Protein AF-0000000074317280 (afdb_homodimer)

InterPro domains:
  IPR002641 Patatin-like phospholipase domain [PF01734] (5-204)
  IPR002641 Patatin-like phospholipase domain [PS51635] (5-190)
  IPR016035 Acyl transferase/acyl hydrolase/lysophospholipase [SSF52151] (1-258)
  IPR050301 Neuropathy target esterase [PTHR14226] (3-292)

Foldseek 3Di:
DAEEEWEFDFALLCLLVLLQLVQCVVVVNLDHQEYEAFAVGLVVRLCSLLPNSVLVCCCSFVDALCQQFNPQVQVVVVVVPDQARGERPRVLVSLVVSLDPVSVCSNLVGNYKYWYWKAFPVVRFIETEISDDAQDFPRYHYDYDDDSVSSSLSNSLQNAAGRHHFFGDDPNTGIHHRLLQARRQQRRVVRRPGQEYEYHYSADLDDDDDPDDDDDPVSVVVVVVLVSSNVRHNVSVVSVVVSCVVPVGYYFYQYDPHGLDPPDRVSSHRDNVSSVVSSNSSNVSSVVRVVVVVVVDDDPD/DAEEEWEFDFALLCLLVLLQLVQCVVVVNLDHQEYEYFAVGLVVSLCSQLPNSVLVCCCSQVDALCQQFNPQVQVVVVVVPDQARGERPRVLVSLVVSLDPVSVCSNLVGNYKYWYWKAFPVVRFIETEISDDAQDFPRYHYDYDDDSVSSSLSNSLQNAAGRHGFFGDDPNTGIHHRLLQARRQQRRVVRRPGQEYEYHYSADLDDDDDPDDDDDPVSVVVVVVLVSSNVRHNVSVVSVVVSCVVPVGYYFYQYDPHGLDPPDRVSSHRDNVSSVVSSNSSNVSSVVRVVCVVVVDDDPD

Secondary structure (DSSP, 8-state):
--EEEEE---GGGHHHHHHHHHHHHHTT----SEEEEETHHHHHHHHHHTT-HHHHHHHHHH--HHHHS----HHHHHHHT-S-SS-SHHHHHHHHHHS-HHHHHHHHHSSPEEEEEEEETTT--EEEEESS--PPPTT-EEEE--SHHHHHHHHHHHT--BTTBPPEEETTEEEEEGGGT-SS-HHHHHTT--SEEEEE-SS-SSPPP------SHHHHHHHHHHHHHHHHHHHHHHHHHHHHHHH--EEEEE--SS-S-SS-TTS----HHHHHHHHHHHHHHHHHHHHHHHTT-----/--EEEEE---GGGHHHHHHHHHHHHHTT----SEEEEETHHHHHHHHHHTT-HHHHHHHHHH--HHHHS----HHHHHHHT-S-SS-SHHHHHHHHHHS-HHHHHHHHHSSPEEEEEEEETTT--EEEEESS--PPPTT-EEEE--SHHHHHHHHHHHT--BTTBPPEEETTEEEEEGGGT-SS-HHHHHTT--SEEEEE-SS-SSPPP------SHHHHHHHHHHHHHHHHHHHHHHHHHHHHHHH--EEEEE--SS-S-SS-TTS----HHHHHHHHHHHHHHHHHHHHHHHTT-----

Structure (mmCIF, N/CA/C/O backbone):
data_AF-0000000074317280-model_v1
#
loop_
_entity.id
_entity.type
_entity.pdbx_description
1 polymer 'PNPLA domain-containing protein'
#
loop_
_atom_site.group_PDB
_atom_site.id
_atom_site.type_symbol
_atom_site.label_atom_id
_atom_site.label_alt_id
_atom_site.label_comp_id
_atom_site.label_asym_id
_atom_site.label_entity_id
_atom_site.label_seq_id
_atom_site.pdbx_PDB_ins_code
_atom_site.Cartn_x
_atom_site.Cartn_y
_atom_site.Cartn_z
_atom_site.occupancy
_atom_site.B_iso_or_equiv
_atom_site.auth_seq_id
_atom_site.auth_comp_id
_atom_site.auth_asym_id
_atom_site.auth_atom_id
_atom_site.pdbx_PDB_model_num
ATOM 1 N N . MET A 1 1 ? -20.578 -26.016 -6.465 1 88.94 1 MET A N 1
ATOM 2 C CA . MET A 1 1 ? -19.844 -25.172 -5.523 1 88.94 1 MET A CA 1
ATOM 3 C C . MET A 1 1 ? -18.531 -24.672 -6.133 1 88.94 1 MET A C 1
ATOM 5 O O . MET A 1 1 ? -17.75 -25.469 -6.656 1 88.94 1 MET A O 1
ATOM 9 N N . LYS A 1 2 ? -18.391 -23.344 -6.262 1 97 2 LYS A N 1
ATOM 10 C CA . LYS A 1 2 ? -17.172 -22.734 -6.805 1 97 2 LYS A CA 1
ATOM 11 C C . LYS A 1 2 ? -16.156 -22.453 -5.699 1 97 2 LYS A C 1
ATOM 13 O O . LYS A 1 2 ? -16.453 -21.688 -4.77 1 97 2 LYS A O 1
ATOM 18 N N . ARG A 1 3 ? -14.945 -23.094 -5.824 1 98.25 3 ARG A N 1
ATOM 19 C CA . ARG A 1 3 ? -13.922 -22.969 -4.793 1 98.25 3 ARG A CA 1
ATOM 20 C C . ARG A 1 3 ? -12.695 -22.234 -5.328 1 98.25 3 ARG A C 1
ATOM 22 O O . ARG A 1 3 ? -12.195 -22.547 -6.406 1 98.25 3 ARG A O 1
ATOM 29 N N . ALA A 1 4 ? -12.266 -21.219 -4.559 1 98.75 4 ALA A N 1
ATOM 30 C CA . ALA A 1 4 ? -11.102 -20.438 -4.945 1 98.75 4 ALA A CA 1
ATOM 31 C C . ALA A 1 4 ? -9.938 -20.656 -3.98 1 98.75 4 ALA A C 1
ATOM 33 O O . ALA A 1 4 ? -10.141 -20.75 -2.768 1 98.75 4 ALA A O 1
ATOM 34 N N . LEU A 1 5 ? -8.773 -20.812 -4.562 1 98.88 5 LEU A N 1
ATOM 35 C CA . LEU A 1 5 ? -7.527 -20.797 -3.805 1 98.88 5 LEU A CA 1
ATOM 36 C C . LEU A 1 5 ? -6.762 -19.5 -4.035 1 98.88 5 LEU A C 1
ATOM 38 O O . LEU A 1 5 ? -6.562 -19.078 -5.18 1 98.88 5 LEU A O 1
ATOM 42 N N . ILE A 1 6 ? -6.445 -18.844 -2.934 1 98.94 6 ILE A N 1
ATOM 43 C CA . ILE A 1 6 ? -5.582 -17.672 -2.988 1 98.94 6 ILE A CA 1
ATOM 44 C C . ILE A 1 6 ? -4.223 -18 -2.375 1 98.94 6 ILE A C 1
ATOM 46 O O . ILE A 1 6 ? -4.145 -18.438 -1.226 1 98.94 6 ILE A O 1
ATOM 50 N N . THR A 1 7 ? -3.186 -17.844 -3.148 1 98.75 7 THR A N 1
ATOM 51 C CA . THR A 1 7 ? -1.833 -18.094 -2.66 1 98.75 7 THR A CA 1
ATOM 52 C C . THR A 1 7 ? -1.014 -16.797 -2.678 1 98.75 7 THR A C 1
ATOM 54 O O . THR A 1 7 ? -0.849 -16.188 -3.729 1 98.75 7 THR A O 1
ATOM 57 N N . SER A 1 8 ? -0.467 -16.391 -1.581 1 98.31 8 SER A N 1
ATOM 58 C CA . SER A 1 8 ? 0.161 -15.094 -1.407 1 98.31 8 SER A CA 1
ATOM 59 C C . SER A 1 8 ? 1.611 -15.109 -1.879 1 98.31 8 SER A C 1
ATOM 61 O O . SER A 1 8 ? 2.182 -16.172 -2.113 1 98.31 8 SER A O 1
ATOM 63 N N . GLY A 1 9 ? 2.15 -13.906 -2.035 1 96.38 9 GLY A N 1
ATOM 64 C CA . GLY A 1 9 ? 3.592 -13.758 -2.146 1 96.38 9 GLY A CA 1
ATOM 65 C C . GLY A 1 9 ? 4.324 -14.078 -0.856 1 96.38 9 GLY A C 1
ATOM 66 O O . GLY A 1 9 ? 3.699 -14.289 0.183 1 96.38 9 GLY A O 1
ATOM 67 N N . GLY A 1 10 ? 5.707 -14.211 -1.05 1 92.75 10 GLY A N 1
ATOM 68 C CA . GLY A 1 10 ? 6.453 -14.484 0.166 1 92.75 10 GLY A CA 1
ATOM 69 C C . GLY A 1 10 ? 7.824 -15.078 -0.098 1 92.75 10 GLY A C 1
ATOM 70 O O . GLY A 1 10 ? 8.523 -15.477 0.835 1 92.75 10 GLY A O 1
ATOM 71 N N . GLY A 1 11 ? 8.242 -15.148 -1.302 1 90.25 11 GLY A N 1
ATOM 72 C CA . GLY A 1 11 ? 9.547 -15.695 -1.639 1 90.25 11 GLY A CA 1
ATOM 73 C C . GLY A 1 11 ? 9.727 -17.125 -1.169 1 90.25 11 GLY A C 1
ATOM 74 O O . GLY A 1 11 ? 8.891 -17.984 -1.44 1 90.25 11 GLY A O 1
ATOM 75 N N . ALA A 1 12 ? 10.805 -17.328 -0.465 1 88.88 12 ALA A N 1
ATOM 76 C CA . ALA A 1 12 ? 11.141 -18.672 0.015 1 88.88 12 ALA A CA 1
ATOM 77 C C . ALA A 1 12 ? 10.094 -19.172 1.001 1 88.88 12 ALA A C 1
ATOM 79 O O . ALA A 1 12 ? 9.961 -20.391 1.205 1 88.88 12 ALA A O 1
ATOM 80 N N . LYS A 1 13 ? 9.414 -18.281 1.595 1 93.19 13 LYS A N 1
ATOM 81 C CA . LYS A 1 13 ? 8.391 -18.656 2.568 1 93.19 13 LYS A CA 1
ATOM 82 C C . LYS A 1 13 ? 7.242 -19.391 1.897 1 93.19 13 LYS A C 1
ATOM 84 O O . LYS A 1 13 ? 6.383 -19.969 2.576 1 93.19 13 LYS A O 1
ATOM 89 N N . GLY A 1 14 ? 7.27 -19.438 0.579 1 96.25 14 GLY A N 1
ATOM 90 C CA . GLY A 1 14 ? 6.324 -20.25 -0.166 1 96.25 14 GLY A CA 1
ATOM 91 C C . GLY A 1 14 ? 6.324 -21.703 0.265 1 96.25 14 GLY A C 1
ATOM 92 O O . GLY A 1 14 ? 5.367 -22.438 0.007 1 96.25 14 GLY A O 1
ATOM 93 N N . ALA A 1 15 ? 7.363 -22.094 0.938 1 96.12 15 ALA A N 1
ATOM 94 C CA . ALA A 1 15 ? 7.441 -23.453 1.479 1 96.12 15 ALA A CA 1
ATOM 95 C C . ALA A 1 15 ? 6.281 -23.734 2.432 1 96.12 15 ALA A C 1
ATOM 97 O O . ALA A 1 15 ? 5.762 -24.844 2.482 1 96.12 15 ALA A O 1
ATOM 98 N N . PHE A 1 16 ? 5.887 -22.75 3.17 1 97.31 16 PHE A N 1
ATOM 99 C CA . PHE A 1 16 ? 4.734 -22.875 4.055 1 97.31 16 PHE A CA 1
ATOM 100 C C . PHE A 1 16 ? 3.488 -23.25 3.271 1 97.31 16 PHE A C 1
ATOM 102 O O . PHE A 1 16 ? 2.781 -24.188 3.637 1 97.31 16 PHE A O 1
ATOM 109 N N . THR A 1 17 ? 3.26 -22.562 2.199 1 98.25 17 THR A N 1
ATOM 110 C CA . THR A 1 17 ? 2.117 -22.828 1.331 1 98.25 17 THR A CA 1
ATOM 111 C C . THR A 1 17 ? 2.189 -24.234 0.749 1 98.25 17 THR A C 1
ATOM 113 O O . THR A 1 17 ? 1.177 -24.938 0.678 1 98.25 17 THR A O 1
ATOM 116 N N . VAL A 1 18 ? 3.357 -24.641 0.366 1 98 18 VAL A N 1
ATOM 117 C CA . VAL A 1 18 ? 3.525 -25.984 -0.196 1 98 18 VAL A CA 1
ATOM 118 C C . VAL A 1 18 ? 3.156 -27.031 0.847 1 98 18 VAL A C 1
ATOM 120 O O . VAL A 1 18 ? 2.498 -28.031 0.531 1 98 18 VAL A O 1
ATOM 123 N N . GLY A 1 19 ? 3.582 -26.812 2.059 1 98.12 19 GLY A N 1
ATOM 124 C CA . GLY A 1 19 ? 3.176 -27.703 3.133 1 98.12 19 GLY A CA 1
ATOM 125 C C . GLY A 1 19 ? 1.671 -27.766 3.314 1 98.12 19 GLY A C 1
ATOM 126 O O . GLY A 1 19 ? 1.104 -28.859 3.438 1 98.12 19 GLY A O 1
ATOM 127 N N . ALA A 1 20 ? 1.038 -26.672 3.316 1 98.56 20 ALA A N 1
ATOM 128 C CA . ALA A 1 20 ? -0.414 -26.609 3.463 1 98.56 20 ALA A CA 1
ATOM 129 C C . ALA A 1 20 ? -1.111 -27.328 2.316 1 98.56 20 ALA A C 1
ATOM 131 O O . ALA A 1 20 ? -2.053 -28.094 2.539 1 98.56 20 ALA A O 1
ATOM 132 N N . LEU A 1 21 ? -0.622 -27.141 1.135 1 98.44 21 LEU A N 1
ATOM 133 C CA . LEU A 1 21 ? -1.209 -27.766 -0.046 1 98.44 21 LEU A CA 1
ATOM 134 C C . LEU A 1 21 ? -1.044 -29.281 0.004 1 98.44 21 LEU A C 1
ATOM 136 O O . LEU A 1 21 ? -1.91 -30.031 -0.469 1 98.44 21 LEU A O 1
ATOM 140 N N . SER A 1 22 ? 0.106 -29.688 0.522 1 97.38 22 SER A N 1
ATOM 141 C CA . SER A 1 22 ? 0.311 -31.125 0.66 1 97.38 22 SER A CA 1
ATOM 142 C C . SER A 1 22 ? -0.817 -31.766 1.458 1 97.38 22 SER A C 1
ATOM 144 O O . SER A 1 22 ? -1.394 -32.781 1.03 1 97.38 22 SER A O 1
ATOM 146 N N . TYR A 1 23 ? -1.169 -31.156 2.539 1 97.5 23 TYR A N 1
ATOM 147 C CA . TYR A 1 23 ? -2.273 -31.656 3.35 1 97.5 23 TYR A CA 1
ATOM 148 C C . TYR A 1 23 ? -3.588 -31.578 2.584 1 97.5 23 TYR A C 1
ATOM 150 O O . TYR A 1 23 ? -4.375 -32.531 2.594 1 97.5 23 TYR A O 1
ATOM 158 N N . ILE A 1 24 ? -3.83 -30.516 1.946 1 97.62 24 ILE A N 1
ATOM 159 C CA . ILE A 1 24 ? -5.082 -30.266 1.244 1 97.62 24 ILE A CA 1
ATOM 160 C C . ILE A 1 24 ? -5.285 -31.312 0.158 1 97.62 24 ILE A C 1
ATOM 162 O O . ILE A 1 24 ? -6.367 -31.891 0.044 1 97.62 24 ILE A O 1
ATOM 166 N N . PHE A 1 25 ? -4.27 -31.578 -0.609 1 96.81 25 PHE A N 1
ATOM 167 C CA . PHE A 1 25 ? -4.383 -32.531 -1.701 1 96.81 25 PHE A CA 1
ATOM 168 C C . PHE A 1 25 ? -4.469 -33.969 -1.166 1 96.81 25 PHE A C 1
ATOM 170 O O . PHE A 1 25 ? -5.238 -34.781 -1.676 1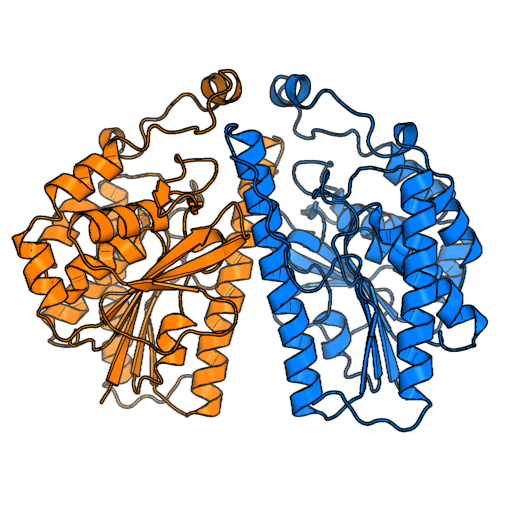 96.81 25 PHE A O 1
ATOM 177 N N . GLU A 1 26 ? -3.734 -34.281 -0.159 1 95.44 26 GLU A N 1
ATOM 178 C CA . GLU A 1 26 ? -3.754 -35.594 0.435 1 95.44 26 GLU A CA 1
ATOM 179 C C . GLU A 1 26 ? -5.129 -35.938 1.01 1 95.44 26 GLU A C 1
ATOM 181 O O . GLU A 1 26 ? -5.508 -37.094 1.093 1 95.44 26 GLU A O 1
ATOM 186 N N . ASN A 1 27 ? -5.863 -34.938 1.374 1 95.56 27 ASN A N 1
ATOM 187 C CA . ASN A 1 27 ? -7.164 -35.156 1.996 1 95.56 27 ASN A CA 1
ATOM 188 C C . ASN A 1 27 ? -8.305 -34.812 1.042 1 95.56 27 ASN A C 1
ATOM 190 O O . ASN A 1 27 ? -9.438 -34.594 1.477 1 95.56 27 ASN A O 1
ATOM 194 N N . ASN A 1 28 ? -8.055 -34.688 -0.233 1 94.31 28 ASN A N 1
ATOM 195 C CA . ASN A 1 28 ? -9.023 -34.5 -1.307 1 94.31 28 ASN A CA 1
ATOM 196 C C . ASN A 1 28 ? -9.82 -33.188 -1.108 1 94.31 28 ASN A C 1
ATOM 198 O O . ASN A 1 28 ? -11.039 -33.188 -1.293 1 94.31 28 ASN A O 1
ATOM 202 N N . LEU A 1 29 ? -9.07 -32.188 -0.669 1 93.31 29 LEU A N 1
ATOM 203 C CA . LEU A 1 29 ? -9.688 -30.875 -0.435 1 93.31 29 LEU A CA 1
ATOM 204 C C . LEU A 1 29 ? -9.25 -29.875 -1.497 1 93.31 29 LEU A C 1
ATOM 206 O O . LEU A 1 29 ? -9.547 -28.688 -1.388 1 93.31 29 LEU A O 1
ATOM 210 N N . GLY A 1 30 ? -8.594 -30.359 -2.512 1 94.81 30 GLY A N 1
ATOM 211 C CA . GLY A 1 30 ? -7.867 -29.453 -3.389 1 94.81 30 GLY A CA 1
ATOM 212 C C . GLY A 1 30 ? -8.516 -29.312 -4.754 1 94.81 30 GLY A C 1
ATOM 213 O O . GLY A 1 30 ? -7.82 -29.188 -5.766 1 94.81 30 GLY A O 1
ATOM 214 N N . ASP A 1 31 ? -9.836 -29.5 -4.887 1 95.94 31 ASP A N 1
ATOM 215 C CA . ASP A 1 31 ? -10.539 -29.234 -6.141 1 95.94 31 ASP A CA 1
ATOM 216 C C . ASP A 1 31 ? -10.883 -27.75 -6.262 1 95.94 31 ASP A C 1
ATOM 218 O O . ASP A 1 31 ? -11.945 -27.312 -5.809 1 95.94 31 ASP A O 1
ATOM 222 N N . PHE A 1 32 ? -10.031 -27.016 -6.914 1 98.25 32 PHE A N 1
ATOM 223 C CA . PHE A 1 32 ? -10.203 -25.578 -7.027 1 98.25 32 PHE A CA 1
ATOM 224 C C . PHE A 1 32 ? -10.695 -25.203 -8.414 1 98.25 32 PHE A C 1
ATOM 226 O O . PHE A 1 32 ? -10.188 -25.688 -9.422 1 98.25 32 PHE A O 1
ATOM 233 N N . ASP A 1 33 ? -11.68 -24.312 -8.5 1 98.5 33 ASP A N 1
ATOM 234 C CA . ASP A 1 33 ? -12.172 -23.766 -9.758 1 98.5 33 ASP A CA 1
ATOM 235 C C . ASP A 1 33 ? -11.312 -22.578 -10.203 1 98.5 33 ASP A C 1
ATOM 237 O O . ASP A 1 33 ? -11.195 -22.312 -11.398 1 98.5 33 ASP A O 1
ATOM 241 N N . ILE A 1 34 ? -10.789 -21.844 -9.227 1 98.56 34 ILE A N 1
ATOM 242 C CA . ILE A 1 34 ? -9.953 -20.672 -9.477 1 98.56 34 ILE A CA 1
ATOM 243 C C . ILE A 1 34 ? -8.758 -20.688 -8.531 1 98.56 34 ILE A C 1
ATOM 245 O O . ILE A 1 34 ? -8.891 -21.016 -7.348 1 98.56 34 ILE A O 1
ATOM 249 N N . ILE A 1 35 ? -7.605 -20.422 -9.062 1 98.88 35 ILE A N 1
ATOM 250 C CA . ILE A 1 35 ? -6.422 -20.203 -8.242 1 98.88 35 ILE A CA 1
ATOM 251 C C . ILE A 1 35 ? -5.805 -18.844 -8.57 1 98.88 35 ILE A C 1
ATOM 253 O O . ILE A 1 35 ? -5.465 -18.578 -9.727 1 98.88 35 ILE A O 1
ATOM 257 N N . SER A 1 36 ? -5.766 -17.953 -7.605 1 98.94 36 SER A N 1
ATOM 258 C CA . SER A 1 36 ? -5.156 -16.625 -7.719 1 98.94 36 SER A CA 1
ATOM 259 C C . SER A 1 36 ? -3.844 -16.562 -6.949 1 98.94 36 SER A C 1
ATOM 261 O O . SER A 1 36 ? -3.809 -16.812 -5.742 1 98.94 36 SER A O 1
ATOM 263 N N . GLY A 1 37 ? -2.746 -16.203 -7.66 1 98.88 37 GLY A N 1
ATOM 264 C CA . GLY A 1 37 ? -1.439 -16.203 -7.023 1 98.88 37 GLY A CA 1
ATOM 265 C C . GLY A 1 37 ? -0.633 -14.953 -7.328 1 98.88 37 GLY A C 1
ATOM 266 O O . GLY A 1 37 ? -0.783 -14.359 -8.398 1 98.88 37 GLY A O 1
ATOM 267 N N . THR A 1 38 ? 0.207 -14.602 -6.434 1 98.56 38 THR A N 1
ATOM 268 C CA . THR A 1 38 ? 1.144 -13.492 -6.59 1 98.56 38 THR A CA 1
ATOM 269 C C . THR A 1 38 ? 2.553 -13.914 -6.18 1 98.56 38 THR A C 1
ATOM 271 O O . THR A 1 38 ? 2.744 -14.516 -5.121 1 98.56 38 THR A O 1
ATOM 274 N N . SER A 1 39 ? 3.6 -13.508 -7.023 1 96.88 39 SER A N 1
ATOM 275 C CA . SER A 1 39 ? 4.992 -13.82 -6.734 1 96.88 39 SER A CA 1
ATOM 276 C C . SER A 1 39 ? 5.188 -15.32 -6.531 1 96.88 39 SER A C 1
ATOM 278 O O . SER A 1 39 ? 4.836 -16.125 -7.402 1 96.88 39 SER A O 1
ATOM 280 N N . THR A 1 40 ? 5.777 -15.758 -5.434 1 96.12 40 THR A N 1
ATOM 281 C CA . THR A 1 40 ? 5.941 -17.188 -5.207 1 96.12 40 THR A CA 1
ATOM 282 C C . THR A 1 40 ? 4.594 -17.906 -5.277 1 96.12 40 THR A C 1
ATOM 284 O O . THR A 1 40 ? 4.523 -19.062 -5.699 1 96.12 40 THR A O 1
ATOM 287 N N . GLY A 1 41 ? 3.547 -17.234 -4.949 1 98.31 41 GLY A N 1
ATOM 288 C CA . GLY A 1 41 ? 2.211 -17.781 -5.066 1 98.31 41 GLY A CA 1
ATOM 289 C C . GLY A 1 41 ? 1.824 -18.109 -6.5 1 98.31 41 GLY A C 1
ATOM 290 O O . GLY A 1 41 ? 1.072 -19.062 -6.746 1 98.31 41 GLY A O 1
ATOM 291 N N . SER A 1 42 ? 2.273 -17.266 -7.422 1 98.56 42 SER A N 1
ATOM 292 C CA . SER A 1 42 ? 2.014 -17.547 -8.836 1 98.56 42 SER A CA 1
ATOM 293 C C . SER A 1 42 ? 2.748 -18.812 -9.289 1 98.56 42 SER A C 1
ATOM 295 O O . SER A 1 42 ? 2.225 -19.578 -10.094 1 98.56 42 SER A O 1
ATOM 297 N N . LEU A 1 43 ? 3.979 -18.984 -8.773 1 97.5 43 LEU A N 1
ATOM 298 C CA . LEU A 1 43 ? 4.742 -20.188 -9.094 1 97.5 43 LEU A CA 1
ATOM 299 C C . LEU A 1 43 ? 4.039 -21.438 -8.57 1 97.5 43 LEU A C 1
ATOM 301 O O . LEU A 1 43 ? 3.947 -22.438 -9.273 1 97.5 43 LEU A O 1
ATOM 305 N N . ILE A 1 44 ? 3.527 -21.344 -7.426 1 98.56 44 ILE A N 1
ATOM 306 C CA . ILE A 1 44 ? 2.85 -22.453 -6.77 1 98.56 44 ILE A CA 1
ATOM 307 C C . ILE A 1 44 ? 1.516 -22.734 -7.465 1 98.56 44 ILE A C 1
ATOM 309 O O . ILE A 1 44 ? 1.135 -23.891 -7.656 1 98.56 44 ILE A O 1
ATOM 313 N N . ALA A 1 45 ? 0.841 -21.703 -7.867 1 98.81 45 ALA A N 1
ATOM 314 C CA . ALA A 1 45 ? -0.494 -21.797 -8.453 1 98.81 45 ALA A CA 1
ATOM 315 C C . ALA A 1 45 ? -0.491 -22.703 -9.68 1 98.81 45 ALA A C 1
ATOM 317 O O . ALA A 1 45 ? -1.408 -23.5 -9.875 1 98.81 45 ALA A O 1
ATOM 318 N N . VAL A 1 46 ? 0.546 -22.578 -10.492 1 98.69 46 VAL A N 1
ATOM 319 C CA . VAL A 1 46 ? 0.621 -23.312 -11.75 1 98.69 46 VAL A CA 1
ATOM 320 C C . VAL A 1 46 ? 0.639 -24.812 -11.469 1 98.69 46 VAL A C 1
ATOM 322 O O . VAL A 1 46 ? -0.122 -25.578 -12.07 1 98.69 46 VAL A O 1
ATOM 325 N N . PHE A 1 47 ? 1.394 -25.234 -10.531 1 98.44 47 PHE A N 1
ATOM 326 C CA . PHE A 1 47 ? 1.511 -26.656 -10.234 1 98.44 47 PHE A CA 1
ATOM 327 C C . PHE A 1 47 ? 0.348 -27.125 -9.367 1 98.44 47 PHE A C 1
ATOM 329 O O . PHE A 1 47 ? -0.075 -28.281 -9.461 1 98.44 47 PHE A O 1
ATOM 336 N N . ALA A 1 48 ? -0.209 -26.234 -8.531 1 98.56 48 ALA A N 1
ATOM 337 C CA . ALA A 1 48 ? -1.403 -26.578 -7.762 1 98.56 48 ALA A CA 1
ATOM 338 C C . ALA A 1 48 ? -2.59 -26.859 -8.68 1 98.56 48 ALA A C 1
ATOM 340 O O . ALA A 1 48 ? -3.414 -27.734 -8.391 1 98.56 48 ALA A O 1
ATOM 341 N N . ALA A 1 49 ? -2.689 -26.156 -9.781 1 98.38 49 ALA A N 1
ATOM 342 C CA . ALA A 1 49 ? -3.803 -26.297 -10.719 1 98.38 49 ALA A CA 1
ATOM 343 C C . ALA A 1 49 ? -3.861 -27.719 -11.289 1 98.38 49 ALA A C 1
ATOM 345 O O . ALA A 1 49 ? -4.934 -28.203 -11.656 1 98.38 49 ALA A O 1
ATOM 346 N N . ILE A 1 50 ? -2.738 -28.344 -11.398 1 97.75 50 ILE A N 1
ATOM 347 C CA . ILE A 1 50 ? -2.703 -29.688 -11.969 1 97.75 50 ILE A CA 1
ATOM 348 C C . ILE A 1 50 ? -2.387 -30.703 -10.867 1 97.75 50 ILE A C 1
ATOM 350 O O . ILE A 1 50 ? -2.021 -31.844 -11.156 1 97.75 50 ILE A O 1
ATOM 354 N N . LYS A 1 51 ? -2.367 -30.234 -9.594 1 97 51 LYS A N 1
ATOM 355 C CA . LYS A 1 51 ? -2.207 -31.047 -8.391 1 97 51 LYS A CA 1
ATOM 356 C C . LYS A 1 51 ? -0.855 -31.766 -8.383 1 97 51 LYS A C 1
ATOM 358 O O . LYS A 1 51 ? -0.756 -32.906 -7.969 1 97 51 LYS A O 1
ATOM 363 N N . ASP A 1 52 ? 0.112 -31.109 -8.938 1 97.19 52 ASP A N 1
ATOM 364 C CA . ASP A 1 52 ? 1.473 -31.641 -8.922 1 97.19 52 ASP A CA 1
ATOM 365 C C . ASP A 1 52 ? 2.223 -31.188 -7.672 1 97.19 52 ASP A C 1
ATOM 367 O O . ASP A 1 52 ? 3.139 -30.375 -7.75 1 97.19 52 ASP A O 1
ATOM 371 N N . ILE A 1 53 ? 1.973 -31.812 -6.574 1 96.75 53 ILE A N 1
ATOM 372 C CA . ILE A 1 53 ? 2.541 -31.453 -5.281 1 96.75 53 ILE A CA 1
ATOM 373 C C . ILE A 1 53 ? 3.998 -31.906 -5.211 1 96.75 53 ILE A C 1
ATOM 375 O O . ILE A 1 53 ? 4.816 -31.281 -4.531 1 96.75 53 ILE A O 1
ATOM 379 N N . GLU A 1 54 ? 4.309 -32.969 -5.887 1 95.69 54 GLU A N 1
ATOM 380 C CA . GLU A 1 54 ? 5.664 -33.5 -5.844 1 95.69 54 GLU A CA 1
ATOM 381 C C . GLU A 1 54 ? 6.668 -32.5 -6.422 1 95.69 54 GLU A C 1
ATOM 383 O O . GLU A 1 54 ? 7.746 -32.281 -5.852 1 95.69 54 GLU A O 1
ATOM 388 N N . THR A 1 55 ? 6.344 -31.922 -7.566 1 95.94 55 THR A N 1
ATOM 389 C CA . THR A 1 55 ? 7.207 -30.891 -8.133 1 95.94 55 THR A CA 1
ATOM 390 C C . THR A 1 55 ? 7.375 -29.734 -7.152 1 95.94 55 THR A C 1
ATOM 392 O O . THR A 1 55 ? 8.484 -29.219 -6.973 1 95.94 55 THR A O 1
ATOM 395 N N . LEU A 1 56 ? 6.312 -29.297 -6.52 1 96.5 56 LEU A N 1
ATOM 396 C CA . LEU A 1 56 ? 6.367 -28.203 -5.555 1 96.5 56 LEU A CA 1
ATOM 397 C C . LEU A 1 56 ? 7.273 -28.562 -4.379 1 96.5 56 LEU A C 1
ATOM 399 O O . LEU A 1 56 ? 8.094 -27.75 -3.959 1 96.5 56 LEU A O 1
ATOM 403 N N . LYS A 1 57 ? 7.086 -29.75 -3.891 1 94.19 57 LYS A N 1
ATOM 404 C CA . LYS A 1 57 ? 7.938 -30.188 -2.785 1 94.19 57 LYS A CA 1
ATOM 405 C C . LYS A 1 57 ? 9.406 -30.172 -3.186 1 94.19 57 LYS A C 1
ATOM 407 O O . LYS A 1 57 ? 10.266 -29.75 -2.41 1 94.19 57 LYS A O 1
ATOM 412 N N . ASP A 1 58 ? 9.688 -30.625 -4.312 1 91.56 58 ASP A N 1
ATOM 413 C CA . ASP A 1 58 ? 11.055 -30.688 -4.812 1 91.56 58 ASP A CA 1
ATOM 414 C C . ASP A 1 58 ? 11.664 -29.297 -4.914 1 91.56 58 ASP A C 1
ATOM 416 O O . ASP A 1 58 ? 12.781 -29.062 -4.445 1 91.56 58 ASP A O 1
ATOM 420 N N . VAL A 1 59 ? 10.969 -28.344 -5.477 1 91.06 59 VAL A N 1
ATOM 421 C CA . VAL A 1 59 ? 11.461 -27 -5.734 1 91.06 59 VAL A CA 1
ATOM 422 C C . VAL A 1 59 ? 11.625 -26.25 -4.418 1 91.06 59 VAL A C 1
ATOM 424 O O . VAL A 1 59 ? 12.578 -25.484 -4.242 1 91.06 59 VAL A O 1
ATOM 427 N N . TYR A 1 60 ? 10.719 -26.422 -3.486 1 91.81 60 TYR A N 1
ATOM 428 C CA . TYR A 1 60 ? 10.75 -25.641 -2.254 1 91.81 60 TYR A CA 1
ATOM 429 C C . TYR A 1 60 ? 11.461 -26.406 -1.142 1 91.81 60 TYR A C 1
ATOM 431 O O . TYR A 1 60 ? 11.352 -26.047 0.032 1 91.81 60 TYR A O 1
ATOM 439 N N . THR A 1 61 ? 12.125 -27.422 -1.344 1 79.31 61 THR A N 1
ATOM 440 C CA . THR A 1 61 ? 12.953 -28.109 -0.362 1 79.31 61 THR A CA 1
ATOM 441 C C . THR A 1 61 ? 14.391 -28.25 -0.87 1 79.31 61 THR A C 1
ATOM 443 O O . THR A 1 61 ? 15.336 -28.234 -0.081 1 79.31 61 THR A O 1
ATOM 446 N N . ASN A 1 62 ? 14.516 -28.5 -2.018 1 70.62 62 ASN A N 1
ATOM 447 C CA . ASN A 1 62 ? 15.836 -28.891 -2.508 1 70.62 62 ASN A CA 1
ATOM 448 C C . ASN A 1 62 ? 16.547 -27.734 -3.199 1 70.62 62 ASN A C 1
ATOM 450 O O . ASN A 1 62 ? 17.688 -27.875 -3.645 1 70.62 62 ASN A O 1
ATOM 454 N N . VAL A 1 63 ? 15.906 -26.562 -3.33 1 60.91 63 VAL A N 1
ATOM 455 C CA . VAL A 1 63 ? 16.578 -25.453 -4.004 1 60.91 63 VAL A CA 1
ATOM 456 C C . VAL A 1 63 ? 17.469 -24.703 -3.006 1 60.91 63 VAL A C 1
ATOM 458 O O . VAL A 1 63 ? 17.031 -24.391 -1.896 1 60.91 63 VAL A O 1
ATOM 461 N N . VAL A 1 64 ? 18.812 -24.828 -3.062 1 52.53 64 VAL A N 1
ATOM 462 C CA . VAL A 1 64 ? 19.766 -24.141 -2.182 1 52.53 64 VAL A CA 1
ATOM 463 C C . VAL A 1 64 ? 20.047 -22.734 -2.723 1 52.53 64 VAL A C 1
ATOM 465 O O . VAL A 1 64 ? 19.875 -22.484 -3.914 1 52.53 64 VAL A O 1
ATOM 468 N N . ASP A 1 65 ? 20.328 -21.688 -1.741 1 53.03 65 ASP A N 1
ATOM 469 C CA . ASP A 1 65 ? 20.625 -20.266 -1.884 1 53.03 65 ASP A CA 1
ATOM 470 C C . ASP A 1 65 ? 21.406 -20 -3.166 1 53.03 65 ASP A C 1
ATOM 472 O O . ASP A 1 65 ? 21.188 -18.984 -3.822 1 53.03 65 ASP A O 1
ATOM 476 N N . ASP A 1 66 ? 22.359 -20.953 -3.488 1 46.25 66 ASP A N 1
ATOM 477 C CA . ASP A 1 66 ? 23.25 -20.609 -4.598 1 46.25 66 ASP A CA 1
ATOM 478 C C . ASP A 1 66 ? 22.469 -20.484 -5.906 1 46.25 66 ASP A C 1
ATOM 480 O O . ASP A 1 66 ? 22.859 -19.75 -6.805 1 46.25 66 ASP A O 1
ATOM 484 N N . ASP A 1 67 ? 21.469 -21.094 -5.922 1 43.59 67 ASP A N 1
ATOM 485 C CA . ASP A 1 67 ? 20.812 -21.234 -7.223 1 43.59 67 ASP A CA 1
ATOM 486 C C . ASP A 1 67 ? 19.875 -20.062 -7.508 1 43.59 67 ASP A C 1
ATOM 488 O O . ASP A 1 67 ? 19.734 -19.641 -8.656 1 43.59 67 ASP A O 1
ATOM 492 N N . ILE A 1 68 ? 19.078 -19.641 -6.59 1 47.75 68 ILE A N 1
ATOM 493 C CA . ILE A 1 68 ? 18.047 -18.672 -6.973 1 47.75 68 ILE A CA 1
ATOM 494 C C . ILE A 1 68 ? 18.609 -17.266 -6.902 1 47.75 68 ILE A C 1
ATOM 496 O O . ILE A 1 68 ? 18.375 -16.453 -7.805 1 47.75 68 ILE A O 1
ATOM 500 N N . ILE A 1 69 ? 19.031 -16.656 -5.75 1 46.81 69 ILE A N 1
ATOM 501 C CA . ILE A 1 69 ? 19.469 -15.266 -5.633 1 46.81 69 ILE A CA 1
ATOM 502 C C . ILE A 1 69 ? 20.969 -15.219 -5.395 1 46.81 69 ILE A C 1
ATOM 504 O O . ILE A 1 69 ? 21.453 -15.523 -4.301 1 46.81 69 ILE A O 1
ATOM 508 N N . ALA A 1 70 ? 21.781 -15.562 -6.348 1 38.47 70 ALA A N 1
ATOM 509 C CA . ALA A 1 70 ? 23.219 -15.367 -6.188 1 38.47 70 ALA A CA 1
ATOM 510 C C . ALA A 1 70 ? 23.516 -14.055 -5.465 1 38.47 70 ALA A C 1
ATOM 512 O O . ALA A 1 70 ? 23 -13 -5.844 1 38.47 70 ALA A O 1
ATOM 513 N N . ARG A 1 71 ? 23.875 -14.148 -4.199 1 42.28 71 ARG A N 1
ATOM 514 C CA . ARG A 1 71 ? 24.344 -13.055 -3.355 1 42.28 71 ARG A CA 1
ATOM 515 C C . ARG A 1 71 ? 25.141 -12.039 -4.172 1 42.28 71 ARG A C 1
ATOM 517 O O . ARG A 1 71 ? 26.328 -12.227 -4.414 1 42.28 71 ARG A O 1
ATOM 524 N N . THR A 1 72 ? 24.625 -11.469 -5.164 1 37.91 72 THR A N 1
ATOM 525 C CA . THR A 1 72 ? 25.469 -10.406 -5.711 1 37.91 72 THR A CA 1
ATOM 526 C C . THR A 1 72 ? 25.703 -9.32 -4.668 1 37.91 72 THR A C 1
ATOM 528 O O . THR A 1 72 ? 24.797 -8.977 -3.898 1 37.91 72 THR A O 1
ATOM 531 N N . ASN A 1 73 ? 26.844 -9.039 -4.297 1 37.5 73 ASN A N 1
ATOM 532 C CA . ASN A 1 73 ? 27.281 -7.922 -3.465 1 37.5 73 ASN A CA 1
ATOM 533 C C . ASN A 1 73 ? 26.438 -6.672 -3.734 1 37.5 73 ASN A C 1
ATOM 535 O O . ASN A 1 73 ? 26.562 -6.059 -4.797 1 37.5 73 ASN A O 1
ATOM 539 N N . LEU A 1 74 ? 25.312 -6.586 -3.164 1 39.41 74 LEU A N 1
ATOM 540 C CA . LEU A 1 74 ? 24.406 -5.445 -3.234 1 39.41 74 LEU A CA 1
ATOM 541 C C . LEU A 1 74 ? 25.172 -4.141 -3.398 1 39.41 74 LEU A C 1
ATOM 543 O O . LEU A 1 74 ? 24.797 -3.279 -4.188 1 39.41 74 LEU A O 1
ATOM 547 N N . VAL A 1 75 ? 26.297 -4.066 -2.611 1 38.78 75 VAL A N 1
ATOM 548 C CA . VAL A 1 75 ? 27.078 -2.838 -2.641 1 38.78 75 VAL A CA 1
ATOM 549 C C . VAL A 1 75 ? 27.688 -2.65 -4.027 1 38.78 75 VAL A C 1
ATOM 551 O O . VAL A 1 75 ? 27.766 -1.528 -4.531 1 38.78 75 VAL A O 1
ATOM 554 N N . ARG A 1 76 ? 28.188 -3.688 -4.438 1 40.19 76 ARG A N 1
ATOM 555 C CA . ARG A 1 76 ? 28.922 -3.543 -5.691 1 40.19 76 ARG A CA 1
ATOM 556 C C . ARG A 1 76 ? 27.969 -3.209 -6.84 1 40.19 76 ARG A C 1
ATOM 558 O O . ARG A 1 76 ? 28.312 -2.432 -7.73 1 40.19 76 ARG A O 1
ATOM 565 N N . GLN A 1 77 ? 26.797 -3.738 -6.773 1 42.25 77 GLN A N 1
ATOM 566 C CA . GLN A 1 77 ? 25.875 -3.537 -7.883 1 42.25 77 GLN A CA 1
ATOM 567 C C . GLN A 1 77 ? 25.234 -2.152 -7.824 1 42.25 77 GLN A C 1
ATOM 569 O O . GLN A 1 77 ? 24.969 -1.539 -8.859 1 42.25 77 GLN A O 1
ATOM 574 N N . LEU A 1 78 ? 24.953 -1.681 -6.684 1 43 78 LEU A N 1
ATOM 575 C CA . LEU A 1 78 ? 24.516 -0.296 -6.582 1 43 78 LEU A CA 1
ATOM 576 C C . LEU A 1 78 ? 25.531 0.65 -7.211 1 43 78 LEU A C 1
ATOM 578 O O . LEU A 1 78 ? 25.156 1.704 -7.738 1 43 78 LEU A O 1
ATOM 582 N N . GLN A 1 79 ? 26.781 0.169 -7.141 1 40 79 GLN A N 1
ATOM 583 C CA . GLN A 1 79 ? 27.859 0.976 -7.691 1 40 79 GLN A CA 1
ATOM 584 C C . GLN A 1 79 ? 27.969 0.797 -9.203 1 40 79 GLN A C 1
ATOM 586 O O . GLN A 1 79 ? 28.516 1.655 -9.898 1 40 79 GLN A O 1
ATOM 591 N N . GLN A 1 80 ? 27.703 -0.413 -9.609 1 44.03 80 GLN A N 1
ATOM 592 C CA . GLN A 1 80 ? 28.094 -0.62 -11.008 1 44.03 80 GLN A CA 1
ATOM 593 C C . GLN A 1 80 ? 26.953 -0.23 -11.945 1 44.03 80 GLN A C 1
ATOM 595 O O . GLN A 1 80 ? 27.062 -0.388 -13.164 1 44.03 80 GLN A O 1
ATOM 600 N N . GLY A 1 81 ? 26.016 0.611 -11.578 1 42.91 81 GLY A N 1
ATOM 601 C CA . GLY A 1 81 ? 25.078 1.18 -12.531 1 42.91 81 GLY A CA 1
ATOM 602 C C . GLY A 1 81 ? 24.141 0.147 -13.133 1 42.91 81 GLY A C 1
ATOM 603 O O . GLY A 1 81 ? 23.672 0.317 -14.258 1 42.91 81 GLY A O 1
ATOM 604 N N . GLU A 1 82 ? 24.266 -1.087 -12.742 1 44.44 82 GLU A N 1
ATOM 605 C CA . GLU A 1 82 ? 23.391 -2.039 -13.406 1 44.44 82 GLU A CA 1
ATOM 606 C C . GLU A 1 82 ? 21.984 -1.998 -12.82 1 44.44 82 GLU A C 1
ATOM 608 O O . GLU A 1 82 ? 21.812 -1.728 -11.625 1 44.44 82 GLU A O 1
ATOM 613 N N . PRO A 1 83 ? 20.922 -1.955 -13.703 1 41.94 83 PRO A N 1
ATOM 614 C CA . PRO A 1 83 ? 19.531 -1.739 -13.32 1 41.94 83 PRO A CA 1
ATOM 615 C C . PRO A 1 83 ? 18.969 -2.867 -12.461 1 41.94 83 PRO A C 1
ATOM 617 O O . PRO A 1 83 ? 17.766 -2.887 -12.156 1 41.94 83 PRO A O 1
ATOM 620 N N . TYR A 1 84 ? 19.641 -3.939 -12.18 1 48.91 84 TYR A N 1
ATOM 621 C CA . TYR A 1 84 ? 19.125 -5.027 -11.359 1 48.91 84 TYR A CA 1
ATOM 622 C C . TYR A 1 84 ? 20.203 -5.586 -10.445 1 48.91 84 TYR A C 1
ATOM 624 O O . TYR A 1 84 ? 21.391 -5.551 -10.773 1 48.91 84 TYR A O 1
ATOM 632 N N . LEU A 1 85 ? 19.781 -5.801 -9.141 1 49.66 85 LEU A N 1
ATOM 633 C CA . LEU A 1 85 ? 20.75 -6.254 -8.141 1 49.66 85 LEU A CA 1
ATOM 634 C C . LEU A 1 85 ? 21.078 -7.727 -8.344 1 49.66 85 LEU A C 1
ATOM 636 O O . LEU A 1 85 ? 22.203 -8.148 -8.07 1 49.66 85 LEU A O 1
ATOM 640 N N . LEU A 1 86 ? 20.062 -8.609 -8.695 1 52.94 86 LEU A N 1
ATOM 641 C CA . LEU A 1 86 ? 20.266 -10.055 -8.75 1 52.94 86 LEU A CA 1
ATOM 642 C C . LEU A 1 86 ? 20 -10.586 -10.156 1 52.94 86 LEU A C 1
ATOM 644 O O . LEU A 1 86 ? 19.141 -10.062 -10.867 1 52.94 86 LEU A O 1
ATOM 648 N N . GLU A 1 87 ? 20.953 -11.242 -10.836 1 48.81 87 GLU A N 1
ATOM 649 C CA . GLU A 1 87 ? 20.688 -11.906 -12.109 1 48.81 87 GLU A CA 1
ATOM 650 C C . GLU A 1 87 ? 19.484 -12.852 -11.984 1 48.81 87 GLU A C 1
ATOM 652 O O . GLU A 1 87 ? 19.359 -13.57 -10.992 1 48.81 87 GLU A O 1
ATOM 657 N N . THR A 1 88 ? 18.25 -12.5 -12.617 1 54.91 88 THR A N 1
ATOM 658 C CA . THR A 1 88 ? 17.047 -13.32 -12.695 1 54.91 88 THR A CA 1
ATOM 659 C C . THR A 1 88 ? 17.375 -14.711 -13.242 1 54.91 88 THR A C 1
ATOM 661 O O . THR A 1 88 ? 16.484 -15.562 -13.336 1 54.91 88 THR A O 1
ATOM 664 N N . TYR A 1 89 ? 18.531 -15.109 -13.344 1 64.44 89 TYR A N 1
ATOM 665 C CA . TYR A 1 89 ? 18.906 -16.266 -14.148 1 64.44 89 TYR A CA 1
ATOM 666 C C . TYR A 1 89 ? 18.547 -17.562 -13.445 1 64.44 89 TYR A C 1
ATOM 668 O O . TYR A 1 89 ? 17.906 -18.438 -14.047 1 64.44 89 TYR A O 1
ATOM 676 N N . PRO A 1 90 ? 18.531 -17.594 -12.211 1 76.62 90 PRO A N 1
ATOM 677 C CA . PRO A 1 90 ? 18.219 -18.891 -11.617 1 76.62 90 PRO A CA 1
ATOM 678 C C . PRO A 1 90 ? 16.719 -19.188 -11.609 1 76.62 90 PRO A C 1
ATOM 680 O O . PRO A 1 90 ? 16.312 -20.328 -11.891 1 76.62 90 PRO A O 1
ATOM 683 N N . LEU A 1 91 ? 15.852 -18.219 -11.375 1 85.38 91 LEU A N 1
ATOM 684 C CA . LEU A 1 91 ? 14.414 -18.438 -11.391 1 85.38 91 LEU A CA 1
ATOM 685 C C . LEU A 1 91 ? 13.922 -18.75 -12.805 1 85.38 91 LEU A C 1
ATOM 687 O O . LEU A 1 91 ? 13.094 -19.641 -12.992 1 85.38 91 LEU A O 1
ATOM 691 N N . LYS A 1 92 ? 14.438 -18.031 -13.781 1 87.88 92 LYS A N 1
ATOM 692 C CA . LYS A 1 92 ? 14.062 -18.281 -15.172 1 87.88 92 LYS A CA 1
ATOM 693 C C . LYS A 1 92 ? 14.406 -19.719 -15.586 1 87.88 92 LYS A C 1
ATOM 695 O O . LYS A 1 92 ? 13.617 -20.375 -16.25 1 87.88 92 LYS A O 1
ATOM 700 N N . GLN A 1 93 ? 15.531 -20.156 -15.234 1 86 93 GLN A N 1
ATOM 701 C CA . GLN A 1 93 ? 15.969 -21.516 -15.555 1 86 93 GLN A CA 1
ATOM 702 C C . GLN A 1 93 ? 15.078 -22.562 -14.883 1 86 93 GLN A C 1
ATOM 704 O O . GLN A 1 93 ? 14.711 -23.562 -15.5 1 86 93 GLN A O 1
ATOM 709 N N . LEU A 1 94 ? 14.773 -22.312 -13.656 1 88.75 94 LEU A N 1
ATOM 710 C CA . LEU A 1 94 ? 13.922 -23.25 -12.922 1 88.75 94 LEU A CA 1
ATOM 711 C C . LEU A 1 94 ? 12.539 -23.328 -13.562 1 88.75 94 LEU A C 1
ATOM 713 O O . LEU A 1 94 ? 11.984 -24.422 -13.711 1 88.75 94 LEU A O 1
ATOM 717 N N . ILE A 1 95 ? 11.984 -22.188 -13.922 1 93.88 95 ILE A N 1
ATOM 718 C CA . ILE A 1 95 ? 10.688 -22.156 -14.586 1 93.88 95 ILE A CA 1
ATOM 719 C C . ILE A 1 95 ? 10.758 -22.922 -15.906 1 93.88 95 ILE A C 1
ATOM 721 O O . ILE A 1 95 ? 9.883 -23.734 -16.203 1 93.88 95 ILE A O 1
ATOM 725 N N . ASN A 1 96 ? 11.805 -22.688 -16.656 1 93.06 96 ASN A N 1
ATOM 726 C CA . ASN A 1 96 ? 11.984 -23.375 -17.938 1 93.06 96 ASN A CA 1
ATOM 727 C C . ASN A 1 96 ? 12.086 -24.891 -17.75 1 93.06 96 ASN A C 1
ATOM 729 O O . ASN A 1 96 ? 11.57 -25.656 -18.562 1 93.06 96 ASN A O 1
ATOM 733 N N . GLU A 1 97 ? 12.734 -25.281 -16.734 1 92.62 97 GLU A N 1
ATOM 734 C CA . GLU A 1 97 ? 12.961 -26.688 -16.453 1 92.62 97 GLU A CA 1
ATOM 735 C C . GLU A 1 97 ? 11.68 -27.375 -15.992 1 92.62 97 GLU A C 1
ATOM 737 O O . GLU A 1 97 ? 11.375 -28.5 -16.406 1 92.62 97 GLU A O 1
ATOM 742 N N . LYS A 1 98 ? 10.898 -26.734 -15.156 1 95.38 98 LYS A N 1
ATOM 743 C CA . LYS A 1 98 ? 9.789 -27.406 -14.477 1 95.38 98 LYS A CA 1
ATOM 744 C C . LYS A 1 98 ? 8.484 -27.203 -15.234 1 95.38 98 LYS A C 1
ATOM 746 O O . LYS A 1 98 ? 7.582 -28.047 -15.164 1 95.38 98 LYS A O 1
ATOM 751 N N . VAL A 1 99 ? 8.375 -26.078 -15.906 1 97.88 99 VAL A N 1
ATOM 752 C CA . VAL A 1 99 ? 7.156 -25.812 -16.672 1 97.88 99 VAL A CA 1
ATOM 753 C C . VAL A 1 99 ? 7.344 -26.281 -18.109 1 97.88 99 VAL A C 1
ATOM 755 O O . VAL A 1 99 ? 7.688 -25.5 -18.984 1 97.88 99 VAL A O 1
ATOM 758 N N . THR A 1 100 ? 7 -27.547 -18.328 1 97.81 100 THR A N 1
ATOM 759 C CA . THR A 1 100 ? 7.16 -28.203 -19.625 1 97.81 100 THR A CA 1
ATOM 760 C C . THR A 1 100 ? 5.891 -28.047 -20.453 1 97.81 100 THR A C 1
ATOM 762 O O . THR A 1 100 ? 4.875 -27.547 -19.969 1 97.81 100 THR A O 1
ATOM 765 N N . GLU A 1 101 ? 5.953 -28.469 -21.719 1 98.12 101 GLU A N 1
ATOM 766 C CA . GLU A 1 101 ? 4.785 -28.5 -22.594 1 98.12 101 GLU A CA 1
ATOM 767 C C . GLU A 1 101 ? 3.66 -29.344 -21.969 1 98.12 101 GLU A C 1
ATOM 769 O O . GLU A 1 101 ? 2.484 -28.984 -22.094 1 98.12 101 GLU A O 1
ATOM 774 N N . ASN A 1 102 ? 4.004 -30.406 -21.359 1 98.12 102 ASN A N 1
ATOM 775 C CA . ASN A 1 102 ? 3.012 -31.266 -20.719 1 98.12 102 ASN A CA 1
ATOM 776 C C . ASN A 1 102 ? 2.293 -30.516 -19.594 1 98.12 102 ASN A C 1
ATOM 778 O O . ASN A 1 102 ? 1.067 -30.594 -19.484 1 98.12 102 ASN A O 1
ATOM 782 N N . VAL A 1 103 ? 3.078 -29.828 -18.75 1 98.12 103 VAL A N 1
ATOM 783 C CA . VAL A 1 103 ? 2.496 -29.031 -17.672 1 98.12 103 VAL A CA 1
ATOM 784 C C . VAL A 1 103 ? 1.547 -27.984 -18.25 1 98.12 103 VAL A C 1
ATOM 786 O O . VAL A 1 103 ? 0.418 -27.844 -17.766 1 98.12 103 VAL A O 1
ATOM 789 N N . PHE A 1 104 ? 2.006 -27.359 -19.328 1 98.56 104 PHE A N 1
ATOM 790 C CA . PHE A 1 104 ? 1.207 -26.328 -19.984 1 98.56 104 PHE A CA 1
ATOM 791 C C . PHE A 1 104 ? -0.107 -26.906 -20.5 1 98.56 104 PHE A C 1
ATOM 793 O O . PHE A 1 104 ? -1.173 -26.328 -20.281 1 98.56 104 PHE A O 1
ATOM 800 N N . GLN A 1 105 ? -0.087 -28 -21.125 1 98.44 105 GLN A N 1
ATOM 801 C CA . GLN A 1 105 ? -1.28 -28.625 -21.688 1 98.44 105 GLN A CA 1
ATOM 802 C C . GLN A 1 105 ? -2.254 -29.031 -20.578 1 98.44 105 GLN A C 1
ATOM 804 O O . GLN A 1 105 ? -3.467 -28.875 -20.719 1 98.44 105 GLN A O 1
ATOM 809 N N . GLN A 1 106 ? -1.724 -29.562 -19.531 1 98.44 106 GLN A N 1
ATOM 810 C CA . GLN A 1 106 ? -2.572 -29.953 -18.406 1 98.44 106 GLN A CA 1
ATOM 811 C C . GLN A 1 106 ? -3.273 -28.734 -17.812 1 98.44 106 GLN A C 1
ATOM 813 O O . GLN A 1 106 ? -4.457 -28.797 -17.484 1 98.44 106 GLN A O 1
ATOM 818 N N . VAL A 1 107 ? -2.518 -27.641 -17.672 1 98.5 107 VAL A N 1
ATOM 819 C CA . VAL A 1 107 ? -3.072 -26.406 -17.125 1 98.5 107 VAL A CA 1
ATOM 820 C C . VAL A 1 107 ? -4.184 -25.891 -18.031 1 98.5 107 VAL A C 1
ATOM 822 O O . VAL A 1 107 ? -5.277 -25.578 -17.562 1 98.5 107 VAL A O 1
ATOM 825 N N . MET A 1 108 ? -3.893 -25.844 -19.328 1 98.19 108 MET A N 1
ATOM 826 C CA . MET A 1 108 ? -4.824 -25.25 -20.281 1 98.19 108 MET A CA 1
ATOM 827 C C . MET A 1 108 ? -6.055 -26.141 -20.469 1 98.19 108 MET A C 1
ATOM 829 O O . MET A 1 108 ? -7.156 -25.641 -20.688 1 98.19 108 MET A O 1
ATOM 833 N N . SER A 1 109 ? -5.918 -27.438 -20.344 1 97.56 109 SER A N 1
ATOM 834 C CA . SER A 1 109 ? -7.027 -28.359 -20.562 1 97.56 109 SER A CA 1
ATOM 835 C C . SER A 1 109 ? -7.836 -28.578 -19.297 1 97.56 109 SER A C 1
ATOM 837 O O . SER A 1 109 ? -8.945 -29.109 -19.344 1 97.56 109 SER A O 1
ATOM 839 N N . GLY A 1 110 ? -7.227 -28.25 -18.172 1 96.62 110 GLY A N 1
ATOM 840 C CA . GLY A 1 110 ? -7.91 -28.438 -16.906 1 96.62 110 GLY A CA 1
ATOM 841 C C . GLY A 1 110 ? -9.055 -27.469 -16.688 1 96.62 110 GLY A C 1
ATOM 842 O O . GLY A 1 110 ? -9.203 -26.5 -17.438 1 96.62 110 GLY A O 1
ATOM 843 N N . ASN A 1 111 ? -9.805 -27.688 -15.609 1 95.69 111 ASN A N 1
ATOM 844 C CA . ASN A 1 111 ? -10.969 -26.859 -15.32 1 95.69 111 ASN A CA 1
ATOM 845 C C . ASN A 1 111 ? -10.602 -25.641 -14.461 1 95.69 111 ASN A C 1
ATOM 847 O O . ASN A 1 111 ? -11.375 -24.688 -14.367 1 95.69 111 ASN A O 1
ATOM 851 N N . THR A 1 112 ? -9.461 -25.703 -13.906 1 98.31 112 THR A N 1
ATOM 852 C CA . THR A 1 112 ? -9.055 -24.641 -12.992 1 98.31 112 THR A CA 1
ATOM 853 C C . THR A 1 112 ? -8.625 -23.391 -13.758 1 98.31 112 THR A C 1
ATOM 855 O O . THR A 1 112 ? -7.84 -23.484 -14.703 1 98.31 112 THR A O 1
ATOM 858 N N . THR A 1 113 ? -9.164 -22.219 -13.445 1 98.62 113 THR A N 1
ATOM 859 C CA . THR A 1 113 ? -8.734 -20.922 -13.977 1 98.62 113 THR A CA 1
ATOM 860 C C . THR A 1 113 ? -7.574 -20.359 -13.156 1 98.62 113 THR A C 1
ATOM 862 O O . THR A 1 113 ? -7.684 -20.219 -11.93 1 98.62 113 THR A O 1
ATOM 865 N N . LEU A 1 114 ? -6.508 -20.062 -13.828 1 98.69 114 LEU A N 1
ATOM 866 C CA . LEU A 1 114 ? -5.363 -19.438 -13.164 1 98.69 114 LEU A CA 1
ATOM 867 C C . LEU A 1 114 ? -5.391 -17.922 -13.32 1 98.69 114 LEU A C 1
ATOM 869 O O . LEU A 1 114 ? -5.707 -17.406 -14.391 1 98.69 114 LEU A O 1
ATOM 873 N N . CYS A 1 115 ? -5.156 -17.219 -12.234 1 98.88 115 CYS A N 1
ATOM 874 C CA . CYS A 1 115 ? -4.961 -15.781 -12.203 1 98.88 115 CYS A CA 1
ATOM 875 C C . CYS A 1 115 ? -3.621 -15.422 -11.57 1 98.88 115 CYS A C 1
ATOM 877 O O . CYS A 1 115 ? -3.459 -15.531 -10.352 1 98.88 115 CYS A O 1
ATOM 879 N N . LEU A 1 116 ? -2.641 -15.016 -12.359 1 98.94 116 LEU A N 1
ATOM 880 C CA . LEU A 1 116 ? -1.316 -14.617 -11.898 1 98.94 116 LEU A CA 1
ATOM 881 C C . LEU A 1 116 ? -1.131 -13.109 -12.016 1 98.94 116 LEU A C 1
ATOM 883 O O . LEU A 1 116 ? -1.283 -12.547 -13.109 1 98.94 116 LEU A O 1
ATOM 887 N N . THR A 1 117 ? -0.771 -12.438 -10.945 1 98.88 117 THR A N 1
ATOM 888 C CA . THR A 1 117 ? -0.792 -10.977 -10.969 1 98.88 117 THR A CA 1
ATOM 889 C C . THR A 1 117 ? 0.626 -10.422 -11.031 1 98.88 117 THR A C 1
ATOM 891 O O . THR A 1 117 ? 1.523 -10.898 -10.336 1 98.88 117 THR A O 1
ATOM 894 N N . ALA A 1 118 ? 0.874 -9.5 -11.883 1 98.69 118 ALA A N 1
ATOM 895 C CA . ALA A 1 118 ? 2.066 -8.664 -12 1 98.69 118 ALA A CA 1
ATOM 896 C C . ALA A 1 118 ? 1.694 -7.191 -12.094 1 98.69 118 ALA A C 1
ATOM 898 O O . ALA A 1 118 ? 0.514 -6.836 -12.055 1 98.69 118 ALA A O 1
ATOM 899 N N . VAL A 1 119 ? 2.695 -6.348 -12.102 1 97.5 119 VAL A N 1
ATOM 900 C CA . VAL A 1 119 ? 2.428 -4.914 -12.188 1 97.5 119 VAL A CA 1
ATOM 901 C C . VAL A 1 119 ? 3.266 -4.297 -13.305 1 97.5 119 VAL A C 1
ATOM 903 O O . VAL A 1 119 ? 4.453 -4.605 -13.438 1 97.5 119 VAL A O 1
ATOM 906 N N . SER A 1 120 ? 2.666 -3.426 -14.078 1 95.81 120 SER A N 1
ATOM 907 C CA . SER A 1 120 ? 3.385 -2.686 -15.109 1 95.81 120 SER A CA 1
ATOM 908 C C . SER A 1 120 ? 4.098 -1.471 -14.523 1 95.81 120 SER A C 1
ATOM 910 O O . SER A 1 120 ? 3.477 -0.642 -13.859 1 95.81 120 SER A O 1
ATOM 912 N N . LEU A 1 121 ? 5.387 -1.351 -14.805 1 92.44 121 LEU A N 1
ATOM 913 C CA . LEU A 1 121 ? 6.125 -0.182 -14.336 1 92.44 121 LEU A CA 1
ATOM 914 C C . LEU A 1 121 ? 5.648 1.081 -15.047 1 92.44 121 LEU A C 1
ATOM 916 O O . LEU A 1 121 ? 5.602 2.156 -14.445 1 92.44 121 LEU A O 1
ATOM 920 N N . GLN A 1 122 ? 5.273 0.956 -16.281 1 90.88 122 GLN A N 1
ATOM 921 C CA . GLN A 1 122 ? 4.902 2.119 -17.078 1 90.88 122 GLN A CA 1
ATOM 922 C C . GLN A 1 122 ? 3.547 2.672 -16.641 1 90.88 122 GLN A C 1
ATOM 924 O O . GLN A 1 122 ? 3.404 3.873 -16.422 1 90.88 122 GLN A O 1
ATOM 929 N N . THR A 1 123 ? 2.592 1.79 -16.422 1 90.44 123 THR A N 1
ATOM 930 C CA . THR A 1 123 ? 1.242 2.26 -16.141 1 90.44 123 THR A CA 1
ATOM 931 C C . THR A 1 123 ? 0.989 2.271 -14.633 1 90.44 123 THR A C 1
ATOM 933 O O . THR A 1 123 ? 0.08 2.953 -14.156 1 90.44 123 THR A O 1
ATOM 936 N N . GLY A 1 124 ? 1.73 1.448 -13.945 1 91.44 124 GLY A N 1
ATOM 937 C CA . GLY A 1 124 ? 1.504 1.301 -12.516 1 91.44 124 GLY A CA 1
ATOM 938 C C . GLY A 1 124 ? 0.297 0.441 -12.188 1 91.44 124 GLY A C 1
ATOM 939 O O . GLY A 1 124 ? -0.088 0.321 -11.023 1 91.44 124 GLY A O 1
ATOM 940 N N . LYS A 1 125 ? -0.262 -0.169 -13.203 1 94.12 125 LYS A N 1
ATOM 941 C CA . LYS A 1 125 ? -1.48 -0.952 -13.023 1 94.12 125 LYS A CA 1
ATOM 942 C C . LYS A 1 125 ? -1.16 -2.434 -12.852 1 94.12 125 LYS A C 1
ATOM 944 O O . LYS A 1 125 ? -0.201 -2.939 -13.438 1 94.12 125 LYS A O 1
ATOM 949 N N . PRO A 1 126 ? -1.962 -3.109 -12.031 1 97.25 126 PRO A N 1
ATOM 950 C CA . PRO A 1 126 ? -1.847 -4.566 -11.938 1 97.25 126 PRO A CA 1
ATOM 951 C C . PRO A 1 126 ? -2.434 -5.285 -13.156 1 97.25 126 PRO A C 1
ATOM 953 O O . PRO A 1 126 ? -3.475 -4.871 -13.672 1 97.25 126 PRO A O 1
ATOM 956 N N . TYR A 1 127 ? -1.73 -6.32 -13.594 1 98 127 TYR A N 1
ATOM 957 C CA . TYR A 1 127 ? -2.15 -7.203 -14.672 1 98 127 TYR A CA 1
ATOM 958 C C . TYR A 1 127 ? -2.414 -8.609 -14.156 1 98 127 TYR A C 1
ATOM 960 O O . TYR A 1 127 ? -1.569 -9.195 -13.477 1 98 127 TYR A O 1
ATOM 968 N N . ILE A 1 128 ? -3.592 -9.055 -14.5 1 98.81 128 ILE A N 1
ATOM 969 C CA . ILE A 1 128 ? -3.91 -10.453 -14.211 1 98.81 128 ILE A CA 1
ATOM 970 C C . ILE A 1 128 ? -3.695 -11.297 -15.469 1 98.81 128 ILE A C 1
ATOM 972 O O . ILE A 1 128 ? -4.434 -11.172 -16.438 1 98.81 128 ILE A O 1
ATOM 976 N N . PHE A 1 129 ? -2.65 -12.125 -15.438 1 98.88 129 PHE A N 1
ATOM 977 C CA . PHE A 1 129 ? -2.484 -13.148 -16.469 1 98.88 129 PHE A CA 1
ATOM 978 C C . PHE A 1 129 ? -3.373 -14.352 -16.172 1 98.88 129 PHE A C 1
ATOM 980 O O . PHE A 1 129 ? -3.277 -14.961 -15.102 1 98.88 129 PHE A O 1
ATOM 987 N N . THR A 1 130 ? -4.23 -14.68 -17.109 1 98.81 130 THR A N 1
ATOM 988 C CA . THR A 1 130 ? -5.223 -15.695 -16.797 1 98.81 130 THR A CA 1
ATOM 989 C C . THR A 1 130 ? -5.312 -16.734 -17.922 1 98.81 130 THR A C 1
ATOM 991 O O . THR A 1 130 ? -5 -16.422 -19.062 1 98.81 130 THR A O 1
ATOM 994 N N . THR A 1 131 ? -5.719 -17.953 -17.578 1 98.69 131 THR A N 1
ATOM 995 C CA . THR A 1 131 ? -5.824 -19.031 -18.547 1 98.69 131 THR A CA 1
ATOM 996 C C . THR A 1 131 ? -7.223 -19.078 -19.156 1 98.69 131 THR A C 1
ATOM 998 O O . THR A 1 131 ? -7.438 -19.734 -20.172 1 98.69 131 THR A O 1
ATOM 1001 N N . LYS A 1 132 ? -8.211 -18.484 -18.531 1 98.06 132 LYS A N 1
ATOM 10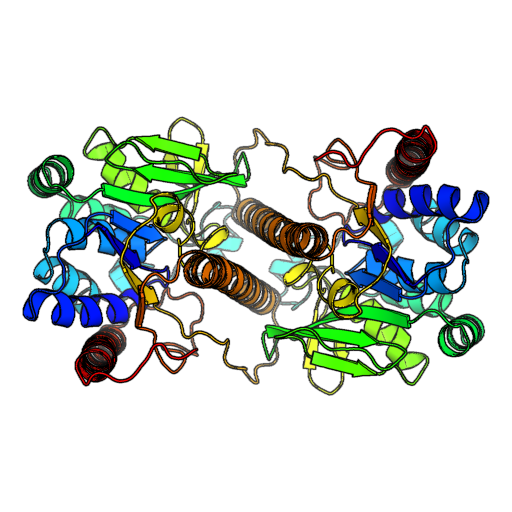02 C CA . LYS A 1 132 ? -9.586 -18.391 -19 1 98.06 132 LYS A CA 1
ATOM 1003 C C . LYS A 1 132 ? -10.148 -16.984 -18.781 1 98.06 132 LYS A C 1
ATOM 1005 O O . LYS A 1 132 ? -9.555 -16.172 -18.047 1 98.06 132 LYS A O 1
ATOM 1010 N N . ASP A 1 133 ? -11.242 -16.719 -19.422 1 96.62 133 ASP A N 1
ATOM 1011 C CA . ASP A 1 133 ? -11.883 -15.422 -19.234 1 96.62 133 ASP A CA 1
ATOM 1012 C C . ASP A 1 133 ? -12.383 -15.266 -17.797 1 96.62 133 ASP A C 1
ATOM 1014 O O . ASP A 1 133 ? -12.906 -16.219 -17.203 1 96.62 133 ASP A O 1
ATOM 1018 N N . ILE A 1 134 ? -12.203 -14.133 -17.266 1 97.69 134 ILE A N 1
ATOM 1019 C CA . ILE A 1 134 ? -12.609 -13.859 -15.883 1 97.69 134 ILE A CA 1
ATOM 1020 C C . ILE A 1 134 ? -13.305 -12.5 -15.812 1 97.69 134 ILE A C 1
ATOM 1022 O O . ILE A 1 134 ? -13.195 -11.688 -16.734 1 97.69 134 ILE A O 1
ATOM 1026 N N . THR A 1 135 ? -14.086 -12.297 -14.758 1 98.25 135 THR A N 1
ATOM 1027 C CA . THR A 1 135 ? -14.477 -10.938 -14.391 1 98.25 135 THR A CA 1
ATOM 1028 C C . THR A 1 135 ? -13.273 -10.156 -13.875 1 98.25 135 THR A C 1
ATOM 1030 O O . THR A 1 135 ? -12.641 -10.547 -12.891 1 98.25 135 THR A O 1
ATOM 1033 N N . VAL A 1 136 ? -12.969 -9.094 -14.523 1 98.06 136 VAL A N 1
ATOM 1034 C CA . VAL A 1 136 ? -11.797 -8.297 -14.172 1 98.06 136 VAL A CA 1
ATOM 1035 C C . VAL A 1 136 ? -12.148 -7.316 -13.062 1 98.06 136 VAL A C 1
ATOM 1037 O O . VAL A 1 136 ? -13.094 -6.527 -13.195 1 98.06 136 VAL A O 1
ATOM 1040 N N . PRO A 1 137 ? -11.438 -7.441 -11.977 1 97.44 137 PRO A N 1
ATOM 1041 C CA . PRO A 1 137 ? -11.719 -6.465 -10.922 1 97.44 137 PRO A CA 1
ATOM 1042 C C . PRO A 1 137 ? -11.398 -5.031 -11.344 1 97.44 137 PRO A C 1
ATOM 1044 O O . PRO A 1 137 ? -10.539 -4.816 -12.211 1 97.44 137 PRO A O 1
ATOM 1047 N N . ASP A 1 138 ? -12.039 -4.035 -10.68 1 93.19 138 ASP A N 1
ATOM 1048 C CA . ASP A 1 138 ? -11.812 -2.623 -10.977 1 93.19 138 ASP A CA 1
ATOM 1049 C C . ASP A 1 138 ? -10.336 -2.258 -10.805 1 93.19 138 ASP A C 1
ATOM 1051 O O . ASP A 1 138 ? -9.695 -2.666 -9.828 1 93.19 138 ASP A O 1
ATOM 1055 N N . GLY A 1 139 ? -9.859 -1.581 -11.805 1 93.69 139 GLY A N 1
ATOM 1056 C CA . GLY A 1 139 ? -8.5 -1.069 -11.719 1 93.69 139 GLY A CA 1
ATOM 1057 C C . GLY A 1 139 ? -7.461 -2.037 -12.258 1 93.69 139 GLY A C 1
ATOM 1058 O O . GLY A 1 139 ? -6.281 -1.698 -12.359 1 93.69 139 GLY A O 1
ATOM 1059 N N . TYR A 1 140 ? -7.836 -3.275 -12.555 1 96.94 140 TYR A N 1
ATOM 1060 C CA . TYR A 1 140 ? -6.918 -4.281 -13.078 1 96.94 140 TYR A CA 1
ATOM 1061 C C . TYR A 1 140 ? -7.031 -4.387 -14.594 1 96.94 140 TYR A C 1
ATOM 1063 O O . TYR A 1 140 ? -8.055 -4.02 -15.172 1 96.94 140 TYR A O 1
ATOM 1071 N N . GLU A 1 141 ? -5.957 -4.812 -15.125 1 97 141 GLU A N 1
ATOM 1072 C CA . GLU A 1 141 ? -5.949 -5.25 -16.516 1 97 141 GLU A CA 1
ATOM 1073 C C . GLU A 1 141 ? -5.816 -6.766 -16.625 1 97 141 GLU A C 1
ATOM 1075 O O . GLU A 1 141 ? -5.352 -7.418 -15.688 1 97 141 GLU A O 1
ATOM 1080 N N . MET A 1 142 ? -6.301 -7.293 -17.688 1 97.88 142 MET A N 1
ATOM 1081 C CA . MET A 1 142 ? -6.223 -8.734 -17.875 1 97.88 142 MET A CA 1
ATOM 1082 C C . MET A 1 142 ? -5.488 -9.078 -19.156 1 97.88 142 MET A C 1
ATOM 1084 O O . MET A 1 142 ? -5.645 -8.391 -20.172 1 97.88 142 MET A O 1
ATOM 1088 N N . LYS A 1 143 ? -4.707 -10.094 -19.125 1 98 143 LYS A N 1
ATOM 1089 C CA . LYS A 1 143 ? -4.066 -10.68 -20.297 1 98 143 LYS A CA 1
ATOM 1090 C C . LYS A 1 143 ? -4.242 -12.203 -20.312 1 98 143 LYS A C 1
ATOM 1092 O O . LYS A 1 143 ? -3.902 -12.883 -19.344 1 98 143 LYS A O 1
ATOM 1097 N N . MET A 1 144 ? -4.648 -12.695 -21.422 1 98.44 144 MET A N 1
ATOM 1098 C CA . MET A 1 144 ? -4.832 -14.141 -21.578 1 98.44 144 MET A CA 1
ATOM 1099 C C . MET A 1 144 ? -3.498 -14.828 -21.844 1 98.44 144 MET A C 1
ATOM 1101 O O . MET A 1 144 ? -2.672 -14.32 -22.609 1 98.44 144 MET A O 1
ATOM 1105 N N . ILE A 1 145 ? -3.34 -15.938 -21.188 1 98.56 145 ILE A N 1
ATOM 1106 C CA . ILE A 1 145 ? -2.213 -16.812 -21.484 1 98.56 145 ILE A CA 1
ATOM 1107 C C . ILE A 1 145 ? -2.576 -17.75 -22.641 1 98.56 145 ILE A C 1
ATOM 1109 O O . ILE A 1 145 ? -3.502 -18.562 -22.516 1 98.56 145 ILE A O 1
ATOM 1113 N N . GLU A 1 146 ? -1.782 -17.672 -23.656 1 97.5 146 GLU A N 1
ATOM 1114 C CA . GLU A 1 146 ? -2.182 -18.422 -24.844 1 97.5 146 GLU A CA 1
ATOM 1115 C C . GLU A 1 146 ? -1.074 -19.375 -25.297 1 97.5 146 GLU A C 1
ATOM 1117 O O . GLU A 1 146 ? -1.263 -20.156 -26.234 1 97.5 146 GLU A O 1
ATOM 1122 N N . SER A 1 147 ? 0.05 -19.281 -24.734 1 98.31 147 SER A N 1
ATOM 1123 C CA . SER A 1 147 ? 1.171 -20.141 -25.109 1 98.31 147 SER A CA 1
ATOM 1124 C C . SER A 1 147 ? 2.029 -20.484 -23.891 1 98.31 147 SER A C 1
ATOM 1126 O O . SER A 1 147 ? 1.918 -19.844 -22.844 1 98.31 147 SER A O 1
ATOM 1128 N N . LEU A 1 148 ? 2.824 -21.531 -24.062 1 98.44 148 LEU A N 1
ATOM 1129 C CA . LEU A 1 148 ? 3.768 -21.938 -23.031 1 98.44 148 LEU A CA 1
ATOM 1130 C C . LEU A 1 148 ? 4.691 -20.781 -22.641 1 98.44 148 LEU A C 1
ATOM 1132 O O . LEU A 1 148 ? 4.934 -20.531 -21.469 1 98.44 148 LEU A O 1
ATOM 1136 N N . SER A 1 149 ? 5.168 -20.047 -23.641 1 97.56 149 SER A N 1
ATOM 1137 C CA . SER A 1 149 ? 6.059 -18.906 -23.391 1 97.56 149 SER A CA 1
ATOM 1138 C C . SER A 1 149 ? 5.363 -17.828 -22.578 1 97.56 149 SER A C 1
ATOM 1140 O O . SER A 1 149 ? 5.969 -17.219 -21.688 1 97.56 149 SER A O 1
ATOM 1142 N N . GLU A 1 150 ? 4.113 -17.625 -22.828 1 98.19 150 GLU A N 1
ATOM 1143 C CA . GLU A 1 150 ? 3.365 -16.609 -22.109 1 98.19 150 GLU A CA 1
ATOM 1144 C C . GLU A 1 150 ? 3.121 -17.031 -20.656 1 98.19 150 GLU A C 1
ATOM 1146 O O . GLU A 1 150 ? 3.113 -16.188 -19.75 1 98.19 150 GLU A O 1
ATOM 1151 N N . LEU A 1 151 ? 2.854 -18.328 -20.484 1 98.62 151 LEU A N 1
ATOM 1152 C CA . LEU A 1 151 ? 2.715 -18.812 -19.125 1 98.62 151 LEU A CA 1
ATOM 1153 C C . LEU A 1 151 ? 4 -18.594 -18.328 1 98.62 151 LEU A C 1
ATOM 1155 O O . LEU A 1 151 ? 3.965 -18.078 -17.219 1 98.62 151 LEU A O 1
ATOM 1159 N N . LYS A 1 152 ? 5.117 -18.938 -18.953 1 97.75 152 LYS A N 1
ATOM 1160 C CA . LYS A 1 152 ? 6.418 -18.75 -18.312 1 97.75 152 LYS A CA 1
ATOM 1161 C C . LYS A 1 152 ? 6.691 -17.281 -18.031 1 97.75 152 LYS A C 1
ATOM 1163 O O . LYS A 1 152 ? 7.176 -16.938 -16.953 1 97.75 152 LYS A O 1
ATOM 1168 N N . ASP A 1 153 ? 6.379 -16.406 -18.953 1 97.12 153 ASP A N 1
ATOM 1169 C CA . ASP A 1 153 ? 6.559 -14.977 -18.781 1 97.12 153 ASP A CA 1
ATOM 1170 C C . ASP A 1 153 ? 5.691 -14.453 -17.641 1 97.12 153 ASP A C 1
ATOM 1172 O O . ASP A 1 153 ? 6.129 -13.602 -16.859 1 97.12 153 ASP A O 1
ATOM 1176 N N . ALA A 1 154 ? 4.484 -14.953 -17.594 1 98.44 154 ALA A N 1
ATOM 1177 C CA . ALA A 1 154 ? 3.57 -14.531 -16.531 1 98.44 154 ALA A CA 1
ATOM 1178 C C . ALA A 1 154 ? 4.113 -14.914 -15.156 1 98.44 154 ALA A C 1
ATOM 1180 O O . ALA A 1 154 ? 4.09 -14.102 -14.227 1 98.44 154 ALA A O 1
ATOM 1181 N N . MET A 1 155 ? 4.574 -16.141 -15.047 1 97.94 155 MET A N 1
ATOM 1182 C CA . MET A 1 155 ? 5.164 -16.625 -13.805 1 97.94 155 MET A CA 1
ATOM 1183 C C . MET A 1 155 ? 6.371 -15.773 -13.414 1 97.94 155 MET A C 1
ATOM 1185 O O . MET A 1 155 ? 6.488 -15.344 -12.266 1 97.94 155 MET A O 1
ATOM 1189 N N . LEU A 1 156 ? 7.195 -15.508 -14.375 1 95.75 156 LEU A N 1
ATOM 1190 C CA . LEU A 1 156 ? 8.414 -14.742 -14.125 1 95.75 156 LEU A CA 1
ATOM 1191 C C . LEU A 1 156 ? 8.078 -13.305 -13.766 1 95.75 156 LEU A C 1
ATOM 1193 O O . LEU A 1 156 ? 8.641 -12.75 -12.812 1 95.75 156 LEU A O 1
ATOM 1197 N N . ALA A 1 157 ? 7.195 -12.703 -14.492 1 97 157 ALA A N 1
ATOM 1198 C CA . ALA A 1 157 ? 6.797 -11.32 -14.242 1 97 157 ALA A CA 1
ATOM 1199 C C . ALA A 1 157 ? 6.227 -11.156 -12.836 1 97 157 ALA A C 1
ATOM 1201 O O . ALA A 1 157 ? 6.617 -10.25 -12.102 1 97 157 ALA A O 1
ATOM 1202 N N . SER A 1 158 ? 5.379 -12.07 -12.461 1 98 158 SER A N 1
ATOM 1203 C CA . SER A 1 158 ? 4.711 -12.008 -11.164 1 98 158 SER A CA 1
ATOM 1204 C C . SER A 1 158 ? 5.707 -12.148 -10.023 1 98 158 SER A C 1
ATOM 1206 O O . SER A 1 158 ? 5.43 -11.75 -8.891 1 98 158 SER A O 1
ATOM 1208 N N . SER A 1 159 ? 6.867 -12.648 -10.352 1 94.75 159 SER A N 1
ATOM 1209 C CA . SER A 1 159 ? 7.828 -12.969 -9.297 1 94.75 159 SER A CA 1
ATOM 1210 C C . SER A 1 159 ? 9.078 -12.094 -9.406 1 94.75 159 SER A C 1
ATOM 1212 O O . SER A 1 159 ? 10.07 -12.336 -8.719 1 94.75 159 SER A O 1
ATOM 1214 N N . SER A 1 160 ? 9.047 -11.172 -10.297 1 92.69 160 SER A N 1
ATOM 1215 C CA . SER A 1 160 ? 10.195 -10.289 -10.492 1 92.69 160 SER A CA 1
ATOM 1216 C C . SER A 1 160 ? 10.102 -9.055 -9.594 1 92.69 160 SER A C 1
ATOM 1218 O O . SER A 1 160 ? 9.641 -8 -10.031 1 92.69 160 SER A O 1
ATOM 1220 N N . GLN A 1 161 ? 10.617 -9.195 -8.406 1 89.25 161 GLN A N 1
ATOM 1221 C CA . GLN A 1 161 ? 10.562 -8.086 -7.457 1 89.25 161 GLN A CA 1
ATOM 1222 C C . GLN A 1 161 ? 11.297 -6.863 -7.992 1 89.25 161 GLN A C 1
ATOM 1224 O O . GLN A 1 161 ? 12.492 -6.93 -8.281 1 89.25 161 GLN A O 1
ATOM 1229 N N . GLY A 1 162 ? 10.586 -5.832 -8.156 1 86.62 162 GLY A N 1
ATOM 1230 C CA . GLY A 1 162 ? 11.156 -4.613 -8.695 1 86.62 162 GLY A CA 1
ATOM 1231 C C . GLY A 1 162 ? 12.359 -4.117 -7.918 1 86.62 162 GLY A C 1
ATOM 1232 O O . GLY A 1 162 ? 12.32 -4.039 -6.688 1 86.62 162 GLY A O 1
ATOM 1233 N N . GLY A 1 163 ? 13.453 -3.76 -8.641 1 78.94 163 GLY A N 1
ATOM 1234 C CA . GLY A 1 163 ? 14.688 -3.32 -8.023 1 78.94 163 GLY A CA 1
ATOM 1235 C C . GLY A 1 163 ? 15.609 -4.469 -7.645 1 78.94 163 GLY A C 1
ATOM 1236 O O . GLY A 1 163 ? 16.828 -4.293 -7.57 1 78.94 163 GLY A O 1
ATOM 1237 N N . PHE A 1 164 ? 15.039 -5.605 -7.457 1 79.06 164 PHE A N 1
ATOM 1238 C CA . PHE A 1 164 ? 15.828 -6.754 -7.043 1 79.06 164 PHE A CA 1
ATOM 1239 C C . PHE A 1 164 ? 16.078 -7.699 -8.211 1 79.06 164 PHE A C 1
ATOM 1241 O O . PHE A 1 164 ? 17.172 -8.242 -8.359 1 79.06 164 PHE A O 1
ATOM 1248 N N . LEU A 1 165 ? 15.062 -7.836 -8.977 1 82.31 165 LEU A N 1
ATOM 1249 C CA . LEU A 1 165 ? 15.141 -8.664 -10.172 1 82.31 165 LEU A CA 1
ATOM 1250 C C . LEU A 1 165 ? 14.781 -7.848 -11.414 1 82.31 165 LEU A C 1
ATOM 1252 O O . LEU A 1 165 ? 14.062 -6.852 -11.32 1 82.31 165 LEU A O 1
ATOM 1256 N N . PRO A 1 166 ? 15.305 -8.258 -12.555 1 84.5 166 PRO A N 1
ATOM 1257 C CA . PRO A 1 166 ? 14.961 -7.512 -13.773 1 84.5 166 PRO A CA 1
ATOM 1258 C C . PRO A 1 166 ? 13.484 -7.605 -14.125 1 84.5 166 PRO A C 1
ATOM 1260 O O . PRO A 1 166 ? 12.875 -8.672 -13.992 1 84.5 166 PRO A O 1
ATOM 1263 N N . PRO A 1 167 ? 12.984 -6.449 -14.562 1 92.06 167 PRO A N 1
ATOM 1264 C CA . PRO A 1 167 ? 11.609 -6.508 -15.07 1 92.06 167 PRO A CA 1
ATOM 1265 C C . PRO A 1 167 ? 11.469 -7.414 -16.297 1 92.06 167 PRO A C 1
ATOM 1267 O O . PRO A 1 167 ? 12.445 -7.621 -17.031 1 92.06 167 PRO A O 1
ATOM 1270 N N . VAL A 1 168 ? 10.32 -7.957 -16.469 1 93.75 168 VAL A N 1
ATOM 1271 C CA . VAL A 1 168 ? 10.031 -8.836 -17.594 1 93.75 168 VAL A CA 1
ATOM 1272 C C . VAL A 1 168 ? 9.234 -8.07 -18.656 1 93.75 168 VAL A C 1
ATOM 1274 O O . VAL A 1 168 ? 8.234 -7.418 -18.328 1 93.75 168 VAL A O 1
ATOM 1277 N N . ASN A 1 169 ? 9.727 -8.164 -19.859 1 93.5 169 ASN A N 1
ATOM 1278 C CA . ASN A 1 169 ? 9.016 -7.488 -20.938 1 93.5 169 ASN A CA 1
ATOM 1279 C C . ASN A 1 169 ? 7.832 -8.32 -21.422 1 93.5 169 ASN A C 1
ATOM 1281 O O . ASN A 1 169 ? 8.008 -9.445 -21.891 1 93.5 169 ASN A O 1
ATOM 1285 N N . VAL A 1 170 ? 6.668 -7.809 -21.281 1 94.88 170 VAL A N 1
ATOM 1286 C CA . VAL A 1 170 ? 5.445 -8.406 -21.797 1 94.88 170 VAL A CA 1
ATOM 1287 C C . VAL A 1 170 ? 4.688 -7.383 -22.641 1 94.88 170 VAL A C 1
ATOM 1289 O O . VAL A 1 170 ? 4.164 -6.402 -22.109 1 94.88 170 VAL A O 1
ATOM 1292 N N . ASP A 1 171 ? 4.617 -7.602 -23.953 1 92.81 171 ASP A N 1
ATOM 1293 C CA . ASP A 1 171 ? 3.91 -6.727 -24.875 1 92.81 171 ASP A CA 1
ATOM 1294 C C . ASP A 1 171 ? 4.41 -5.289 -24.766 1 92.81 171 ASP A C 1
ATOM 1296 O O . ASP A 1 171 ? 3.611 -4.355 -24.688 1 92.81 171 ASP A O 1
ATOM 1300 N N . GLY A 1 172 ? 5.676 -5.102 -24.578 1 90.81 172 GLY A N 1
ATOM 1301 C CA . GLY A 1 172 ? 6.289 -3.783 -24.578 1 90.81 172 GLY A CA 1
ATOM 1302 C C . GLY A 1 172 ? 6.258 -3.105 -23.219 1 90.81 172 GLY A C 1
ATOM 1303 O O . GLY A 1 172 ? 6.715 -1.969 -23.078 1 90.81 172 GLY A O 1
ATOM 1304 N N . LYS A 1 173 ? 5.758 -3.754 -22.25 1 93.19 173 LYS A N 1
ATOM 1305 C CA . LYS A 1 173 ? 5.699 -3.195 -20.906 1 93.19 173 LYS A CA 1
ATOM 1306 C C . LYS A 1 173 ? 6.633 -3.945 -19.969 1 93.19 173 LYS A C 1
ATOM 1308 O O . LYS A 1 173 ? 6.738 -5.172 -20.031 1 93.19 173 LYS A O 1
ATOM 1313 N N . GLN A 1 174 ? 7.301 -3.193 -19.141 1 94.88 174 GLN A N 1
ATOM 1314 C CA . GLN A 1 174 ? 8.109 -3.801 -18.094 1 94.88 174 GLN A CA 1
ATOM 1315 C C . GLN A 1 174 ? 7.25 -4.238 -16.906 1 94.88 174 GLN A C 1
ATOM 1317 O O . GLN A 1 174 ? 6.652 -3.404 -16.234 1 94.88 174 GLN A O 1
ATOM 1322 N N . MET A 1 175 ? 7.227 -5.547 -16.719 1 96.31 175 MET A N 1
ATOM 1323 C CA . MET A 1 175 ? 6.414 -6.117 -15.648 1 96.31 175 MET A CA 1
ATOM 1324 C C . MET A 1 175 ? 7.281 -6.496 -14.453 1 96.31 175 MET A C 1
ATOM 1326 O O . MET A 1 175 ? 8.391 -7.004 -14.617 1 96.31 175 MET A O 1
ATOM 1330 N N . VAL A 1 176 ? 6.715 -6.188 -13.266 1 95.81 176 VAL A N 1
ATOM 1331 C CA . VAL A 1 176 ? 7.387 -6.559 -12.023 1 95.81 176 VAL A CA 1
ATOM 1332 C C . VAL A 1 176 ? 6.418 -7.309 -11.117 1 95.81 176 VAL A C 1
ATOM 1334 O O . VAL A 1 176 ? 5.258 -7.527 -11.477 1 95.81 176 VAL A O 1
ATOM 1337 N N . ASP A 1 177 ? 6.918 -7.742 -10.039 1 96.69 177 ASP A N 1
ATOM 1338 C CA . ASP A 1 177 ? 6.207 -8.586 -9.078 1 96.69 177 ASP A CA 1
ATOM 1339 C C . ASP A 1 177 ? 4.852 -7.984 -8.719 1 96.69 177 ASP A C 1
ATOM 1341 O O . ASP A 1 177 ? 4.75 -6.785 -8.445 1 96.69 177 ASP A O 1
ATOM 1345 N N . GLY A 1 178 ? 3.826 -8.859 -8.641 1 98.19 178 GLY A N 1
ATOM 1346 C CA . GLY A 1 178 ? 2.48 -8.43 -8.297 1 98.19 178 GLY A CA 1
ATOM 1347 C C . GLY A 1 178 ? 2.361 -7.926 -6.875 1 98.19 178 GLY A C 1
ATOM 1348 O O . GLY A 1 178 ? 1.417 -7.207 -6.543 1 98.19 178 GLY A O 1
ATOM 1349 N N . GLY A 1 179 ? 3.266 -8.328 -6.043 1 97.06 179 GLY A N 1
ATOM 1350 C CA . GLY A 1 179 ? 3.238 -7.957 -4.637 1 97.06 179 GLY A CA 1
ATOM 1351 C C . GLY A 1 179 ? 3.293 -6.457 -4.414 1 97.06 179 GLY A C 1
ATOM 1352 O O . GLY A 1 179 ? 2.938 -5.973 -3.336 1 97.06 179 GLY A O 1
ATOM 1353 N N . HIS A 1 180 ? 3.721 -5.723 -5.43 1 96.25 180 HIS A N 1
ATOM 1354 C CA . HIS A 1 180 ? 3.771 -4.27 -5.32 1 96.25 180 HIS A CA 1
ATOM 1355 C C . HIS A 1 180 ? 2.371 -3.662 -5.363 1 96.25 180 HIS A C 1
ATOM 1357 O O . HIS A 1 180 ? 2.193 -2.48 -5.059 1 96.25 180 HIS A O 1
ATOM 1363 N N . TRP A 1 181 ? 1.418 -4.496 -5.668 1 97.62 181 TRP A N 1
ATOM 1364 C CA . TRP A 1 181 ? 0.03 -4.047 -5.711 1 97.62 181 TRP A CA 1
ATOM 1365 C C . TRP A 1 181 ? -0.859 -4.945 -4.855 1 97.62 181 TRP A C 1
ATOM 1367 O O . TRP A 1 181 ? -1.8 -4.469 -4.215 1 97.62 181 TRP A O 1
ATOM 1377 N N . THR A 1 182 ? -0.611 -6.184 -4.871 1 98.44 182 THR A N 1
ATOM 1378 C CA . THR A 1 182 ? -1.386 -7.156 -4.105 1 98.44 182 THR A CA 1
ATOM 1379 C C . THR A 1 182 ? -0.502 -8.312 -3.643 1 98.44 182 THR A C 1
ATOM 1381 O O . THR A 1 182 ? 0.177 -8.945 -4.453 1 98.44 182 THR A O 1
ATOM 1384 N N . VAL A 1 183 ? -0.511 -8.531 -2.354 1 97.62 183 VAL A N 1
ATOM 1385 C CA . VAL A 1 183 ? 0.293 -9.602 -1.771 1 97.62 183 VAL A CA 1
ATOM 1386 C C . VAL A 1 183 ? -0.545 -10.875 -1.653 1 97.62 183 VAL A C 1
ATOM 1388 O O . VAL A 1 183 ? -0.077 -11.969 -1.982 1 97.62 183 VAL A O 1
ATOM 1391 N N . VAL A 1 184 ? -1.691 -10.719 -1.128 1 98.5 184 VAL A N 1
ATOM 1392 C CA . VAL A 1 184 ? -2.748 -11.727 -1.141 1 98.5 184 VAL A CA 1
ATOM 1393 C C . VAL A 1 184 ? -3.771 -11.383 -2.223 1 98.5 184 VAL A C 1
ATOM 1395 O O . VAL A 1 184 ? -4.707 -10.617 -1.984 1 98.5 184 VAL A O 1
ATOM 1398 N N . PRO A 1 185 ? -3.605 -11.969 -3.385 1 98.69 185 PRO A N 1
ATOM 1399 C CA . PRO A 1 185 ? -4.363 -11.5 -4.547 1 98.69 185 PRO A CA 1
ATOM 1400 C C . PRO A 1 185 ? -5.848 -11.859 -4.465 1 98.69 185 PRO A C 1
ATOM 1402 O O . PRO A 1 185 ? -6.348 -12.617 -5.297 1 98.69 185 PRO A O 1
ATOM 1405 N N . SER A 1 186 ? -6.57 -11.195 -3.633 1 98.69 186 SER A N 1
ATOM 1406 C CA . SER A 1 186 ? -7.953 -11.492 -3.279 1 98.69 186 SER A CA 1
ATOM 1407 C C . SER A 1 186 ? -8.922 -10.914 -4.305 1 98.69 186 SER A C 1
ATOM 1409 O O . SER A 1 186 ? -9.977 -11.492 -4.574 1 98.69 186 SER A O 1
ATOM 1411 N N . ALA A 1 187 ? -8.586 -9.812 -4.945 1 98.25 187 ALA A N 1
ATOM 1412 C CA . ALA A 1 187 ? -9.508 -9.133 -5.852 1 98.25 187 ALA A CA 1
ATOM 1413 C C . ALA A 1 187 ? -9.883 -10.023 -7.031 1 98.25 187 ALA A C 1
ATOM 1415 O O . ALA A 1 187 ? -11.062 -10.133 -7.387 1 98.25 187 ALA A O 1
ATOM 1416 N N . ALA A 1 188 ? -8.859 -10.648 -7.578 1 98 188 ALA A N 1
ATOM 1417 C CA . ALA A 1 188 ? -9.102 -11.516 -8.734 1 98 188 ALA A CA 1
ATOM 1418 C C . ALA A 1 188 ? -10.008 -12.68 -8.359 1 98 188 ALA A C 1
ATOM 1420 O O . ALA A 1 188 ? -10.891 -13.055 -9.133 1 98 188 ALA A O 1
ATOM 1421 N N . ALA A 1 189 ? -9.797 -13.25 -7.211 1 98.38 189 ALA A N 1
ATOM 1422 C CA . ALA A 1 189 ? -10.594 -14.391 -6.758 1 98.38 189 ALA A CA 1
ATOM 1423 C C . ALA A 1 189 ? -12.023 -13.961 -6.43 1 98.38 189 ALA A C 1
ATOM 1425 O O . ALA A 1 189 ? -12.984 -14.562 -6.914 1 98.38 189 ALA A O 1
ATOM 1426 N N . VAL A 1 190 ? -12.18 -12.906 -5.691 1 98.31 190 VAL A N 1
ATOM 1427 C CA . VAL A 1 190 ? -13.469 -12.445 -5.195 1 98.31 190 VAL A CA 1
ATOM 1428 C C . VAL A 1 190 ? -14.344 -11.992 -6.363 1 98.31 190 VAL A C 1
ATOM 1430 O O . VAL A 1 190 ? -15.562 -12.188 -6.352 1 98.31 190 VAL A O 1
ATOM 1433 N N . ALA A 1 191 ? -13.742 -11.43 -7.352 1 98.19 191 ALA A N 1
ATOM 1434 C CA . ALA A 1 191 ? -14.484 -10.938 -8.516 1 98.19 191 ALA A CA 1
ATOM 1435 C C . ALA A 1 191 ? -15.219 -12.078 -9.219 1 98.19 191 ALA A C 1
ATOM 1437 O O . ALA A 1 191 ? -16.156 -11.844 -9.984 1 98.19 191 ALA A O 1
ATOM 1438 N N . GLN A 1 192 ? -14.758 -13.328 -8.945 1 98.25 192 GLN A N 1
ATOM 1439 C CA . GLN A 1 192 ? -15.391 -14.477 -9.594 1 98.25 192 GLN A CA 1
ATOM 1440 C C . GLN A 1 192 ? -16.516 -15.039 -8.734 1 98.25 192 GLN A C 1
ATOM 1442 O O . GLN A 1 192 ? -17.141 -16.047 -9.102 1 98.25 192 GLN A O 1
ATOM 1447 N N . ASN A 1 193 ? -16.766 -14.523 -7.621 1 98 193 ASN A N 1
ATOM 1448 C CA . ASN A 1 193 ? -17.875 -14.852 -6.73 1 98 193 ASN A CA 1
ATOM 1449 C C . ASN A 1 193 ? -17.812 -16.312 -6.277 1 98 193 ASN A C 1
ATOM 1451 O O . ASN A 1 193 ? -18.797 -17.047 -6.43 1 98 193 ASN A O 1
ATOM 1455 N N . PRO A 1 194 ? -16.75 -16.766 -5.73 1 98.44 194 PRO A N 1
ATOM 1456 C CA . PRO A 1 194 ? -16.641 -18.141 -5.266 1 98.44 194 PRO A CA 1
ATOM 1457 C C . PRO A 1 194 ? -17.516 -18.422 -4.051 1 98.44 194 PRO A C 1
ATOM 1459 O O . PRO A 1 194 ? -17.828 -17.516 -3.279 1 98.44 194 PRO A O 1
ATOM 1462 N N . ASP A 1 195 ? -17.875 -19.719 -3.885 1 98.12 195 ASP A N 1
ATOM 1463 C CA . ASP A 1 195 ? -18.656 -20.156 -2.74 1 98.12 195 ASP A CA 1
ATOM 1464 C C . ASP A 1 195 ? -17.781 -20.391 -1.518 1 98.12 195 ASP A C 1
ATOM 1466 O O . ASP A 1 195 ? -18.234 -20.281 -0.38 1 98.12 195 ASP A O 1
ATOM 1470 N N . GLU A 1 196 ? -16.594 -20.75 -1.781 1 97.94 196 GLU A N 1
ATOM 1471 C CA . GLU A 1 196 ? -15.609 -21.016 -0.741 1 97.94 196 GLU A CA 1
ATOM 1472 C C . GLU A 1 196 ? -14.227 -20.531 -1.148 1 97.94 196 GLU A C 1
ATOM 1474 O O . GLU A 1 196 ? -13.828 -20.672 -2.305 1 97.94 196 GLU A O 1
ATOM 1479 N N . ILE A 1 197 ? -13.578 -19.922 -0.149 1 98.5 197 ILE A N 1
ATOM 1480 C CA . ILE A 1 197 ? -12.234 -19.422 -0.401 1 98.5 197 ILE A CA 1
ATOM 1481 C C . ILE A 1 197 ? -11.25 -20.062 0.581 1 98.5 197 ILE A C 1
ATOM 1483 O O . ILE A 1 197 ? -11.523 -20.125 1.783 1 98.5 197 ILE A O 1
ATOM 1487 N N . ILE A 1 198 ? -10.172 -20.594 0.092 1 98.62 198 ILE A N 1
ATOM 1488 C CA . ILE A 1 198 ? -9.023 -20.984 0.902 1 98.62 198 ILE A CA 1
ATOM 1489 C C . ILE A 1 198 ? -7.871 -20.016 0.659 1 98.62 198 ILE A C 1
ATOM 1491 O O . ILE A 1 198 ? -7.414 -19.859 -0.475 1 98.62 198 ILE A O 1
ATOM 1495 N N . VAL A 1 199 ? -7.449 -19.344 1.736 1 98.75 199 VAL A N 1
ATOM 1496 C CA . VAL A 1 199 ? -6.348 -18.391 1.653 1 98.75 199 VAL A CA 1
ATOM 1497 C C . VAL A 1 199 ? -5.082 -19.016 2.246 1 98.75 199 VAL A C 1
ATOM 1499 O O . VAL A 1 199 ? -5.051 -19.359 3.43 1 98.75 199 VAL A O 1
ATOM 1502 N N . LEU A 1 200 ? -4.117 -19.188 1.403 1 98.75 200 LEU A N 1
ATOM 1503 C CA . LEU A 1 200 ? -2.793 -19.578 1.867 1 98.75 200 LEU A CA 1
ATOM 1504 C C . LEU A 1 200 ? -1.843 -18.391 1.884 1 98.75 200 LEU A C 1
ATOM 1506 O O . LEU A 1 200 ? -1.421 -17.906 0.828 1 98.75 200 LEU A O 1
ATOM 1510 N N . SER A 1 201 ? -1.518 -17.906 3.074 1 97.75 201 SER A N 1
ATOM 1511 C CA . SER A 1 201 ? -0.608 -16.781 3.234 1 97.75 201 SER A CA 1
ATOM 1512 C C . SER A 1 201 ? 0.751 -17.234 3.758 1 97.75 201 SER A C 1
ATOM 1514 O O . SER A 1 201 ? 0.826 -18.078 4.656 1 97.75 201 SER A O 1
ATOM 1516 N N . ASN A 1 202 ? 1.791 -16.641 3.148 1 95.75 202 ASN A N 1
ATOM 1517 C CA . ASN A 1 202 ? 3.141 -17 3.568 1 95.75 202 ASN A CA 1
ATOM 1518 C C . ASN A 1 202 ? 3.664 -16.047 4.645 1 95.75 202 ASN A C 1
ATOM 1520 O O . ASN A 1 202 ? 4.824 -16.141 5.047 1 95.75 202 ASN A O 1
ATOM 1524 N N . ASN A 1 203 ? 2.924 -15.133 5.043 1 92.5 203 ASN A N 1
ATOM 1525 C CA . ASN A 1 203 ? 3.211 -14.203 6.133 1 92.5 203 ASN A CA 1
ATOM 1526 C C . ASN A 1 203 ? 2.064 -14.141 7.137 1 92.5 203 ASN A C 1
ATOM 1528 O O . ASN A 1 203 ? 0.907 -14.367 6.777 1 92.5 203 ASN A O 1
ATOM 1532 N N . PRO A 1 204 ? 2.434 -13.906 8.367 1 91.38 204 PRO A N 1
ATOM 1533 C CA . PRO A 1 204 ? 1.346 -13.734 9.328 1 91.38 204 PRO A CA 1
ATOM 1534 C C . PRO A 1 204 ? 0.507 -12.484 9.062 1 91.38 204 PRO A C 1
ATOM 1536 O O . PRO A 1 204 ? 0.903 -11.633 8.266 1 91.38 204 PRO A O 1
ATOM 1539 N N . ARG A 1 205 ? -0.579 -12.438 9.75 1 87.94 205 ARG A N 1
ATOM 1540 C CA . ARG A 1 205 ? -1.512 -11.328 9.578 1 87.94 205 ARG A CA 1
ATOM 1541 C C . ARG A 1 205 ? -0.889 -10.016 10.023 1 87.94 205 ARG A C 1
ATOM 1543 O O . ARG A 1 205 ? -0.986 -9 9.32 1 87.94 205 ARG A O 1
ATOM 1550 N N . ASP A 1 206 ? -0.253 -10.031 11.125 1 80.69 206 ASP A N 1
ATOM 1551 C CA . ASP A 1 206 ? 0.318 -8.82 11.695 1 80.69 206 ASP A CA 1
ATOM 1552 C C . ASP A 1 206 ? 1.836 -8.789 11.531 1 80.69 206 ASP A C 1
ATOM 1554 O O . ASP A 1 206 ? 2.467 -9.844 11.375 1 80.69 206 ASP A O 1
ATOM 1558 N N . LEU A 1 207 ? 2.299 -7.543 11.367 1 74.94 207 LEU A N 1
ATOM 1559 C CA . LEU A 1 207 ? 3.748 -7.371 11.352 1 74.94 207 LEU A CA 1
ATOM 1560 C C . LEU A 1 207 ? 4.312 -7.457 12.766 1 74.94 207 LEU A C 1
ATOM 1562 O O . LEU A 1 207 ? 3.74 -6.902 13.711 1 74.94 207 LEU A O 1
ATOM 1566 N N . PHE A 1 208 ? 5.27 -8.258 12.906 1 63.78 208 PHE A N 1
ATOM 1567 C CA . PHE A 1 208 ? 5.859 -8.352 14.234 1 63.78 208 PHE A CA 1
ATOM 1568 C C . PHE A 1 208 ? 6.992 -7.34 14.391 1 63.78 208 PHE A C 1
ATOM 1570 O O . PHE A 1 208 ? 7.805 -7.164 13.484 1 63.78 208 PHE A O 1
ATOM 1577 N N . PRO A 1 209 ? 6.82 -6.621 15.523 1 64.44 209 PRO A N 1
ATOM 1578 C CA . PRO A 1 209 ? 7.762 -5.527 15.781 1 64.44 209 PRO A CA 1
ATOM 1579 C C . PRO A 1 209 ? 9.211 -6 15.867 1 64.44 209 PRO A C 1
ATOM 1581 O O . PRO A 1 209 ? 9.469 -7.145 16.266 1 64.44 209 PRO A O 1
ATOM 1584 N N . GLY A 1 210 ? 10.07 -5.301 15.164 1 62.84 210 GLY A N 1
ATOM 1585 C CA . GLY A 1 210 ? 11.477 -5.516 15.453 1 62.84 210 GLY A CA 1
ATOM 1586 C C . GLY A 1 210 ? 12.102 -4.375 16.234 1 62.84 210 GLY A C 1
ATOM 1587 O O . GLY A 1 210 ? 11.5 -3.307 16.375 1 62.84 210 GLY A O 1
ATOM 1588 N N . GLU A 1 211 ? 13.062 -4.664 17.125 1 63.56 211 GLU A N 1
ATOM 1589 C CA . GLU A 1 211 ? 13.734 -3.678 17.953 1 63.56 211 GLU A CA 1
ATOM 1590 C C . GLU A 1 211 ? 14.906 -3.035 17.219 1 63.56 211 GLU A C 1
ATOM 1592 O O . GLU A 1 211 ? 15.57 -2.146 17.75 1 63.56 211 GLU A O 1
ATOM 1597 N N . SER A 1 212 ? 14.898 -3.195 16.016 1 70.5 212 SER A N 1
ATOM 1598 C CA . SER A 1 212 ? 16.141 -2.791 15.359 1 70.5 212 SER A CA 1
ATOM 1599 C C . SER A 1 212 ? 16.141 -1.302 15.031 1 70.5 212 SER A C 1
ATOM 1601 O O . SER A 1 212 ? 15.078 -0.725 14.766 1 70.5 212 SER A O 1
ATOM 1603 N N . GLN A 1 213 ? 17.234 -0.683 15.414 1 81.75 213 GLN A N 1
ATOM 1604 C CA . GLN A 1 213 ? 17.484 0.674 14.938 1 81.75 213 GLN A CA 1
ATOM 1605 C C . GLN A 1 213 ? 17.938 0.669 13.484 1 81.75 213 GLN A C 1
ATOM 1607 O O . GLN A 1 213 ? 18.844 -0.073 13.117 1 81.75 213 GLN A O 1
ATOM 1612 N N . TYR A 1 214 ? 17.156 1.421 12.758 1 82.38 214 TYR A N 1
ATOM 1613 C CA . TYR A 1 214 ? 17.516 1.537 11.352 1 82.38 214 TYR A CA 1
ATOM 1614 C C . TYR A 1 214 ? 18.5 2.684 11.133 1 82.38 214 TYR A C 1
ATOM 1616 O O . TYR A 1 214 ? 18.156 3.852 11.32 1 82.38 214 TYR A O 1
ATOM 1624 N N . THR A 1 215 ? 19.75 2.289 10.734 1 77.88 215 THR A N 1
ATOM 1625 C CA . THR A 1 215 ? 20.828 3.268 10.711 1 77.88 215 THR A CA 1
ATOM 1626 C C . THR A 1 215 ? 21.375 3.439 9.297 1 77.88 215 THR A C 1
ATOM 1628 O O . THR A 1 215 ? 22.203 4.309 9.047 1 77.88 215 THR A O 1
ATOM 1631 N N . SER A 1 216 ? 21.016 2.648 8.359 1 76.44 216 SER A N 1
ATOM 1632 C CA . SER A 1 216 ? 21.453 2.744 6.973 1 76.44 216 SER A CA 1
ATOM 1633 C C . SER A 1 216 ? 20.281 3.086 6.051 1 76.44 216 SER A C 1
ATOM 1635 O O . SER A 1 216 ? 19.156 2.635 6.277 1 76.44 216 SER A O 1
ATOM 1637 N N . VAL A 1 217 ? 20.625 3.855 5.031 1 78.06 217 VAL A N 1
ATOM 1638 C CA . VAL A 1 217 ? 19.625 4.262 4.055 1 78.06 217 VAL A CA 1
ATOM 1639 C C . VAL A 1 217 ? 19 3.025 3.406 1 78.06 217 VAL A C 1
ATOM 1641 O O . VAL A 1 217 ? 17.781 2.945 3.256 1 78.06 217 VAL A O 1
ATOM 1644 N N . ILE A 1 218 ? 19.859 2.092 3.158 1 76.88 218 ILE A N 1
ATOM 1645 C CA . ILE A 1 218 ? 19.375 0.892 2.475 1 76.88 218 ILE A CA 1
ATOM 1646 C C . ILE A 1 218 ? 18.453 0.103 3.398 1 76.88 218 ILE A C 1
ATOM 1648 O O . ILE A 1 218 ? 17.375 -0.34 2.98 1 76.88 218 ILE A O 1
ATOM 1652 N N . ASN A 1 219 ? 18.812 -0 4.68 1 79.31 219 ASN A N 1
ATOM 1653 C CA . ASN A 1 219 ? 17.984 -0.72 5.641 1 79.31 219 ASN A CA 1
ATOM 1654 C C . ASN A 1 219 ? 16.656 -0.009 5.871 1 79.31 219 ASN A C 1
ATOM 1656 O O . ASN A 1 219 ? 15.625 -0.658 6.055 1 79.31 219 ASN A O 1
ATOM 1660 N N . THR A 1 220 ? 16.734 1.271 5.809 1 84.62 220 THR A N 1
ATOM 1661 C CA . THR A 1 220 ? 15.508 2.043 5.992 1 84.62 220 THR A CA 1
ATOM 1662 C C . THR A 1 220 ? 14.578 1.869 4.793 1 84.62 220 THR A C 1
ATOM 1664 O O . THR A 1 220 ? 13.375 1.661 4.961 1 84.62 220 THR A O 1
ATOM 1667 N N . ILE A 1 221 ? 15.094 1.875 3.627 1 84.06 221 ILE A N 1
ATOM 1668 C CA . ILE A 1 221 ? 14.297 1.72 2.416 1 84.06 221 ILE A CA 1
ATOM 1669 C C . ILE A 1 221 ? 13.68 0.324 2.381 1 84.06 221 ILE A C 1
ATOM 1671 O O . ILE A 1 221 ? 12.492 0.171 2.064 1 84.06 221 ILE A O 1
ATOM 1675 N N . LEU A 1 222 ? 14.469 -0.641 2.727 1 81.25 222 LEU A N 1
ATOM 1676 C CA . LEU A 1 222 ? 13.961 -2.01 2.75 1 81.25 222 LEU A CA 1
ATOM 1677 C C . LEU A 1 222 ? 12.844 -2.16 3.779 1 81.25 222 LEU A C 1
ATOM 1679 O O . LEU A 1 222 ? 11.867 -2.867 3.541 1 81.25 222 LEU A O 1
ATOM 1683 N N . ARG A 1 223 ? 13.008 -1.504 4.902 1 86.25 223 ARG A N 1
ATOM 1684 C CA . ARG A 1 223 ? 11.969 -1.542 5.922 1 86.25 223 ARG A CA 1
ATOM 1685 C C . ARG A 1 223 ? 10.695 -0.844 5.441 1 86.25 223 ARG A C 1
ATOM 1687 O O . ARG A 1 223 ? 9.586 -1.318 5.691 1 86.25 223 ARG A O 1
ATOM 1694 N N . VAL A 1 224 ? 10.844 0.237 4.77 1 89.88 224 VAL A N 1
ATOM 1695 C CA . VAL A 1 224 ? 9.703 0.96 4.215 1 89.88 224 VAL A CA 1
ATOM 1696 C C . VAL A 1 224 ? 8.977 0.076 3.207 1 89.88 224 VAL A C 1
ATOM 1698 O O . VAL A 1 224 ? 7.742 0.029 3.193 1 89.88 224 VAL A O 1
ATOM 1701 N N . ILE A 1 225 ? 9.68 -0.632 2.428 1 88.19 225 ILE A N 1
ATOM 1702 C CA . ILE A 1 225 ? 9.07 -1.55 1.471 1 88.19 225 ILE A CA 1
ATOM 1703 C C . ILE A 1 225 ? 8.289 -2.629 2.215 1 88.19 225 ILE A C 1
ATOM 1705 O O . ILE A 1 225 ? 7.164 -2.961 1.833 1 88.19 225 ILE A O 1
ATOM 1709 N N . THR A 1 226 ? 8.883 -3.111 3.289 1 87.44 226 THR A N 1
ATOM 1710 C CA . THR A 1 226 ? 8.195 -4.102 4.109 1 87.44 226 THR A CA 1
ATOM 1711 C C . THR A 1 226 ? 6.887 -3.535 4.66 1 87.44 226 THR A C 1
ATOM 1713 O O . THR A 1 226 ? 5.871 -4.234 4.703 1 87.44 226 THR A O 1
ATOM 1716 N N . ILE A 1 227 ? 6.922 -2.361 5.031 1 92.25 227 ILE A N 1
ATOM 1717 C CA . ILE A 1 227 ? 5.738 -1.698 5.57 1 92.25 227 ILE A CA 1
ATOM 1718 C C . ILE A 1 227 ? 4.688 -1.551 4.473 1 92.25 227 ILE A C 1
ATOM 1720 O O . ILE A 1 227 ? 3.506 -1.819 4.695 1 92.25 227 ILE A O 1
ATOM 1724 N N . PHE A 1 228 ? 5.098 -1.152 3.287 1 94 228 PHE A N 1
ATOM 1725 C CA . PHE A 1 228 ? 4.176 -1.055 2.158 1 94 228 PHE A CA 1
ATOM 1726 C C . PHE A 1 228 ? 3.521 -2.4 1.876 1 94 228 PHE A C 1
ATOM 1728 O O . PHE A 1 228 ? 2.309 -2.475 1.671 1 94 228 PHE A O 1
ATOM 1735 N N . LEU A 1 229 ? 4.324 -3.434 1.856 1 93.19 229 LEU A N 1
ATOM 1736 C CA . LEU A 1 229 ? 3.801 -4.77 1.586 1 93.19 229 LEU A CA 1
ATOM 1737 C C . LEU A 1 229 ? 2.777 -5.176 2.641 1 93.19 229 LEU A C 1
ATOM 1739 O O . LEU A 1 229 ? 1.747 -5.77 2.314 1 93.19 229 LEU A O 1
ATOM 1743 N N . HIS A 1 230 ? 3.09 -4.84 3.84 1 93.38 230 HIS A N 1
ATOM 1744 C CA . HIS A 1 230 ? 2.148 -5.137 4.914 1 93.38 230 HIS A CA 1
ATOM 1745 C C . HIS A 1 230 ? 0.851 -4.355 4.738 1 93.38 230 HIS A C 1
ATOM 1747 O O . HIS A 1 230 ? -0.238 -4.895 4.949 1 93.38 230 HIS A O 1
ATOM 1753 N N . ARG A 1 231 ? 1.008 -3.119 4.414 1 95.88 231 ARG A N 1
ATOM 1754 C CA . ARG A 1 231 ? -0.169 -2.285 4.191 1 95.88 231 ARG A CA 1
ATOM 1755 C C . ARG A 1 231 ? -1.019 -2.828 3.049 1 95.88 231 ARG A C 1
ATOM 1757 O O . ARG A 1 231 ? -2.246 -2.879 3.148 1 95.88 231 ARG A O 1
ATOM 1764 N N . VAL A 1 232 ? -0.424 -3.252 1.973 1 96.31 232 VAL A N 1
ATOM 1765 C CA . VAL A 1 232 ? -1.113 -3.842 0.831 1 96.31 232 VAL A CA 1
ATOM 1766 C C . VAL A 1 232 ? -1.837 -5.113 1.264 1 96.31 232 VAL A C 1
ATOM 1768 O O . VAL A 1 232 ? -3.012 -5.309 0.942 1 96.31 232 VAL A O 1
ATOM 1771 N N . LYS A 1 233 ? -1.118 -5.879 2.029 1 96.06 233 LYS A N 1
ATOM 1772 C CA . LYS A 1 233 ? -1.705 -7.121 2.518 1 96.06 233 LYS A CA 1
ATOM 1773 C C . LYS A 1 233 ? -2.957 -6.852 3.348 1 96.06 233 LYS A C 1
ATOM 1775 O O . LYS A 1 233 ? -3.965 -7.547 3.203 1 96.06 233 LYS A O 1
ATOM 1780 N N . THR A 1 234 ? -2.891 -5.855 4.188 1 95.44 234 THR A N 1
ATOM 1781 C CA . THR A 1 234 ? -4.047 -5.492 4.996 1 95.44 234 THR A CA 1
ATOM 1782 C C . THR A 1 234 ? -5.242 -5.152 4.113 1 95.44 234 THR A C 1
ATOM 1784 O O . THR A 1 234 ? -6.371 -5.551 4.402 1 95.44 234 THR A O 1
ATOM 1787 N N . SER A 1 235 ? -4.984 -4.469 3.072 1 96.19 235 SER A N 1
ATOM 1788 C CA . SER A 1 235 ? -6.051 -4.109 2.145 1 96.19 235 SER A CA 1
ATOM 1789 C C . SER A 1 235 ? -6.586 -5.336 1.415 1 96.19 235 SER A C 1
ATOM 1791 O O . SER A 1 235 ? -7.785 -5.426 1.135 1 96.19 235 SER A O 1
ATOM 1793 N N . ASP A 1 236 ? -5.691 -6.254 1.074 1 97.75 236 ASP A N 1
ATOM 1794 C CA . ASP A 1 236 ? -6.109 -7.492 0.42 1 97.75 236 ASP A CA 1
ATOM 1795 C C . ASP A 1 236 ? -7.059 -8.289 1.311 1 97.75 236 ASP A C 1
ATOM 1797 O O . ASP A 1 236 ? -8.055 -8.836 0.832 1 97.75 236 ASP A O 1
ATOM 1801 N N . TYR A 1 237 ? -6.746 -8.352 2.58 1 97.12 237 TYR A N 1
ATOM 1802 C CA . TYR A 1 237 ? -7.602 -9.062 3.525 1 97.12 237 TYR A CA 1
ATOM 1803 C C . TYR A 1 237 ? -8.953 -8.367 3.654 1 97.12 237 TYR A C 1
ATOM 1805 O O . TYR A 1 237 ? -9.984 -9.031 3.787 1 97.12 237 TYR A O 1
ATOM 1813 N N . LYS A 1 238 ? -8.945 -7.059 3.639 1 95.88 238 LYS A N 1
ATOM 1814 C CA . LYS A 1 238 ? -10.203 -6.324 3.738 1 95.88 238 LYS A CA 1
ATOM 1815 C C . LYS A 1 238 ? -11.141 -6.676 2.586 1 95.88 238 LYS A C 1
ATOM 1817 O O . LYS A 1 238 ? -12.352 -6.75 2.766 1 95.88 238 LYS A O 1
ATOM 1822 N N . VAL A 1 239 ? -10.594 -6.934 1.405 1 97.06 239 VAL A N 1
ATOM 1823 C CA . VAL A 1 239 ? -11.391 -7.336 0.249 1 97.06 239 VAL A CA 1
ATOM 1824 C C . VAL A 1 239 ? -12.117 -8.648 0.552 1 97.06 239 VAL A C 1
ATOM 1826 O O . VAL A 1 239 ? -13.305 -8.789 0.26 1 97.06 239 VAL A O 1
ATOM 1829 N N . ILE A 1 240 ? -11.398 -9.555 1.174 1 98 240 ILE A N 1
ATOM 1830 C CA . ILE A 1 240 ? -11.977 -10.852 1.518 1 98 240 ILE A CA 1
ATOM 1831 C C . ILE A 1 240 ? -13.031 -10.672 2.607 1 98 240 ILE A C 1
ATOM 1833 O O . ILE A 1 240 ? -14.133 -11.211 2.51 1 98 240 ILE A O 1
ATOM 1837 N N . GLU A 1 241 ? -12.711 -9.875 3.572 1 96.19 241 GLU A N 1
ATOM 1838 C CA . GLU A 1 241 ? -13.617 -9.656 4.699 1 96.19 241 GLU A CA 1
ATOM 1839 C C . GLU A 1 241 ? -14.906 -8.977 4.254 1 96.19 241 GLU A C 1
ATOM 1841 O O . GLU A 1 241 ? -15.992 -9.352 4.684 1 96.19 241 GLU A O 1
ATOM 1846 N N . ASP A 1 242 ? -14.781 -7.992 3.396 1 94.81 242 ASP A N 1
ATOM 1847 C CA . ASP A 1 242 ? -15.969 -7.336 2.854 1 94.81 242 ASP A CA 1
ATOM 1848 C C . ASP A 1 242 ? -16.828 -8.32 2.074 1 94.81 242 ASP A C 1
ATOM 1850 O O . ASP A 1 242 ? -18.062 -8.305 2.195 1 94.81 242 ASP A O 1
ATOM 1854 N N . TYR A 1 243 ? -16.188 -9.148 1.317 1 97.31 243 TYR A N 1
ATOM 1855 C CA . TYR A 1 243 ? -16.891 -10.133 0.505 1 97.31 243 TYR A CA 1
ATOM 1856 C C . TYR A 1 243 ? -17.672 -11.102 1.382 1 97.31 243 TYR A C 1
ATOM 1858 O O . TYR A 1 243 ? -18.859 -11.367 1.127 1 97.31 243 TYR A O 1
ATOM 1866 N N . ILE A 1 244 ? -17.047 -11.57 2.42 1 96.75 244 ILE A N 1
ATOM 1867 C CA . ILE A 1 244 ? -17.672 -12.547 3.303 1 96.75 244 ILE A CA 1
ATOM 1868 C C . ILE A 1 244 ? -18.812 -11.883 4.082 1 96.75 244 ILE A C 1
ATOM 1870 O O . ILE A 1 244 ? -19.844 -12.5 4.328 1 96.75 244 ILE A O 1
ATOM 1874 N N . GLU A 1 245 ? -18.578 -10.68 4.469 1 94.62 245 GLU A N 1
ATOM 1875 C CA . GLU A 1 245 ? -19.625 -9.945 5.184 1 94.62 245 GLU A CA 1
ATOM 1876 C C . GLU A 1 245 ? -20.844 -9.719 4.301 1 94.62 245 GLU A C 1
ATOM 1878 O O . GLU A 1 245 ? -21.984 -9.82 4.77 1 94.62 245 GLU A O 1
ATOM 1883 N N . GLU A 1 246 ? -20.625 -9.516 3.084 1 95.19 246 GLU A N 1
ATOM 1884 C CA . GLU A 1 246 ? -21.703 -9.203 2.146 1 95.19 246 GLU A CA 1
ATOM 1885 C C . GLU A 1 246 ? -22.422 -10.477 1.702 1 95.19 246 GLU A C 1
ATOM 1887 O O . GLU A 1 246 ? -23.641 -10.461 1.506 1 95.19 246 GLU A O 1
ATOM 1892 N N . THR A 1 247 ? -21.734 -11.594 1.562 1 96.88 247 THR A N 1
ATOM 1893 C CA . THR A 1 247 ? -22.297 -12.734 0.861 1 96.88 247 THR A CA 1
ATOM 1894 C C . THR A 1 247 ? -22.594 -13.875 1.834 1 96.88 247 THR A C 1
ATOM 1896 O O . THR A 1 247 ? -23.359 -14.781 1.523 1 96.88 247 THR A O 1
ATOM 1899 N N . GLY A 1 248 ? -21.891 -13.859 2.936 1 96.31 248 GLY A N 1
ATOM 1900 C CA . GLY A 1 248 ? -22.016 -14.938 3.902 1 96.31 248 GLY A CA 1
ATOM 1901 C C . GLY A 1 248 ? -21.266 -16.188 3.492 1 96.31 248 GLY A C 1
ATOM 1902 O O . GLY A 1 248 ? -21.453 -17.25 4.09 1 96.31 248 GLY A O 1
ATOM 1903 N N . LYS A 1 249 ? -20.438 -16.094 2.492 1 96.62 249 LYS A N 1
ATOM 1904 C CA . LYS A 1 249 ? -19.703 -17.25 1.978 1 96.62 249 LYS A CA 1
ATOM 1905 C C . LYS A 1 249 ? -18.578 -17.656 2.928 1 96.62 249 LYS A C 1
ATOM 1907 O O . LYS A 1 249 ? -18.25 -16.922 3.867 1 96.62 249 LYS A O 1
ATOM 1912 N N . LYS A 1 250 ? -18.016 -18.844 2.686 1 95.88 250 LYS A N 1
ATOM 1913 C CA . LYS A 1 250 ? -17.047 -19.422 3.607 1 95.88 250 LYS A CA 1
ATOM 1914 C C . LYS A 1 250 ? -15.617 -19.078 3.203 1 95.88 250 LYS A C 1
ATOM 1916 O O . LYS A 1 250 ? -15.289 -19.062 2.014 1 95.88 250 LYS A O 1
ATOM 1921 N N . VAL A 1 251 ? -14.812 -18.891 4.234 1 97.81 251 VAL A N 1
ATOM 1922 C CA . VAL A 1 251 ? -13.398 -18.656 3.992 1 97.81 251 VAL A CA 1
ATOM 1923 C C . VAL A 1 251 ? -12.562 -19.406 5.031 1 97.81 251 VAL A C 1
ATOM 1925 O O . VAL A 1 251 ? -12.953 -19.5 6.195 1 97.81 251 VAL A O 1
ATOM 1928 N N . HIS A 1 252 ? -11.469 -20.016 4.582 1 97.75 252 HIS A N 1
ATOM 1929 C CA . HIS A 1 252 ? -10.445 -20.609 5.441 1 97.75 252 HIS A CA 1
ATOM 1930 C C . HIS A 1 252 ? -9.109 -19.875 5.281 1 97.75 252 HIS A C 1
ATOM 1932 O O . HIS A 1 252 ? -8.578 -19.797 4.176 1 97.75 252 HIS A O 1
ATOM 1938 N N . TYR A 1 253 ? -8.625 -19.391 6.402 1 97.75 253 TYR A N 1
ATOM 1939 C CA . TYR A 1 253 ? -7.316 -18.766 6.395 1 97.75 253 TYR A CA 1
ATOM 1940 C C . TYR A 1 253 ? -6.25 -19.703 6.934 1 97.75 253 TYR A C 1
ATOM 1942 O O . TYR A 1 253 ? -6.336 -20.172 8.07 1 97.75 253 TYR A O 1
ATOM 1950 N N . ILE A 1 254 ? -5.336 -20.047 6.137 1 98.25 254 ILE A N 1
ATOM 1951 C CA . ILE A 1 254 ? -4.16 -20.812 6.555 1 98.25 254 ILE A CA 1
ATOM 1952 C C . ILE A 1 254 ? -2.918 -19.922 6.461 1 98.25 254 ILE A C 1
ATOM 1954 O O . ILE A 1 254 ? -2.432 -19.641 5.363 1 98.25 254 ILE A O 1
ATOM 1958 N N . GLU A 1 255 ? -2.43 -19.469 7.578 1 97.25 255 GLU A N 1
ATOM 1959 C CA . GLU A 1 255 ? -1.348 -18.484 7.695 1 97.25 255 GLU A CA 1
ATOM 1960 C C . GLU A 1 255 ? -0.472 -18.781 8.914 1 97.25 255 GLU A C 1
ATOM 1962 O O . GLU A 1 255 ? -0.933 -19.375 9.883 1 97.25 255 GLU A O 1
ATOM 1967 N N . PRO A 1 256 ? 0.801 -18.406 8.789 1 95.56 256 PRO A N 1
ATOM 1968 C CA . PRO A 1 256 ? 1.627 -18.625 9.984 1 95.56 256 PRO A CA 1
ATOM 1969 C C . PRO A 1 256 ? 1.188 -17.766 11.164 1 95.56 256 PRO A C 1
ATOM 1971 O O . PRO A 1 256 ? 0.693 -16.641 10.977 1 95.56 256 PRO A O 1
ATOM 1974 N N . ASP A 1 257 ? 1.456 -18.219 12.305 1 89.12 257 ASP A N 1
ATOM 1975 C CA . ASP A 1 257 ? 1.103 -17.484 13.516 1 89.12 257 ASP A CA 1
ATOM 1976 C C . ASP A 1 257 ? 2.143 -16.422 13.828 1 89.12 257 ASP A C 1
ATOM 1978 O O . ASP A 1 257 ? 1.84 -15.43 14.5 1 89.12 257 ASP A O 1
ATOM 1982 N N . THR A 1 258 ? 3.373 -16.75 13.383 1 86.25 258 THR A N 1
ATOM 1983 C CA . THR A 1 258 ? 4.477 -15.82 13.602 1 86.25 258 THR A CA 1
ATOM 1984 C C . THR A 1 258 ? 5.285 -15.633 12.32 1 86.25 258 THR A C 1
ATOM 1986 O O . THR A 1 258 ? 5.07 -16.344 11.336 1 86.25 258 THR A O 1
ATOM 1989 N N . ASN A 1 259 ? 6.117 -14.633 12.398 1 85.56 259 ASN A N 1
ATOM 1990 C CA . ASN A 1 259 ? 6.988 -14.43 11.242 1 85.56 259 ASN A CA 1
ATOM 1991 C C . ASN A 1 259 ? 7.848 -15.664 10.969 1 85.56 259 ASN A C 1
ATOM 1993 O O . ASN A 1 259 ? 8.438 -16.234 11.891 1 85.56 259 ASN A O 1
ATOM 1997 N N . LEU A 1 260 ? 7.863 -16.078 9.758 1 86.25 260 LEU A N 1
ATOM 1998 C CA . LEU A 1 260 ? 8.641 -17.25 9.375 1 86.25 260 LEU A CA 1
ATOM 1999 C C . LEU A 1 260 ? 10.125 -16.938 9.328 1 86.25 260 LEU A C 1
ATOM 2001 O O . LEU A 1 260 ? 10.961 -17.797 9.633 1 86.25 260 LEU A O 1
ATOM 2005 N N . ASP A 1 261 ? 10.43 -15.734 8.859 1 79.06 261 ASP A N 1
ATOM 2006 C CA . ASP A 1 261 ? 11.82 -15.281 8.828 1 79.06 261 ASP A CA 1
ATOM 2007 C C . ASP A 1 261 ? 11.938 -13.852 9.344 1 79.06 261 ASP A C 1
ATOM 2009 O O . ASP A 1 261 ? 11.656 -12.898 8.609 1 79.06 261 ASP A O 1
ATOM 2013 N N . GLU A 1 262 ? 12.406 -13.68 10.484 1 67.31 262 GLU A N 1
ATOM 2014 C CA . GLU A 1 262 ? 12.516 -12.359 11.102 1 67.31 262 GLU A CA 1
ATOM 2015 C C . GLU A 1 262 ? 13.773 -11.633 10.633 1 67.31 262 GLU A C 1
ATOM 2017 O O . GLU A 1 262 ? 13.828 -10.406 10.641 1 67.31 262 GLU A O 1
ATOM 2022 N N . GLU A 1 263 ? 14.664 -12.406 10.242 1 65.81 263 GLU A N 1
ATOM 2023 C CA . GLU A 1 263 ? 15.969 -11.844 9.914 1 65.81 263 GLU A CA 1
ATOM 2024 C C . GLU A 1 263 ? 16 -11.32 8.477 1 65.81 263 GLU A C 1
ATOM 2026 O O . GLU A 1 263 ? 16.797 -10.43 8.156 1 65.81 263 GLU A O 1
ATOM 2031 N N . ASN A 1 264 ? 15.227 -11.953 7.68 1 65 264 ASN A N 1
ATOM 2032 C CA . ASN A 1 264 ? 15.203 -11.562 6.277 1 65 264 ASN A CA 1
ATOM 2033 C C . ASN A 1 264 ? 13.781 -11.305 5.789 1 65 264 ASN A C 1
ATOM 2035 O O . ASN A 1 264 ? 13.156 -12.18 5.188 1 65 264 ASN A O 1
ATOM 2039 N N . PRO A 1 265 ? 13.367 -10.086 5.887 1 61.5 265 PRO A N 1
ATOM 2040 C CA . PRO A 1 265 ? 11.969 -9.805 5.559 1 61.5 265 PRO A CA 1
ATOM 2041 C C . PRO A 1 265 ? 11.703 -9.812 4.055 1 61.5 265 PRO A C 1
ATOM 2043 O O . PRO A 1 265 ? 10.547 -9.898 3.631 1 61.5 265 PRO A O 1
ATOM 2046 N N . THR A 1 266 ? 12.789 -9.828 3.229 1 63.03 266 THR A N 1
ATOM 2047 C CA . THR A 1 266 ? 12.609 -9.766 1.782 1 63.03 266 THR A CA 1
ATOM 2048 C C . THR A 1 266 ? 12.078 -11.094 1.247 1 63.03 266 THR A C 1
ATOM 2050 O O . THR A 1 266 ? 11.555 -11.156 0.13 1 63.03 266 THR A O 1
ATOM 2053 N N . GLY A 1 267 ? 12.242 -12.172 2.016 1 69.94 267 GLY A N 1
ATOM 2054 C CA . GLY A 1 267 ? 11.805 -13.484 1.585 1 69.94 267 GLY A CA 1
ATOM 2055 C C . GLY A 1 267 ? 12.742 -14.133 0.584 1 69.94 267 GLY A C 1
ATOM 2056 O O . GLY A 1 267 ? 12.398 -15.141 -0.033 1 69.94 267 GLY A O 1
ATOM 2057 N N . LEU A 1 268 ? 13.945 -13.578 0.412 1 69.56 268 LEU A N 1
ATOM 2058 C CA . LEU A 1 268 ? 14.836 -14.07 -0.635 1 69.56 268 LEU A CA 1
ATOM 2059 C C . LEU A 1 268 ? 15.938 -14.93 -0.046 1 69.56 268 LEU A C 1
ATOM 2061 O O . LEU A 1 268 ? 17.016 -15.055 -0.635 1 69.56 268 LEU A O 1
ATOM 2065 N N . ARG A 1 269 ? 15.758 -15.477 1.13 1 75.31 269 ARG A N 1
ATOM 2066 C CA . ARG A 1 269 ? 16.672 -16.453 1.737 1 75.31 269 ARG A CA 1
ATOM 2067 C C . ARG A 1 269 ? 16.156 -17.875 1.542 1 75.31 269 ARG A C 1
ATOM 2069 O O . ARG A 1 269 ? 15.25 -18.312 2.258 1 75.31 269 ARG A O 1
ATOM 2076 N N . PHE A 1 270 ? 16.812 -18.484 0.626 1 80.88 270 PHE A N 1
ATOM 2077 C CA . PHE A 1 270 ? 16.422 -19.859 0.3 1 80.88 270 PHE A CA 1
ATOM 2078 C C . PHE A 1 270 ? 17.297 -20.859 1.027 1 80.88 270 PHE A C 1
ATOM 2080 O O . PHE A 1 270 ? 18.344 -21.281 0.507 1 80.88 270 PHE A O 1
ATOM 2087 N N . ASP A 1 271 ? 16.875 -21.203 2.232 1 83.5 271 ASP A N 1
ATOM 2088 C CA . ASP A 1 271 ? 17.578 -22.141 3.098 1 83.5 271 ASP A CA 1
ATOM 2089 C C . ASP A 1 271 ? 16.797 -23.438 3.248 1 83.5 271 ASP A C 1
ATOM 2091 O O . ASP A 1 271 ? 15.648 -23.438 3.691 1 83.5 271 ASP A O 1
ATOM 2095 N N . ARG A 1 272 ? 17.5 -24.484 2.904 1 86.31 272 ARG A N 1
ATOM 2096 C CA . ARG A 1 272 ? 16.844 -25.781 2.867 1 86.31 272 ARG A CA 1
ATOM 2097 C C . ARG A 1 272 ? 16.234 -26.141 4.223 1 86.31 272 ARG A C 1
ATOM 2099 O O . ARG A 1 272 ? 15.117 -26.641 4.297 1 86.31 272 ARG A O 1
ATOM 2106 N N . PHE A 1 273 ? 16.953 -25.953 5.246 1 87.56 273 PHE A N 1
ATOM 2107 C CA . PHE A 1 273 ? 16.469 -26.297 6.578 1 87.56 273 PHE A CA 1
ATOM 2108 C C . PHE A 1 273 ? 15.242 -25.453 6.941 1 87.56 273 PHE A C 1
ATOM 2110 O O . PHE A 1 273 ? 14.234 -26 7.398 1 87.56 273 PHE A O 1
ATOM 2117 N N . LEU A 1 274 ? 15.305 -24.203 6.723 1 88.94 274 LEU A N 1
ATOM 2118 C CA . LEU A 1 274 ? 14.195 -23.312 7.031 1 88.94 274 LEU A CA 1
ATOM 2119 C C . LEU A 1 274 ? 12.969 -23.656 6.191 1 88.94 274 LEU A C 1
ATOM 2121 O O . LEU A 1 274 ? 11.852 -23.703 6.707 1 88.94 274 LEU A O 1
ATOM 2125 N N . MET A 1 275 ? 13.203 -23.875 4.945 1 92.56 275 MET A N 1
ATOM 2126 C CA . MET A 1 275 ? 12.086 -24.156 4.047 1 92.56 275 MET A CA 1
ATOM 2127 C C . MET A 1 275 ? 11.414 -25.469 4.422 1 92.56 275 MET A C 1
ATOM 2129 O O . MET A 1 275 ? 10.188 -25.609 4.312 1 92.56 275 MET A O 1
ATOM 2133 N N . THR A 1 276 ? 12.195 -26.438 4.879 1 92.94 276 THR A N 1
ATOM 2134 C CA . THR A 1 276 ? 11.625 -27.688 5.363 1 92.94 276 THR A CA 1
ATOM 2135 C C . THR A 1 276 ? 10.766 -27.438 6.602 1 92.94 276 THR A C 1
ATOM 2137 O O . THR A 1 276 ? 9.664 -27.984 6.719 1 92.94 276 THR A O 1
ATOM 2140 N N . LEU A 1 277 ? 11.297 -26.656 7.449 1 93.81 277 LEU A N 1
ATOM 2141 C CA . LEU A 1 277 ? 10.547 -26.297 8.648 1 93.81 277 LEU A CA 1
ATOM 2142 C C . LEU A 1 277 ? 9.242 -25.594 8.281 1 93.81 277 LEU A C 1
ATOM 2144 O O . LEU A 1 277 ? 8.188 -25.906 8.828 1 93.81 277 LEU A O 1
ATOM 2148 N N . TRP A 1 278 ? 9.297 -24.656 7.391 1 95.5 278 TRP A N 1
ATOM 2149 C CA . TRP A 1 278 ? 8.117 -23.906 6.973 1 95.5 278 TRP A CA 1
ATOM 2150 C C . TRP A 1 278 ? 7.094 -24.812 6.309 1 95.5 278 TRP A C 1
ATOM 2152 O O . TRP A 1 278 ? 5.887 -24.641 6.504 1 95.5 278 TRP A O 1
ATOM 2162 N N . ARG A 1 279 ? 7.574 -25.766 5.523 1 96.12 279 ARG A N 1
ATOM 2163 C CA . ARG A 1 279 ? 6.668 -26.734 4.91 1 96.12 279 ARG A CA 1
ATOM 2164 C C . ARG A 1 279 ? 5.91 -27.516 5.973 1 96.12 279 ARG A C 1
ATOM 2166 O O . ARG A 1 279 ? 4.695 -27.703 5.863 1 96.12 279 ARG A O 1
ATOM 2173 N N . SER A 1 280 ? 6.633 -27.938 6.988 1 96.56 280 SER A N 1
ATOM 2174 C CA . SER A 1 280 ? 6.008 -28.688 8.078 1 96.56 280 SER A CA 1
ATOM 2175 C C . SER A 1 280 ? 4.984 -27.828 8.82 1 96.56 280 SER A C 1
ATOM 2177 O O . SER A 1 280 ? 3.904 -28.297 9.164 1 96.56 280 SER A O 1
ATOM 2179 N N . GLN A 1 281 ? 5.289 -26.625 9.023 1 97 281 GLN A N 1
ATOM 2180 C CA . GLN A 1 281 ? 4.383 -25.703 9.695 1 97 281 GLN A CA 1
ATOM 2181 C C . GLN A 1 281 ? 3.115 -25.484 8.875 1 97 2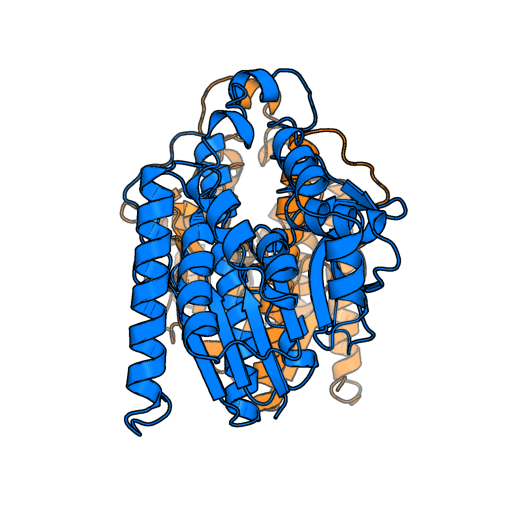81 GLN A C 1
ATOM 2183 O O . GLN A 1 281 ? 2.014 -25.406 9.422 1 97 281 GLN A O 1
ATOM 2188 N N . GLY A 1 282 ? 3.324 -25.375 7.559 1 98 282 GLY A N 1
ATOM 2189 C CA . GLY A 1 282 ? 2.172 -25.219 6.684 1 98 282 GLY A CA 1
ATOM 2190 C C . GLY A 1 282 ? 1.231 -26.406 6.727 1 98 282 GLY A C 1
ATOM 2191 O O . GLY A 1 282 ? 0.011 -26.25 6.77 1 98 282 GLY A O 1
ATOM 2192 N N . GLU A 1 283 ? 1.837 -27.578 6.727 1 97.69 283 GLU A N 1
ATOM 2193 C CA . GLU A 1 283 ? 1.039 -28.797 6.801 1 97.69 283 GLU A CA 1
ATOM 2194 C C . GLU A 1 283 ? 0.244 -28.859 8.102 1 97.69 283 GLU A C 1
ATOM 2196 O O . GLU A 1 283 ? -0.951 -29.172 8.094 1 97.69 283 GLU A O 1
ATOM 2201 N N . GLN A 1 284 ? 0.89 -28.562 9.148 1 97.62 284 GLN A N 1
ATOM 2202 C CA . GLN A 1 284 ? 0.253 -28.594 10.461 1 97.62 284 GLN A CA 1
ATOM 2203 C C . GLN A 1 284 ? -0.866 -27.562 10.562 1 97.62 284 GLN A C 1
ATOM 2205 O O . GLN A 1 284 ? -1.934 -27.844 11.109 1 97.62 284 GLN A O 1
ATOM 2210 N N . LYS A 1 285 ? -0.609 -26.391 10.086 1 97.75 285 LYS A N 1
ATOM 2211 C CA . LYS A 1 285 ? -1.617 -25.344 10.156 1 97.75 285 LYS A CA 1
ATOM 2212 C C . LYS A 1 285 ? -2.857 -25.719 9.352 1 97.75 285 LYS A C 1
ATOM 2214 O O . LYS A 1 285 ? -3.984 -25.469 9.781 1 97.75 285 LYS A O 1
ATOM 2219 N N . ALA A 1 286 ? -2.623 -26.281 8.156 1 98 286 ALA A N 1
ATOM 2220 C CA . ALA A 1 286 ? -3.756 -26.734 7.352 1 98 286 ALA A CA 1
ATOM 2221 C C . ALA A 1 286 ? -4.59 -27.766 8.102 1 98 286 ALA A C 1
ATOM 2223 O O . ALA A 1 286 ? -5.82 -27.703 8.102 1 98 286 ALA A O 1
ATOM 2224 N N . LYS A 1 287 ? -3.936 -28.688 8.727 1 97.06 287 LYS A N 1
ATOM 2225 C CA . LYS A 1 287 ? -4.621 -29.703 9.516 1 97.06 287 LYS A CA 1
ATOM 2226 C C . LYS A 1 287 ? -5.469 -29.078 10.609 1 97.06 287 LYS A C 1
ATOM 2228 O O . LYS A 1 287 ? -6.625 -29.453 10.812 1 97.06 287 LYS A O 1
ATOM 2233 N N . GLU A 1 288 ? -4.922 -28.125 11.289 1 96.75 288 GLU A N 1
ATOM 2234 C CA . GLU A 1 288 ? -5.625 -27.438 12.367 1 96.75 288 GLU A CA 1
ATOM 2235 C C . GLU A 1 288 ? -6.875 -26.734 11.852 1 96.75 288 GLU A C 1
ATOM 2237 O O . GLU A 1 288 ? -7.945 -26.828 12.453 1 96.75 288 GLU A O 1
ATOM 2242 N N . VAL A 1 289 ? -6.746 -26.031 10.766 1 96.19 289 VAL A N 1
ATOM 2243 C CA . VAL A 1 289 ? -7.816 -25.188 10.234 1 96.19 289 VAL A CA 1
ATOM 2244 C C . VAL A 1 289 ? -8.961 -26.078 9.727 1 96.19 289 VAL A C 1
ATOM 2246 O O . VAL A 1 289 ? -10.133 -25.781 9.969 1 96.19 289 VAL A O 1
ATOM 2249 N N . PHE A 1 290 ? -8.68 -27.219 9.078 1 94.44 290 PHE A N 1
ATOM 2250 C CA . PHE A 1 290 ? -9.727 -28.047 8.484 1 94.44 290 PHE A CA 1
ATOM 2251 C C . PHE A 1 290 ? -10.289 -29.031 9.508 1 94.44 290 PHE A C 1
ATOM 2253 O O . PHE A 1 290 ? -11.398 -29.547 9.336 1 94.44 290 PHE A O 1
ATOM 2260 N N . SER A 1 291 ? -9.578 -29.344 10.539 1 89.06 291 SER A N 1
ATOM 2261 C CA . SER A 1 291 ? -10.133 -30.141 11.625 1 89.06 291 SER A CA 1
ATOM 2262 C C . SER A 1 291 ? -11.141 -29.344 12.445 1 89.06 291 SER A C 1
ATOM 2264 O O . SER A 1 291 ? -12.133 -29.906 12.922 1 89.06 291 SER A O 1
ATOM 2266 N N . GLU A 1 292 ? -10.828 -28.109 12.734 1 76.88 292 GLU A N 1
ATOM 2267 C CA . GLU A 1 292 ? -11.742 -27.234 13.469 1 76.88 292 GLU A CA 1
ATOM 2268 C C . GLU A 1 292 ? -13.023 -26.984 12.688 1 76.88 292 GLU A C 1
ATOM 2270 O O . GLU A 1 292 ? -14.094 -26.828 13.266 1 76.88 292 GLU A O 1
ATOM 2275 N N . SER A 1 293 ? -12.891 -26.859 11.453 1 67.62 293 SER A N 1
ATOM 2276 C CA . SER A 1 293 ? -14.055 -26.625 10.602 1 67.62 293 SER A CA 1
ATOM 2277 C C . SER A 1 293 ? -14.977 -27.828 10.57 1 67.62 293 SER A C 1
ATOM 2279 O O . SER A 1 293 ? -16.188 -27.688 10.398 1 67.62 293 SER A O 1
ATOM 2281 N N . SER A 1 294 ? -14.453 -29.078 10.578 1 57.31 294 SER A N 1
ATOM 2282 C CA . SER A 1 294 ? -15.281 -30.281 10.57 1 57.31 294 SER A CA 1
ATOM 2283 C C . SER A 1 294 ? -16.062 -30.406 11.875 1 57.31 294 SER A C 1
ATOM 2285 O O . SER A 1 294 ? -17.141 -31 11.898 1 57.31 294 SER A O 1
ATOM 2287 N N . ASP A 1 295 ? -15.344 -30.094 12.961 1 50.47 295 ASP A N 1
ATOM 2288 C CA . ASP A 1 295 ? -16.047 -30.25 14.227 1 50.47 295 ASP A CA 1
ATOM 2289 C C . ASP A 1 295 ? -17.125 -29.172 14.398 1 50.47 295 ASP A C 1
ATOM 2291 O O . ASP A 1 295 ? -17.797 -29.125 15.43 1 50.47 295 ASP A O 1
ATOM 2295 N N . GLY A 1 296 ? -18.062 -28.797 13.492 1 44.12 296 GLY A N 1
ATOM 2296 C CA . GLY A 1 296 ? -19.234 -27.969 13.578 1 44.12 296 GLY A CA 1
ATOM 2297 C C . GLY A 1 296 ? -18.953 -26.578 14.133 1 44.12 296 GLY A C 1
ATOM 2298 O O . GLY A 1 296 ? -19.859 -25.891 14.609 1 44.12 296 GLY A O 1
ATOM 2299 N N . GLY A 1 297 ? -17.875 -26.234 14.734 1 37.41 297 GLY A N 1
ATOM 2300 C CA . GLY A 1 297 ? -17.75 -24.953 15.414 1 37.41 297 GLY A CA 1
ATOM 2301 C C . GLY A 1 297 ? -17.719 -23.781 14.453 1 37.41 297 GLY A C 1
ATOM 2302 O O . GLY A 1 297 ? -17.234 -23.891 13.328 1 37.41 297 GLY A O 1
ATOM 2303 N N . GLY A 1 298 ? -18.766 -22.859 14.484 1 33.38 298 GLY A N 1
ATOM 2304 C CA . GLY A 1 298 ? -19.141 -21.656 13.758 1 33.38 298 GLY A CA 1
ATOM 2305 C C . GLY A 1 298 ? -17.953 -20.812 13.32 1 33.38 298 GLY A C 1
ATOM 2306 O O . GLY A 1 298 ? -16.844 -21.016 13.828 1 33.38 298 GLY A O 1
ATOM 2307 N N . LEU A 1 299 ? -18.125 -19.984 12.195 1 31.16 299 LEU A N 1
ATOM 2308 C CA . LEU A 1 299 ? -17.438 -18.844 11.594 1 31.16 299 LEU A CA 1
ATOM 2309 C C . LEU A 1 299 ? -16.781 -17.984 12.664 1 31.16 299 LEU A C 1
ATOM 2311 O O . LEU A 1 299 ? -17.406 -17.656 13.672 1 31.16 299 LEU A O 1
ATOM 2315 N N . VAL A 1 300 ? -15.641 -18.203 13.086 1 28.64 300 VAL A N 1
ATOM 2316 C CA . VAL A 1 300 ? -15.133 -17.078 13.852 1 28.64 300 VAL A CA 1
ATOM 2317 C C . VAL A 1 300 ? -15.742 -15.781 13.336 1 28.64 300 VAL A C 1
ATOM 2319 O O . VAL A 1 300 ? -15.578 -15.43 12.172 1 28.64 300 VAL A O 1
ATOM 2322 N N . THR A 1 301 ? -17.062 -15.305 13.836 1 24.55 301 THR A N 1
ATOM 2323 C CA . THR A 1 301 ? -17.406 -13.883 13.758 1 24.55 301 THR A CA 1
ATOM 2324 C C . THR A 1 301 ? -16.234 -13.023 14.242 1 24.55 301 THR A C 1
ATOM 2326 O O . THR A 1 301 ? -15.578 -13.367 15.227 1 24.55 301 THR A O 1
ATOM 2329 N N . MET B 1 1 ? -23.297 20.234 12.953 1 89.06 1 MET B N 1
ATOM 2330 C CA . MET B 1 1 ? -22.703 19.578 11.797 1 89.06 1 MET B CA 1
ATOM 2331 C C . MET B 1 1 ? -21.188 19.422 11.969 1 89.06 1 MET B C 1
ATOM 2333 O O . MET B 1 1 ? -20.5 20.391 12.289 1 89.06 1 MET B O 1
ATOM 2337 N N . LYS B 1 2 ? -20.688 18.188 11.984 1 97.06 2 LYS B N 1
ATOM 2338 C CA . LYS B 1 2 ? -19.266 17.906 12.117 1 97.06 2 LYS B CA 1
ATOM 2339 C C . LYS B 1 2 ? -18.578 17.828 10.75 1 97.06 2 LYS B C 1
ATOM 2341 O O . LYS B 1 2 ? -18.953 17 9.922 1 97.06 2 LYS B O 1
ATOM 2346 N N . ARG B 1 3 ? -17.578 18.75 10.531 1 98.25 3 ARG B N 1
ATOM 2347 C CA . ARG B 1 3 ? -16.906 18.844 9.242 1 98.25 3 ARG B CA 1
ATOM 2348 C C . ARG B 1 3 ? -15.445 18.422 9.359 1 98.25 3 ARG B C 1
ATOM 2350 O O . ARG B 1 3 ? -14.734 18.906 10.25 1 98.25 3 ARG B O 1
ATOM 2357 N N . ALA B 1 4 ? -15.031 17.516 8.453 1 98.75 4 ALA B N 1
ATOM 2358 C CA . ALA B 1 4 ? -13.648 17.047 8.453 1 98.75 4 ALA B CA 1
ATOM 2359 C C . ALA B 1 4 ? -12.922 17.5 7.191 1 98.75 4 ALA B C 1
ATOM 2361 O O . ALA B 1 4 ? -13.492 17.5 6.102 1 98.75 4 ALA B O 1
ATOM 2362 N N . LEU B 1 5 ? -11.703 17.953 7.41 1 98.88 5 LEU B N 1
ATOM 2363 C CA . LEU B 1 5 ? -10.773 18.203 6.316 1 98.88 5 LEU B CA 1
ATOM 2364 C C . LEU B 1 5 ? -9.688 17.125 6.262 1 98.88 5 LEU B C 1
ATOM 2366 O O . LEU B 1 5 ? -9.07 16.812 7.277 1 98.88 5 LEU B O 1
ATOM 2370 N N . ILE B 1 6 ? -9.562 16.531 5.094 1 98.94 6 ILE B N 1
ATOM 2371 C CA . ILE B 1 6 ? -8.469 15.594 4.848 1 98.94 6 ILE B CA 1
ATOM 2372 C C . ILE B 1 6 ? -7.469 16.203 3.869 1 98.94 6 ILE B C 1
ATOM 2374 O O . ILE B 1 6 ? -7.844 16.609 2.764 1 98.94 6 ILE B O 1
ATOM 2378 N N . THR B 1 7 ? -6.242 16.344 4.297 1 98.75 7 THR B N 1
ATOM 2379 C CA . THR B 1 7 ? -5.191 16.891 3.438 1 98.75 7 THR B CA 1
ATOM 2380 C C . THR B 1 7 ? -4.125 15.836 3.164 1 98.75 7 THR B C 1
ATOM 2382 O O . THR B 1 7 ? -3.514 15.305 4.094 1 98.75 7 THR B O 1
ATOM 2385 N N . SER B 1 8 ? -3.844 15.531 1.939 1 98.31 8 SER B N 1
ATOM 2386 C CA . SER B 1 8 ? -3.008 14.398 1.538 1 98.31 8 SER B CA 1
ATOM 2387 C C . SER B 1 8 ? -1.53 14.781 1.555 1 98.31 8 SER B C 1
ATOM 2389 O O . SER B 1 8 ? -1.186 15.961 1.645 1 98.31 8 SER B O 1
ATOM 2391 N N . GLY B 1 9 ? -0.703 13.734 1.496 1 96.38 9 GLY B N 1
ATOM 2392 C CA . GLY B 1 9 ? 0.699 13.938 1.169 1 96.38 9 GLY B CA 1
ATOM 2393 C C . GLY B 1 9 ? 0.92 14.375 -0.268 1 96.38 9 GLY B C 1
ATOM 2394 O O . GLY B 1 9 ? -0.02 14.406 -1.064 1 96.38 9 GLY B O 1
ATOM 2395 N N . GLY B 1 10 ? 2.223 14.836 -0.486 1 92.81 10 GLY B N 1
ATOM 2396 C CA . GLY B 1 10 ? 2.492 15.234 -1.858 1 92.81 10 GLY B CA 1
ATOM 2397 C C . GLY B 1 10 ? 3.695 16.141 -1.989 1 92.81 10 GLY B C 1
ATOM 2398 O O . GLY B 1 10 ? 3.971 16.672 -3.072 1 92.81 10 GLY B O 1
ATOM 2399 N N . GLY B 1 11 ? 4.426 16.344 -0.961 1 90.31 11 GLY B N 1
ATOM 2400 C CA . GLY B 1 11 ? 5.602 17.203 -1.009 1 90.31 11 GLY B CA 1
ATOM 2401 C C . GLY B 1 11 ? 5.293 18.625 -1.454 1 90.31 11 GLY B C 1
ATOM 2402 O O . GLY B 1 11 ? 4.395 19.266 -0.91 1 90.31 11 GLY B O 1
ATOM 2403 N N . ALA B 1 12 ? 6.031 19.047 -2.434 1 89.12 12 ALA B N 1
ATOM 2404 C CA . ALA B 1 12 ? 5.883 20.422 -2.938 1 89.12 12 ALA B CA 1
ATOM 2405 C C . ALA B 1 12 ? 4.504 20.625 -3.553 1 89.12 12 ALA B C 1
ATOM 2407 O O . ALA B 1 12 ? 4.031 21.766 -3.664 1 89.12 12 ALA B O 1
ATOM 2408 N N . LYS B 1 13 ? 3.916 19.578 -3.957 1 93.31 13 LYS B N 1
ATOM 2409 C CA . LYS B 1 13 ? 2.594 19.656 -4.574 1 93.31 13 LYS B CA 1
ATOM 2410 C C . LYS B 1 13 ? 1.549 20.125 -3.568 1 93.31 13 LYS B C 1
ATOM 2412 O O . LYS B 1 13 ? 0.421 20.453 -3.943 1 93.31 13 LYS B O 1
ATOM 2417 N N . GLY B 1 14 ? 1.949 20.219 -2.314 1 96.25 14 GLY B N 1
ATOM 2418 C CA . GLY B 1 14 ? 1.101 20.812 -1.296 1 96.25 14 GLY B CA 1
ATOM 2419 C C . GLY B 1 14 ? 0.631 22.219 -1.655 1 96.25 14 GLY B C 1
ATOM 2420 O O . GLY B 1 14 ? -0.353 22.703 -1.099 1 96.25 14 GLY B O 1
ATOM 2421 N N . ALA B 1 15 ? 1.293 22.812 -2.592 1 96.12 15 ALA B N 1
ATOM 2422 C CA . ALA B 1 15 ? 0.884 24.125 -3.082 1 96.12 15 ALA B CA 1
ATOM 2423 C C . ALA B 1 15 ? -0.537 24.094 -3.635 1 96.12 15 ALA B C 1
ATOM 2425 O O . ALA B 1 15 ? -1.293 25.047 -3.492 1 96.12 15 ALA B O 1
ATOM 2426 N N . PHE B 1 16 ? -0.887 23.016 -4.258 1 97.38 16 PHE B N 1
ATOM 2427 C CA . PHE B 1 16 ? -2.244 22.844 -4.758 1 97.38 16 PHE B CA 1
ATOM 2428 C C . PHE B 1 16 ? -3.256 22.938 -3.623 1 97.38 16 PHE B C 1
ATOM 2430 O O . PHE B 1 16 ? -4.246 23.672 -3.732 1 97.38 16 PHE B O 1
ATOM 2437 N N . THR B 1 17 ? -2.988 22.266 -2.557 1 98.25 17 THR B N 1
ATOM 2438 C CA . THR B 1 17 ? -3.85 22.281 -1.38 1 98.25 17 THR B CA 1
ATOM 2439 C C . THR B 1 17 ? -3.941 23.672 -0.792 1 98.25 17 THR B C 1
ATOM 2441 O O . THR B 1 17 ? -5.02 24.125 -0.393 1 98.25 17 THR B O 1
ATOM 2444 N N . VAL B 1 18 ? -2.85 24.359 -0.757 1 98 18 VAL B N 1
ATOM 2445 C CA . VAL B 1 18 ? -2.84 25.719 -0.222 1 98 18 VAL B CA 1
ATOM 2446 C C . VAL B 1 18 ? -3.74 26.625 -1.068 1 98 18 VAL B C 1
ATOM 2448 O O . VAL B 1 18 ? -4.488 27.438 -0.534 1 98 18 VAL B O 1
ATOM 2451 N N . GLY B 1 19 ? -3.652 26.453 -2.357 1 98.12 19 GLY B N 1
ATOM 2452 C CA . GLY B 1 19 ? -4.559 27.188 -3.229 1 98.12 19 GLY B CA 1
ATOM 2453 C C . GLY B 1 19 ? -6.02 26.891 -2.953 1 98.12 19 GLY B C 1
ATOM 2454 O O . GLY B 1 19 ? -6.84 27.812 -2.861 1 98.12 19 GLY B O 1
ATOM 2455 N N . ALA B 1 20 ? -6.344 25.672 -2.814 1 98.56 20 ALA B N 1
ATOM 2456 C CA . ALA B 1 20 ? -7.715 25.266 -2.525 1 98.56 20 ALA B CA 1
ATOM 2457 C C . ALA B 1 20 ? -8.195 25.844 -1.197 1 98.56 2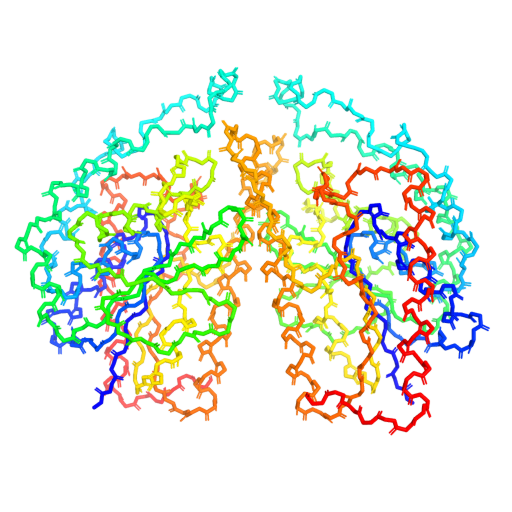0 ALA B C 1
ATOM 2459 O O . ALA B 1 20 ? -9.312 26.359 -1.102 1 98.56 20 ALA B O 1
ATOM 2460 N N . LEU B 1 21 ? -7.344 25.828 -0.217 1 98.44 21 LEU B N 1
ATOM 2461 C CA . LEU B 1 21 ? -7.684 26.344 1.106 1 98.44 21 LEU B CA 1
ATOM 2462 C C . LEU B 1 21 ? -7.906 27.844 1.064 1 98.44 21 LEU B C 1
ATOM 2464 O O . LEU B 1 21 ? -8.742 28.375 1.801 1 98.44 21 LEU B O 1
ATOM 2468 N N . SER B 1 22 ? -7.094 28.484 0.244 1 97.38 22 SER B N 1
ATOM 2469 C CA . SER B 1 22 ? -7.285 29.922 0.103 1 97.38 22 SER B CA 1
ATOM 2470 C C . SER B 1 22 ? -8.719 30.25 -0.301 1 97.38 22 SER B C 1
ATOM 2472 O O . SER B 1 22 ? -9.359 31.109 0.314 1 97.38 22 SER B O 1
ATOM 2474 N N . TYR B 1 23 ? -9.219 29.531 -1.252 1 97.5 23 TYR B N 1
ATOM 2475 C CA . TYR B 1 23 ? -10.594 29.734 -1.68 1 97.5 23 TYR B CA 1
ATOM 2476 C C . TYR B 1 23 ? -11.57 29.375 -0.561 1 97.5 23 TYR B C 1
ATOM 2478 O O . TYR B 1 23 ? -12.531 30.109 -0.307 1 97.5 23 TYR B O 1
ATOM 2486 N N . ILE B 1 24 ? -11.352 28.312 0.081 1 97.56 24 ILE B N 1
ATOM 2487 C CA . ILE B 1 24 ? -12.242 27.797 1.114 1 97.56 24 ILE B CA 1
ATOM 2488 C C . ILE B 1 24 ? -12.352 28.812 2.248 1 97.56 24 ILE B C 1
ATOM 2490 O O . ILE B 1 24 ? -13.461 29.125 2.699 1 97.56 24 ILE B O 1
ATOM 2494 N N . PHE B 1 25 ? -11.258 29.328 2.684 1 96.81 25 PHE B N 1
ATOM 2495 C CA . PHE B 1 25 ? -11.258 30.281 3.795 1 96.81 25 PHE B CA 1
ATOM 2496 C C . PHE B 1 25 ? -11.836 31.625 3.359 1 96.81 25 PHE B C 1
ATOM 2498 O O . PHE B 1 25 ? -12.586 32.25 4.105 1 96.81 25 PHE B O 1
ATOM 2505 N N . GLU B 1 26 ? -11.523 32.031 2.191 1 95.38 26 GLU B N 1
ATOM 2506 C CA . GLU B 1 26 ? -12.031 33.312 1.678 1 95.38 26 GLU B CA 1
ATOM 2507 C C . GLU B 1 26 ? -13.555 33.281 1.548 1 95.38 26 GLU B C 1
ATOM 2509 O O . GLU B 1 26 ? -14.203 34.344 1.622 1 95.38 26 GLU B O 1
ATOM 2514 N N . ASN B 1 27 ? -14.109 32.156 1.388 1 95.44 27 ASN B N 1
ATOM 2515 C CA . ASN B 1 27 ? -15.555 32.031 1.185 1 95.44 27 ASN B CA 1
ATOM 2516 C C . ASN B 1 27 ? -16.25 31.469 2.42 1 95.44 27 ASN B C 1
ATOM 2518 O O . ASN B 1 27 ? -17.359 30.953 2.328 1 95.44 27 ASN B O 1
ATOM 2522 N N . ASN B 1 28 ? -15.602 31.438 3.562 1 94.25 28 ASN B N 1
ATOM 2523 C CA . ASN B 1 28 ? -16.141 31.047 4.867 1 94.25 28 ASN B CA 1
ATOM 2524 C C . ASN B 1 28 ? -16.625 29.609 4.871 1 94.25 28 ASN B C 1
ATOM 2526 O O . ASN B 1 28 ? -17.703 29.312 5.41 1 94.25 28 ASN B O 1
ATOM 2530 N N . LEU B 1 29 ? -15.82 28.781 4.195 1 93.25 29 LEU B N 1
ATOM 2531 C CA . LEU B 1 29 ? -16.156 27.359 4.109 1 93.25 29 LEU B CA 1
ATOM 2532 C C . LEU B 1 29 ? -15.195 26.531 4.957 1 93.25 29 LEU B C 1
ATOM 2534 O O . LEU B 1 29 ? -15.219 25.297 4.891 1 93.25 29 LEU B O 1
ATOM 2538 N N . GLY B 1 30 ? -14.406 27.203 5.754 1 94.81 30 GLY B N 1
ATOM 2539 C CA . GLY B 1 30 ? -13.258 26.516 6.34 1 94.81 30 GLY B CA 1
ATOM 2540 C C . GLY B 1 30 ? -13.414 26.266 7.828 1 94.81 30 GLY B C 1
ATOM 2541 O O . GLY B 1 30 ? -12.445 26.344 8.578 1 94.81 30 GLY B O 1
ATOM 2542 N N . ASP B 1 31 ? -14.641 26.156 8.359 1 95.94 31 ASP B N 1
ATOM 2543 C CA . ASP B 1 31 ? -14.852 25.766 9.75 1 95.94 31 ASP B CA 1
ATOM 2544 C C . ASP B 1 31 ? -14.789 24.25 9.914 1 95.94 31 ASP B C 1
ATOM 2546 O O . ASP B 1 31 ? -15.805 23.562 9.781 1 95.94 31 ASP B O 1
ATOM 2550 N N . PHE B 1 32 ? -13.641 23.766 10.266 1 98.25 32 PHE B N 1
ATOM 2551 C CA . PHE B 1 32 ? -13.43 22.328 10.367 1 98.25 32 PHE B CA 1
ATOM 2552 C C . PHE B 1 32 ? -13.383 21.891 11.828 1 98.25 32 PHE B C 1
ATOM 2554 O O . PHE B 1 32 ? -12.734 22.547 12.656 1 98.25 32 PHE B O 1
ATOM 2561 N N . ASP B 1 33 ? -14.047 20.812 12.156 1 98.5 33 ASP B N 1
ATOM 2562 C CA . ASP B 1 33 ? -13.992 20.203 13.484 1 98.5 33 ASP B CA 1
ATOM 2563 C C . ASP B 1 33 ? -12.789 19.266 13.617 1 98.5 33 ASP B C 1
ATOM 2565 O O . ASP B 1 33 ? -12.258 19.078 14.711 1 98.5 33 ASP B O 1
ATOM 2569 N N . ILE B 1 34 ? -12.414 18.656 12.492 1 98.56 34 ILE B N 1
ATOM 2570 C CA . ILE B 1 34 ? -11.297 17.719 12.438 1 98.56 34 ILE B CA 1
ATOM 2571 C C . ILE B 1 34 ? -10.469 17.984 11.18 1 98.56 34 ILE B C 1
ATOM 2573 O O . ILE B 1 34 ? -11.023 18.219 10.102 1 98.56 34 ILE B O 1
ATOM 2577 N N . ILE B 1 35 ? -9.188 18.016 11.344 1 98.88 35 ILE B N 1
ATOM 2578 C CA . ILE B 1 35 ? -8.289 18.047 10.195 1 98.88 35 ILE B CA 1
ATOM 2579 C C . ILE B 1 35 ? -7.297 16.891 10.281 1 98.88 35 ILE B C 1
ATOM 2581 O O . ILE B 1 35 ? -6.578 16.75 11.273 1 98.88 35 ILE B O 1
ATOM 2585 N N . SER B 1 36 ? -7.336 16 9.312 1 98.94 36 SER B N 1
ATOM 2586 C CA . SER B 1 36 ? -6.43 14.859 9.195 1 98.94 36 SER B CA 1
ATOM 2587 C C . SER B 1 36 ? -5.422 15.07 8.07 1 98.94 36 SER B C 1
ATOM 2589 O O . SER B 1 36 ? -5.809 15.289 6.918 1 98.94 36 SER B O 1
ATOM 2591 N N . GLY B 1 37 ? -4.109 15.016 8.414 1 98.88 37 GLY B N 1
ATOM 2592 C CA . GLY B 1 37 ? -3.088 15.297 7.418 1 98.88 37 GLY B CA 1
ATOM 2593 C C . GLY B 1 37 ? -1.957 14.281 7.426 1 98.88 37 GLY B C 1
ATOM 2594 O O . GLY B 1 37 ? -1.639 13.711 8.469 1 98.88 37 GLY B O 1
ATOM 2595 N N . THR B 1 38 ? -1.356 14.102 6.305 1 98.56 38 THR B N 1
ATOM 2596 C CA . THR B 1 38 ? -0.182 13.258 6.137 1 98.56 38 THR B CA 1
ATOM 2597 C C . THR B 1 38 ? 0.899 13.984 5.34 1 98.56 38 THR B C 1
ATOM 2599 O O . THR B 1 38 ? 0.62 14.57 4.293 1 98.56 38 THR B O 1
ATOM 2602 N N . SER B 1 39 ? 2.209 13.859 5.816 1 96.88 39 SER B N 1
ATOM 2603 C CA . SER B 1 39 ? 3.338 14.484 5.133 1 96.88 39 SER B CA 1
ATOM 2604 C C . SER B 1 39 ? 3.105 15.984 4.938 1 96.88 39 SER B C 1
ATOM 2606 O O . SER B 1 39 ? 2.848 16.703 5.898 1 96.88 39 SER B O 1
ATOM 2608 N N . THR B 1 40 ? 3.223 16.516 3.736 1 96.19 40 THR B N 1
ATOM 2609 C CA . THR B 1 40 ? 2.969 17.938 3.52 1 96.19 40 THR B CA 1
ATOM 2610 C C . THR B 1 40 ? 1.574 18.312 4.008 1 96.19 40 THR B C 1
ATOM 2612 O O . THR B 1 40 ? 1.357 19.438 4.469 1 96.19 40 THR B O 1
ATOM 2615 N N . GLY B 1 41 ? 0.673 17.391 3.982 1 98.31 41 GLY B N 1
ATOM 2616 C CA . GLY B 1 41 ? -0.662 17.625 4.512 1 98.31 41 GLY B CA 1
ATOM 2617 C C . GLY B 1 41 ? -0.674 17.906 6.004 1 98.31 41 GLY B C 1
ATOM 2618 O O . GLY B 1 41 ? -1.521 18.656 6.496 1 98.31 41 GLY B O 1
ATOM 2619 N N . SER B 1 42 ? 0.219 17.234 6.727 1 98.56 42 SER B N 1
ATOM 2620 C CA . SER B 1 42 ? 0.333 17.5 8.156 1 98.56 42 SER B CA 1
ATOM 2621 C C . SER B 1 42 ? 0.85 18.906 8.422 1 98.56 42 SER B C 1
ATOM 2623 O O . SER B 1 42 ? 0.415 19.562 9.367 1 98.56 42 SER B O 1
ATOM 2625 N N . LEU B 1 43 ? 1.789 19.344 7.57 1 97.5 43 LEU B N 1
ATOM 2626 C CA . LEU B 1 43 ? 2.309 20.703 7.688 1 97.5 43 LEU B CA 1
ATOM 2627 C C . LEU B 1 43 ? 1.21 21.734 7.441 1 97.5 43 LEU B C 1
ATOM 2629 O O . LEU B 1 43 ? 1.099 22.719 8.172 1 97.5 43 LEU B O 1
ATOM 2633 N N . ILE B 1 44 ? 0.411 21.484 6.508 1 98.56 44 ILE B N 1
ATOM 2634 C CA . ILE B 1 44 ? -0.675 22.375 6.121 1 98.56 44 ILE B CA 1
ATOM 2635 C C . ILE B 1 44 ? -1.766 22.359 7.191 1 98.56 44 ILE B C 1
ATOM 2637 O O . ILE B 1 44 ? -2.332 23.391 7.531 1 98.56 44 ILE B O 1
ATOM 2641 N N . ALA B 1 45 ? -2.027 21.203 7.734 1 98.81 45 ALA B N 1
ATOM 2642 C CA . ALA B 1 45 ? -3.113 21 8.695 1 98.81 45 ALA B CA 1
ATOM 2643 C C . ALA B 1 45 ? -2.957 21.922 9.898 1 98.81 45 ALA B C 1
ATOM 2645 O O . ALA B 1 45 ? -3.938 22.5 10.391 1 98.81 45 ALA B O 1
ATOM 2646 N N . VAL B 1 46 ? -1.729 22.078 10.367 1 98.69 46 VAL B N 1
ATOM 2647 C CA . VAL B 1 46 ? -1.461 22.859 11.57 1 98.69 46 VAL B CA 1
ATOM 2648 C C . VAL B 1 46 ? -1.885 24.312 11.352 1 98.69 46 VAL B C 1
ATOM 2650 O O . VAL B 1 46 ? -2.588 24.891 12.18 1 98.69 46 VAL B O 1
ATOM 2653 N N . PHE B 1 47 ? -1.566 24.859 10.242 1 98.44 47 PHE B N 1
ATOM 2654 C CA . PHE B 1 47 ? -1.884 26.266 9.977 1 98.44 47 PHE B CA 1
ATOM 2655 C C . PHE B 1 47 ? -3.328 26.406 9.516 1 98.44 47 PHE B C 1
ATOM 2657 O O . PHE B 1 47 ? -3.965 27.438 9.773 1 98.44 47 PHE B O 1
ATOM 2664 N N . ALA B 1 48 ? -3.881 25.391 8.852 1 98.56 48 ALA B N 1
ATOM 2665 C CA . ALA B 1 48 ? -5.293 25.406 8.477 1 98.56 48 ALA B CA 1
ATOM 2666 C C . ALA B 1 48 ? -6.188 25.422 9.719 1 98.56 48 ALA B C 1
ATOM 2668 O O . ALA B 1 48 ? -7.242 26.062 9.719 1 98.56 48 ALA B O 1
ATOM 2669 N N . ALA B 1 49 ? -5.785 24.766 10.781 1 98.38 49 ALA B N 1
ATOM 2670 C CA . ALA B 1 49 ? -6.574 24.672 12.008 1 98.38 49 ALA B CA 1
ATOM 2671 C C . ALA B 1 49 ? -6.793 26.047 12.625 1 98.38 49 ALA B C 1
ATOM 2673 O O . ALA B 1 49 ? -7.789 26.281 13.312 1 98.38 49 ALA B O 1
ATOM 2674 N N . ILE B 1 50 ? -5.875 26.938 12.414 1 97.75 50 ILE B N 1
ATOM 2675 C CA . ILE B 1 50 ? -5.992 28.266 12.992 1 97.75 50 ILE B CA 1
ATOM 2676 C C . ILE B 1 50 ? -6.262 29.281 11.883 1 97.75 50 ILE B C 1
ATOM 2678 O O . ILE B 1 50 ? -6.102 30.5 12.086 1 97.75 50 ILE B O 1
ATOM 2682 N N . LYS B 1 51 ? -6.516 28.797 10.648 1 97 51 LYS B N 1
ATOM 2683 C CA . LYS B 1 51 ? -6.91 29.578 9.484 1 97 51 LYS B CA 1
ATOM 2684 C C . LYS B 1 51 ? -5.828 30.594 9.102 1 97 51 LYS B C 1
ATOM 2686 O O . LYS B 1 51 ? -6.133 31.719 8.719 1 97 51 LYS B O 1
ATOM 2691 N N . ASP B 1 52 ? -4.613 30.219 9.32 1 97.19 52 ASP B N 1
ATOM 2692 C CA . ASP B 1 52 ? -3.482 31.047 8.922 1 97.19 52 ASP B CA 1
ATOM 2693 C C . ASP B 1 52 ? -3.053 30.75 7.488 1 97.19 52 ASP B C 1
ATOM 2695 O O . ASP B 1 52 ? -1.985 30.172 7.262 1 97.19 52 ASP B O 1
ATOM 2699 N N . ILE B 1 53 ? -3.762 31.25 6.547 1 96.75 53 ILE B N 1
ATOM 2700 C CA . ILE B 1 53 ? -3.533 30.984 5.129 1 96.75 53 ILE B CA 1
ATOM 2701 C C . ILE B 1 53 ? -2.316 31.766 4.648 1 96.75 53 ILE B C 1
ATOM 2703 O O . ILE B 1 53 ? -1.614 31.344 3.73 1 96.75 53 ILE B O 1
ATOM 2707 N N . GLU B 1 54 ? -2.074 32.875 5.234 1 95.75 54 GLU B N 1
ATOM 2708 C CA . GLU B 1 54 ? -0.957 33.719 4.812 1 95.75 54 GLU B CA 1
ATOM 2709 C C . GLU B 1 54 ? 0.378 33 5.023 1 95.75 54 GLU B C 1
ATOM 2711 O O . GLU B 1 54 ? 1.251 33.062 4.156 1 95.75 54 GLU B O 1
ATOM 2716 N N . THR B 1 55 ? 0.559 32.406 6.188 1 95.94 55 THR B N 1
ATOM 2717 C CA . THR B 1 55 ? 1.77 31.641 6.434 1 95.94 55 THR B CA 1
ATOM 2718 C C . THR B 1 55 ? 1.909 30.516 5.41 1 95.94 55 THR B C 1
ATOM 2720 O O . THR B 1 55 ? 3 30.266 4.891 1 95.94 55 THR B O 1
ATOM 2723 N N . LEU B 1 56 ? 0.838 29.828 5.102 1 96.5 56 LEU B N 1
ATOM 2724 C CA . LEU B 1 56 ? 0.862 28.75 4.125 1 96.5 56 LEU B CA 1
ATOM 2725 C C . LEU B 1 56 ? 1.266 29.266 2.746 1 96.5 56 LEU B C 1
ATOM 2727 O O . LEU B 1 56 ? 2.094 28.656 2.068 1 96.5 56 LEU B O 1
ATOM 2731 N N . LYS B 1 57 ? 0.665 30.359 2.377 1 94.25 57 LYS B N 1
ATOM 2732 C CA . LYS B 1 57 ? 1.018 30.953 1.088 1 94.25 57 LYS B CA 1
ATOM 2733 C C . LYS B 1 57 ? 2.502 31.297 1.031 1 94.25 57 LYS B C 1
ATOM 2735 O O . LYS B 1 57 ? 3.164 31.047 0.022 1 94.25 57 LYS B O 1
ATOM 2740 N N . ASP B 1 58 ? 2.992 31.844 2.043 1 91.56 58 ASP B N 1
ATOM 2741 C CA . ASP B 1 58 ? 4.395 32.25 2.115 1 91.56 58 ASP B CA 1
ATOM 2742 C C . ASP B 1 58 ? 5.316 31.031 1.979 1 91.56 58 ASP B C 1
ATOM 2744 O O . ASP B 1 58 ? 6.27 31.062 1.198 1 91.56 58 ASP B O 1
ATOM 2748 N N . VAL B 1 59 ? 5.062 29.969 2.689 1 91 59 VAL B N 1
ATOM 2749 C CA . VAL B 1 59 ? 5.914 28.781 2.74 1 91 59 VAL B CA 1
ATOM 2750 C C . VAL B 1 59 ? 5.855 28.047 1.405 1 91 59 VAL B C 1
ATOM 2752 O O . VAL B 1 59 ? 6.867 27.531 0.931 1 91 59 VAL B O 1
ATOM 2755 N N . TYR B 1 60 ? 4.699 27.969 0.785 1 91.88 60 TYR B N 1
ATOM 2756 C CA . TYR B 1 60 ? 4.547 27.172 -0.427 1 91.88 60 TYR B CA 1
ATOM 2757 C C . TYR B 1 60 ? 4.699 28.031 -1.672 1 91.88 60 TYR B C 1
ATOM 2759 O O . TYR B 1 60 ? 4.336 27.625 -2.773 1 91.88 60 TYR B O 1
ATOM 2767 N N . THR B 1 61 ? 5.141 29.188 -1.643 1 79.44 61 THR B N 1
ATOM 2768 C CA . THR B 1 61 ? 5.453 30.016 -2.807 1 79.44 61 THR B CA 1
ATOM 2769 C C . THR B 1 61 ? 6.891 30.531 -2.732 1 79.44 61 THR B C 1
ATOM 2771 O O . THR B 1 61 ? 7.52 30.766 -3.764 1 79.44 61 THR B O 1
ATOM 2774 N N . ASN B 1 62 ? 7.301 30.812 -1.666 1 70.56 62 ASN B N 1
ATOM 2775 C CA . ASN B 1 62 ? 8.57 31.516 -1.567 1 70.56 62 ASN B CA 1
ATOM 2776 C C . ASN B 1 62 ? 9.703 30.594 -1.169 1 70.56 62 ASN B C 1
ATOM 2778 O O . ASN B 1 62 ? 10.859 31.016 -1.06 1 70.56 62 ASN B O 1
ATOM 2782 N N . VAL B 1 63 ? 9.453 29.312 -0.917 1 60.5 63 VAL B N 1
ATOM 2783 C CA . VAL B 1 63 ? 10.539 28.406 -0.521 1 60.5 63 VAL B CA 1
ATOM 2784 C C . VAL B 1 63 ? 11.234 27.859 -1.763 1 60.5 63 VAL B C 1
ATOM 2786 O O . VAL B 1 63 ? 10.57 27.422 -2.709 1 60.5 63 VAL B O 1
ATOM 2789 N N . VAL B 1 64 ? 12.484 28.297 -2.102 1 52.59 64 VAL B N 1
ATOM 2790 C CA . VAL B 1 64 ? 13.258 27.812 -3.242 1 52.59 64 VAL B CA 1
ATOM 2791 C C . VAL B 1 64 ? 14.008 26.531 -2.855 1 52.59 64 VAL B C 1
ATOM 2793 O O . VAL B 1 64 ? 14.258 26.281 -1.673 1 52.59 64 VAL B O 1
ATOM 2796 N N . ASP B 1 65 ? 14.219 25.547 -3.898 1 53.41 65 ASP B N 1
ATOM 2797 C CA . ASP B 1 65 ? 14.867 24.234 -3.895 1 53.41 65 ASP B CA 1
ATOM 2798 C C . ASP B 1 65 ? 16.016 24.203 -2.896 1 53.41 65 ASP B C 1
ATOM 2800 O O . ASP B 1 65 ? 16.25 23.188 -2.242 1 53.41 65 ASP B O 1
ATOM 2804 N N . ASP B 1 66 ? 16.766 25.359 -2.811 1 46.28 66 ASP B N 1
ATOM 2805 C CA . ASP B 1 66 ? 17.984 25.281 -2.01 1 46.28 66 ASP B CA 1
ATOM 2806 C C . ASP B 1 66 ? 17.656 25.047 -0.536 1 46.28 66 ASP B C 1
ATOM 2808 O O . ASP B 1 66 ? 18.453 24.453 0.197 1 46.28 66 ASP B O 1
ATOM 2812 N N . ASP B 1 67 ? 16.609 25.391 -0.226 1 43.44 67 ASP B N 1
ATOM 2813 C CA . ASP B 1 67 ? 16.344 25.422 1.209 1 43.44 67 ASP B CA 1
ATOM 2814 C C . ASP B 1 67 ? 15.844 24.062 1.705 1 43.44 67 ASP B C 1
ATOM 2816 O O . ASP B 1 67 ? 16.156 23.656 2.83 1 43.44 67 ASP B O 1
ATOM 2820 N N . ILE B 1 68 ? 14.914 23.438 1.062 1 47.69 68 ILE B N 1
ATOM 2821 C CA . ILE B 1 68 ? 14.297 22.281 1.696 1 47.69 68 ILE B CA 1
ATOM 2822 C C . ILE B 1 68 ? 15.125 21.031 1.405 1 47.69 68 ILE B C 1
ATOM 2824 O O . ILE B 1 68 ? 15.359 20.219 2.297 1 47.69 68 ILE B O 1
ATOM 2828 N N . ILE B 1 69 ? 15.336 20.5 0.188 1 47.31 69 ILE B N 1
ATOM 2829 C CA . ILE B 1 69 ? 16 19.234 -0.084 1 47.31 69 ILE B CA 1
ATOM 2830 C C . ILE B 1 69 ? 17.344 19.5 -0.757 1 47.31 69 ILE B C 1
ATOM 2832 O O . ILE B 1 69 ? 17.406 19.812 -1.946 1 47.31 69 ILE B O 1
ATOM 2836 N N . ALA B 1 70 ? 18.312 20.078 -0.075 1 39.41 70 ALA B N 1
ATOM 2837 C CA . ALA B 1 70 ? 19.656 20.219 -0.642 1 39.41 70 ALA B CA 1
ATOM 2838 C C . ALA B 1 70 ? 20.047 18.969 -1.428 1 39.41 70 ALA B C 1
ATOM 2840 O O . ALA B 1 70 ? 19.906 17.844 -0.933 1 39.41 70 ALA B O 1
ATOM 2841 N N . ARG B 1 71 ? 20.031 19.047 -2.762 1 42.81 71 ARG B N 1
ATOM 2842 C CA . ARG B 1 71 ? 20.5 18.047 -3.727 1 42.81 71 ARG B CA 1
ATOM 2843 C C . ARG B 1 71 ? 21.719 17.297 -3.188 1 42.81 71 ARG B C 1
ATOM 2845 O O . ARG B 1 71 ? 22.844 17.781 -3.287 1 42.81 71 ARG B O 1
ATOM 2852 N N . THR B 1 72 ? 21.656 16.703 -2.094 1 38.31 72 THR B N 1
ATOM 2853 C CA . THR B 1 72 ? 22.844 15.906 -1.825 1 38.31 72 THR B CA 1
ATOM 2854 C C . THR B 1 72 ? 23.078 14.875 -2.932 1 38.31 72 THR B C 1
ATOM 2856 O O . THR B 1 72 ? 22.125 14.281 -3.438 1 38.31 72 THR B O 1
ATOM 2859 N N . ASN B 1 73 ? 24.125 14.891 -3.584 1 38.28 73 ASN B N 1
ATOM 2860 C CA . ASN B 1 73 ? 24.578 13.883 -4.531 1 38.28 73 ASN B CA 1
ATOM 2861 C C . ASN B 1 73 ? 24.188 12.477 -4.086 1 38.28 73 ASN B C 1
ATOM 2863 O O . ASN B 1 73 ? 24.703 11.969 -3.092 1 38.28 73 ASN B O 1
ATOM 2867 N N . LEU B 1 74 ? 23 12.078 -4.359 1 39.75 74 LEU B N 1
ATOM 2868 C CA . LEU B 1 74 ? 22.438 10.758 -4.086 1 39.75 74 LEU B CA 1
ATOM 2869 C C . LEU B 1 74 ? 23.531 9.695 -4.137 1 39.75 74 LEU B C 1
ATOM 2871 O O . LEU B 1 74 ? 23.578 8.805 -3.281 1 39.75 74 LEU B O 1
ATOM 2875 N N . VAL B 1 75 ? 24.391 9.836 -5.18 1 39.44 75 VAL B N 1
ATOM 2876 C CA . VAL B 1 75 ? 25.438 8.828 -5.375 1 39.44 75 VAL B CA 1
ATOM 2877 C C . VAL B 1 75 ? 26.391 8.852 -4.191 1 39.44 75 VAL B C 1
ATOM 2879 O O . VAL B 1 75 ? 26.875 7.797 -3.75 1 39.44 75 VAL B O 1
ATOM 2882 N N . ARG B 1 76 ? 26.719 9.969 -3.887 1 40.78 76 ARG B N 1
ATOM 2883 C CA . ARG B 1 76 ? 27.766 10.047 -2.861 1 40.78 76 ARG B CA 1
ATOM 2884 C C . ARG B 1 76 ? 27.234 9.555 -1.517 1 40.78 76 ARG B C 1
ATOM 2886 O O . ARG B 1 76 ? 27.969 8.906 -0.759 1 40.78 76 ARG B O 1
ATOM 2893 N N . GLN B 1 77 ? 25.984 9.789 -1.284 1 42.69 77 GLN B N 1
ATOM 2894 C CA . GLN B 1 77 ? 25.438 9.43 0.021 1 42.69 77 GLN B CA 1
ATOM 2895 C C . GLN B 1 77 ? 25.156 7.93 0.101 1 42.69 77 GLN B C 1
ATOM 2897 O O . GLN B 1 77 ? 25.312 7.316 1.16 1 42.69 77 GLN B O 1
ATOM 2902 N N . LEU B 1 78 ? 24.75 7.355 -0.938 1 43.59 78 LEU B N 1
ATOM 2903 C CA . LEU B 1 78 ? 24.625 5.902 -0.955 1 43.59 78 LEU B CA 1
ATOM 2904 C C . LEU B 1 78 ? 25.953 5.242 -0.605 1 43.59 78 LEU B C 1
ATOM 2906 O O . LEU B 1 78 ? 25.984 4.148 -0.035 1 43.59 78 LEU B O 1
ATOM 2910 N N . GLN B 1 79 ? 27 6.012 -0.952 1 40.47 79 GLN B N 1
ATOM 2911 C CA . GLN B 1 79 ? 28.344 5.496 -0.7 1 40.47 79 GLN B CA 1
ATOM 2912 C C . GLN B 1 79 ? 28.766 5.75 0.744 1 40.47 79 GLN B C 1
ATOM 2914 O O . GLN B 1 79 ? 29.656 5.082 1.258 1 40.47 79 GLN B O 1
ATOM 2919 N N . GLN B 1 80 ? 28.297 6.863 1.239 1 45.06 80 GLN B N 1
ATOM 2920 C CA . GLN B 1 80 ? 28.953 7.215 2.498 1 45.06 80 GLN B CA 1
ATOM 2921 C C . GLN B 1 80 ? 28.219 6.602 3.686 1 45.06 80 GLN B C 1
ATOM 2923 O O . GLN B 1 80 ? 28.578 6.852 4.84 1 45.06 80 GLN B O 1
ATOM 2928 N N . GLY B 1 81 ? 27.469 5.547 3.549 1 43.84 81 GLY B N 1
ATOM 2929 C CA . GLY B 1 81 ? 26.953 4.793 4.688 1 43.84 81 GLY B CA 1
ATOM 2930 C C . GLY B 1 81 ? 25.984 5.578 5.535 1 43.84 81 GLY B C 1
ATOM 2931 O O . GLY B 1 81 ? 25.859 5.336 6.738 1 43.84 81 GLY B O 1
ATOM 2932 N N . GLU B 1 82 ? 25.656 6.789 5.141 1 45.19 82 GLU B N 1
ATOM 2933 C CA . GLU B 1 82 ? 24.75 7.52 6.02 1 45.19 82 GLU B CA 1
ATOM 2934 C C . GLU B 1 82 ? 23.297 7.117 5.762 1 45.19 82 GLU B C 1
ATOM 2936 O O . GLU B 1 82 ? 22.922 6.785 4.633 1 45.19 82 GLU B O 1
ATOM 2941 N N . PRO B 1 83 ? 22.5 6.875 6.863 1 42.75 83 PRO B N 1
ATOM 2942 C CA . PRO B 1 83 ? 21.156 6.324 6.781 1 42.75 83 PRO B CA 1
ATOM 2943 C C . PRO B 1 83 ? 20.172 7.273 6.098 1 42.75 83 PRO B C 1
ATOM 2945 O O . PRO B 1 83 ? 18.969 7.012 6.082 1 42.75 83 PRO B O 1
ATOM 2948 N N . TYR B 1 84 ? 20.531 8.477 5.664 1 49.38 84 TYR B N 1
ATOM 2949 C CA . TYR B 1 84 ? 19.594 9.398 5.02 1 49.38 84 TYR B CA 1
ATOM 2950 C C . TYR B 1 84 ? 20.281 10.148 3.881 1 49.38 84 TYR B C 1
ATOM 2952 O O . TYR B 1 84 ? 21.484 10.367 3.908 1 49.38 84 TYR B O 1
ATOM 2960 N N . LEU B 1 85 ? 19.484 10.273 2.746 1 49.75 85 LEU B N 1
ATOM 2961 C CA . LEU B 1 85 ? 20.047 10.906 1.554 1 49.75 85 LEU B CA 1
ATOM 2962 C C . LEU B 1 85 ? 20.109 12.422 1.713 1 49.75 85 LEU B C 1
ATOM 2964 O O . LEU B 1 85 ? 20.984 13.07 1.154 1 49.75 85 LEU B O 1
ATOM 2968 N N . LEU B 1 86 ? 19.062 13.047 2.377 1 52.94 86 LEU B N 1
ATOM 2969 C CA . LEU B 1 86 ? 18.969 14.5 2.428 1 52.94 86 LEU B CA 1
ATOM 2970 C C . LEU B 1 86 ? 19 15 3.869 1 52.94 86 LEU B C 1
ATOM 2972 O O . LEU B 1 86 ? 18.516 14.32 4.777 1 52.94 86 LEU B O 1
ATOM 2976 N N . GLU B 1 87 ? 19.922 15.875 4.242 1 49 87 GLU B N 1
ATOM 2977 C CA . GLU B 1 87 ? 19.875 16.5 5.566 1 49 87 GLU B CA 1
ATOM 2978 C C . GLU B 1 87 ? 18.531 17.141 5.832 1 49 87 GLU B C 1
ATOM 2980 O O . GLU B 1 87 ? 17.938 17.75 4.938 1 49 87 GLU B O 1
ATOM 2985 N N . THR B 1 88 ? 17.656 16.562 6.801 1 54.88 88 THR B N 1
ATOM 2986 C CA . THR B 1 88 ? 16.375 17.094 7.258 1 54.88 88 THR B CA 1
ATOM 2987 C C . THR B 1 88 ? 16.531 18.547 7.73 1 54.88 88 THR B C 1
ATOM 2989 O O . THR B 1 88 ? 15.547 19.172 8.125 1 54.88 88 THR B O 1
ATOM 2992 N N . TYR B 1 89 ? 17.531 19.203 7.48 1 64.5 89 TYR B N 1
ATOM 2993 C CA . TYR B 1 89 ? 17.859 20.438 8.18 1 64.5 89 TYR B CA 1
ATOM 2994 C C . TYR B 1 89 ? 17 21.594 7.668 1 64.5 89 TYR B C 1
ATOM 2996 O O . TYR B 1 89 ? 16.375 22.312 8.453 1 64.5 89 TYR B O 1
ATOM 3004 N N . PRO B 1 90 ? 16.609 21.562 6.488 1 76.62 90 PRO B N 1
ATOM 3005 C CA . PRO B 1 90 ? 15.82 22.734 6.059 1 76.62 90 PRO B CA 1
ATOM 3006 C C . PRO B 1 90 ? 14.367 22.656 6.516 1 76.62 90 PRO B C 1
ATOM 3008 O O . PRO B 1 90 ? 13.797 23.672 6.941 1 76.62 90 PRO B O 1
ATOM 3011 N N . LEU B 1 91 ? 13.734 21.5 6.508 1 85.5 91 LEU B N 1
ATOM 3012 C CA . LEU B 1 91 ? 12.359 21.375 6.957 1 85.5 91 LEU B CA 1
ATOM 3013 C C . LEU B 1 91 ? 12.25 21.609 8.461 1 85.5 91 LEU B C 1
ATOM 3015 O O . LEU B 1 91 ? 11.328 22.281 8.922 1 85.5 91 LEU B O 1
ATOM 3019 N N . LYS B 1 92 ? 13.18 21.078 9.219 1 87.94 92 LYS B N 1
ATOM 3020 C CA . LYS B 1 92 ? 13.188 21.281 10.664 1 87.94 92 LYS B CA 1
ATOM 3021 C C . LYS B 1 92 ? 13.297 22.75 11.008 1 87.94 92 LYS B C 1
ATOM 3023 O O . LYS B 1 92 ? 12.602 23.25 11.898 1 87.94 92 LYS B O 1
ATOM 3028 N N . GLN B 1 93 ? 14.117 23.453 10.344 1 86.12 93 GLN B N 1
ATOM 3029 C CA . GLN B 1 93 ? 14.297 24.891 10.578 1 86.12 93 GLN B CA 1
ATOM 3030 C C . GLN B 1 93 ? 13.023 25.656 10.234 1 86.12 93 GLN B C 1
ATOM 3032 O O . GLN B 1 93 ? 12.633 26.578 10.969 1 86.12 93 GLN B O 1
ATOM 3037 N N . LEU B 1 94 ? 12.445 25.297 9.141 1 88.75 94 LEU B N 1
ATOM 3038 C CA . LEU B 1 94 ? 11.219 25.969 8.727 1 88.75 94 LEU B CA 1
ATOM 3039 C C . LEU B 1 94 ? 10.109 25.75 9.75 1 88.75 94 LEU B C 1
ATOM 3041 O O . LEU B 1 94 ? 9.383 26.688 10.102 1 88.75 94 LEU B O 1
ATOM 3045 N N . ILE B 1 95 ? 9.969 24.531 10.227 1 93.88 95 ILE B N 1
ATOM 3046 C CA . ILE B 1 95 ? 8.969 24.219 11.242 1 93.88 95 ILE B CA 1
ATOM 3047 C C . ILE B 1 95 ? 9.25 25.016 12.516 1 93.88 95 ILE B C 1
ATOM 3049 O O . ILE B 1 95 ? 8.336 25.609 13.094 1 93.88 95 ILE B O 1
ATOM 3053 N N . ASN B 1 96 ? 10.5 25.078 12.906 1 93.06 96 ASN B N 1
ATOM 3054 C CA . ASN B 1 96 ? 10.883 25.828 14.094 1 93.06 96 ASN B CA 1
ATOM 3055 C C . ASN B 1 96 ? 10.562 27.312 13.945 1 93.06 96 ASN B C 1
ATOM 3057 O O . ASN B 1 96 ? 10.148 27.969 14.898 1 93.06 96 ASN B O 1
ATOM 3061 N N . GLU B 1 97 ? 10.766 27.812 12.797 1 92.62 97 GLU B N 1
ATOM 3062 C CA . GLU B 1 97 ? 10.555 29.219 12.523 1 92.62 97 GLU B CA 1
ATOM 3063 C C . GLU B 1 97 ? 9.07 29.562 12.477 1 92.62 97 GLU B C 1
ATOM 3065 O O . GLU B 1 97 ? 8.648 30.594 13.008 1 92.62 97 GLU B O 1
ATOM 3070 N N . LYS B 1 98 ? 8.25 28.734 11.891 1 95.38 98 LYS B N 1
ATOM 3071 C CA . LYS B 1 98 ? 6.867 29.094 11.594 1 95.38 98 LYS B CA 1
ATOM 3072 C C . LYS B 1 98 ? 5.926 28.625 12.695 1 95.38 98 LYS B C 1
ATOM 3074 O O . LYS B 1 98 ? 4.879 29.234 12.93 1 95.38 98 LYS B O 1
ATOM 3079 N N . VAL B 1 99 ? 6.293 27.531 13.336 1 97.88 99 VAL B N 1
ATOM 3080 C CA . VAL B 1 99 ? 5.457 27.016 14.414 1 97.88 99 VAL B CA 1
ATOM 3081 C C . VAL B 1 99 ? 5.945 27.562 15.75 1 97.88 99 VAL B C 1
ATOM 3083 O O . VAL B 1 99 ? 6.707 26.906 16.469 1 97.88 99 VAL B O 1
ATOM 3086 N N . THR B 1 100 ? 5.383 28.719 16.109 1 97.75 100 THR B N 1
ATOM 3087 C CA . THR B 1 100 ? 5.758 29.438 17.328 1 97.75 100 THR B CA 1
ATOM 3088 C C . THR B 1 100 ? 4.863 29.016 18.5 1 97.75 100 THR B C 1
ATOM 3090 O O . THR B 1 100 ? 3.9 28.281 18.312 1 97.75 100 THR B O 1
ATOM 3093 N N . GLU B 1 101 ? 5.199 29.5 19.688 1 98.12 101 GLU B N 1
ATOM 3094 C CA . GLU B 1 101 ? 4.367 29.281 20.875 1 98.12 101 GLU B CA 1
ATOM 3095 C C . GLU B 1 101 ? 2.947 29.797 20.641 1 98.12 101 GLU B C 1
ATOM 3097 O O . GLU B 1 101 ? 1.979 29.172 21.094 1 98.12 101 GLU B O 1
ATOM 3102 N N . ASN B 1 102 ? 2.84 30.906 20 1 98.12 102 ASN B N 1
ATOM 3103 C CA . ASN B 1 102 ? 1.528 31.469 19.703 1 98.12 102 ASN B CA 1
ATOM 3104 C C . ASN B 1 102 ? 0.704 30.547 18.812 1 98.12 102 ASN B C 1
ATOM 3106 O O . ASN B 1 102 ? -0.479 30.312 19.078 1 98.12 102 ASN B O 1
ATOM 3110 N N . VAL B 1 103 ? 1.342 30.031 17.75 1 98.12 103 VAL B N 1
ATOM 3111 C CA . VAL B 1 103 ? 0.669 29.078 16.875 1 98.12 103 VAL B CA 1
ATOM 3112 C C . VAL B 1 103 ? 0.209 27.859 17.672 1 98.12 103 VAL B C 1
ATOM 3114 O O . VAL B 1 103 ? -0.939 27.422 17.547 1 98.12 103 VAL B O 1
ATOM 3117 N N . PHE B 1 104 ? 1.116 27.391 18.547 1 98.56 104 PHE B N 1
ATOM 3118 C CA . PHE B 1 104 ? 0.812 26.219 19.375 1 98.56 104 PHE B CA 1
ATOM 3119 C C . PHE B 1 104 ? -0.39 26.5 20.266 1 98.56 104 PHE B C 1
ATOM 3121 O O . PHE B 1 104 ? -1.305 25.672 20.344 1 98.56 104 PHE B O 1
ATOM 3128 N N . GLN B 1 105 ? -0.451 27.594 20.891 1 98.44 105 GLN B N 1
ATOM 3129 C CA . GLN B 1 105 ? -1.538 27.938 21.797 1 98.44 105 GLN B CA 1
ATOM 3130 C C . GLN B 1 105 ? -2.861 28.062 21.047 1 98.44 105 GLN B C 1
ATOM 3132 O O . GLN B 1 105 ? -3.902 27.625 21.531 1 98.44 105 GLN B O 1
ATOM 3137 N N . GLN B 1 106 ? -2.811 28.656 19.922 1 98.44 106 GLN B N 1
ATOM 3138 C CA . GLN B 1 106 ? -4.02 28.797 19.109 1 98.44 106 GLN B CA 1
ATOM 3139 C C . GLN B 1 106 ? -4.559 27.422 18.703 1 98.44 106 GLN B C 1
ATOM 3141 O O . GLN B 1 106 ? -5.77 27.188 18.734 1 98.44 106 GLN B O 1
ATOM 3146 N N . VAL B 1 107 ? -3.641 26.531 18.312 1 98.44 107 VAL B N 1
ATOM 3147 C CA . VAL B 1 107 ? -4.023 25.188 17.906 1 98.44 107 VAL B CA 1
ATOM 3148 C C . VAL B 1 107 ? -4.66 24.453 19.078 1 98.44 107 VAL B C 1
ATOM 3150 O O . VAL B 1 107 ? -5.738 23.875 18.953 1 98.44 107 VAL B O 1
ATOM 3153 N N . MET B 1 108 ? -3.99 24.531 20.234 1 98.19 108 MET B N 1
ATOM 3154 C CA . MET B 1 108 ? -4.43 23.766 21.406 1 98.19 108 MET B CA 1
ATOM 3155 C C . MET B 1 108 ? -5.723 24.344 21.969 1 98.19 108 MET B C 1
ATOM 3157 O O . MET B 1 108 ? -6.551 23.609 22.5 1 98.19 108 MET B O 1
ATOM 3161 N N . SER B 1 109 ? -5.941 25.625 21.859 1 97.56 109 SER B N 1
ATOM 3162 C CA . SER B 1 109 ? -7.113 26.281 22.438 1 97.56 109 SER B CA 1
ATOM 3163 C C . SER B 1 109 ? -8.289 26.25 21.469 1 97.56 109 SER B C 1
ATOM 3165 O O . SER B 1 109 ? -9.43 26.5 21.859 1 97.56 109 SER B O 1
ATOM 3167 N N . GLY B 1 110 ? -7.996 26.047 20.203 1 96.56 110 GLY B N 1
ATOM 3168 C CA . GLY B 1 110 ? -9.055 26.016 19.203 1 96.56 110 GLY B CA 1
ATOM 3169 C C . GLY B 1 110 ? -9.945 24.797 19.297 1 96.56 110 GLY B C 1
ATOM 3170 O O . GLY B 1 110 ? -9.633 23.859 20.031 1 96.56 110 GLY B O 1
ATOM 3171 N N . ASN B 1 111 ? -10.992 24.781 18.5 1 95.62 111 ASN B N 1
ATOM 3172 C CA . ASN B 1 111 ? -11.969 23.703 18.531 1 95.62 111 ASN B CA 1
ATOM 3173 C C . ASN B 1 111 ? -11.602 22.578 17.562 1 95.62 111 ASN B C 1
ATOM 3175 O O . ASN B 1 111 ? -12.117 21.469 17.656 1 95.62 111 ASN B O 1
ATOM 3179 N N . THR B 1 112 ? -10.719 22.875 16.703 1 98.31 112 THR B N 1
ATOM 3180 C CA . THR B 1 112 ? -10.359 21.906 15.664 1 98.31 112 THR B CA 1
ATOM 3181 C C . THR B 1 112 ? -9.445 20.828 16.234 1 98.31 112 THR B C 1
ATOM 3183 O O . THR B 1 112 ? -8.445 21.141 16.891 1 98.31 112 THR B O 1
ATOM 3186 N N . THR B 1 113 ? -9.758 19.547 16.047 1 98.62 113 THR B N 1
ATOM 3187 C CA . THR B 1 113 ? -8.891 18.406 16.391 1 98.62 113 THR B CA 1
ATOM 3188 C C . THR B 1 113 ? -7.934 18.109 15.242 1 98.62 113 THR B C 1
ATOM 3190 O O . THR B 1 113 ? -8.359 17.906 14.102 1 98.62 113 THR B O 1
ATOM 3193 N N . LEU B 1 114 ? -6.676 18.094 15.555 1 98.75 114 LEU B N 1
ATOM 3194 C CA . LEU B 1 114 ? -5.668 17.75 14.562 1 98.75 114 LEU B CA 1
ATOM 3195 C C . LEU B 1 114 ? -5.289 16.266 14.656 1 98.75 114 LEU B C 1
ATOM 3197 O O . LEU B 1 114 ? -5.141 15.734 15.758 1 98.75 114 LEU B O 1
ATOM 3201 N N . CYS B 1 115 ? -5.223 15.609 13.523 1 98.88 115 CYS B N 1
ATOM 3202 C CA . CYS B 1 115 ? -4.703 14.25 13.391 1 98.88 115 CYS B CA 1
ATOM 3203 C C . CYS B 1 115 ? -3.57 14.203 12.375 1 98.88 115 CYS B C 1
ATOM 3205 O O . CYS B 1 115 ? -3.807 14.297 11.172 1 98.88 115 CYS B O 1
ATOM 3207 N N . LEU B 1 116 ? -2.332 14.062 12.828 1 98.94 116 LEU B N 1
ATOM 3208 C CA . LEU B 1 116 ? -1.15 13.969 11.977 1 98.94 116 LEU B CA 1
ATOM 3209 C C . LEU B 1 116 ? -0.585 12.555 11.977 1 98.94 116 LEU B C 1
ATOM 3211 O O . LEU B 1 116 ? -0.273 12.008 13.039 1 98.94 116 LEU B O 1
ATOM 3215 N N . THR B 1 117 ? -0.412 11.945 10.82 1 98.88 117 THR B N 1
ATOM 3216 C CA . THR B 1 117 ? -0.08 10.531 10.789 1 98.88 117 THR B CA 1
ATOM 3217 C C . THR B 1 117 ? 1.384 10.32 10.414 1 98.88 117 THR B C 1
ATOM 3219 O O . THR B 1 117 ? 1.893 10.977 9.5 1 98.88 117 THR B O 1
ATOM 3222 N N . ALA B 1 118 ? 2.084 9.516 11.117 1 98.69 118 ALA B N 1
ATOM 3223 C CA . ALA B 1 118 ? 3.418 8.992 10.844 1 98.69 118 ALA B CA 1
ATOM 3224 C C . ALA B 1 118 ? 3.453 7.477 10.992 1 98.69 118 ALA B C 1
ATOM 3226 O O . ALA B 1 118 ? 2.434 6.852 11.305 1 98.69 118 ALA B O 1
ATOM 3227 N N . VAL B 1 119 ? 4.586 6.895 10.672 1 97.56 119 VAL B N 1
ATOM 3228 C CA . VAL B 1 119 ? 4.703 5.445 10.781 1 97.56 119 VAL B CA 1
ATOM 3229 C C . VAL B 1 119 ? 5.957 5.082 11.57 1 97.56 119 VAL B C 1
ATOM 3231 O O . VAL B 1 119 ? 7.02 5.672 11.367 1 97.56 119 VAL B O 1
ATOM 3234 N N . SER B 1 120 ? 5.836 4.125 12.453 1 95.88 120 SER B N 1
ATOM 3235 C CA . SER B 1 120 ? 6.98 3.613 13.203 1 95.88 120 SER B CA 1
ATOM 3236 C C . SER B 1 120 ? 7.754 2.58 12.383 1 95.88 120 SER B C 1
ATOM 3238 O O . SER B 1 120 ? 7.172 1.604 11.906 1 95.88 120 SER B O 1
ATOM 3240 N N . LEU B 1 121 ? 9.062 2.777 12.258 1 92.5 121 LEU B N 1
ATOM 3241 C CA . LEU B 1 121 ? 9.875 1.8 11.547 1 92.5 121 LEU B CA 1
ATOM 3242 C C . LEU B 1 121 ? 9.945 0.486 12.32 1 92.5 121 LEU B C 1
ATOM 3244 O O . LEU B 1 121 ? 9.977 -0.591 11.719 1 92.5 121 LEU B O 1
ATOM 3248 N N . GLN B 1 122 ? 9.938 0.562 13.617 1 90.88 122 GLN B N 1
ATOM 3249 C CA . GLN B 1 122 ? 10.102 -0.627 14.445 1 90.88 122 GLN B CA 1
ATOM 3250 C C . GLN B 1 122 ? 8.852 -1.499 14.414 1 90.88 122 GLN B C 1
ATOM 3252 O O . GLN B 1 122 ? 8.938 -2.709 14.188 1 90.88 122 GLN B O 1
ATOM 3257 N N . THR B 1 123 ? 7.695 -0.883 14.523 1 90.56 123 THR B N 1
ATOM 3258 C CA . THR B 1 123 ? 6.473 -1.67 14.625 1 90.56 123 THR B CA 1
ATOM 3259 C C . THR B 1 123 ? 5.793 -1.792 13.258 1 90.56 123 THR B C 1
ATOM 3261 O O . THR B 1 123 ? 4.973 -2.688 13.047 1 90.56 123 THR B O 1
ATOM 3264 N N . GLY B 1 124 ? 6.078 -0.842 12.414 1 91.56 124 GLY B N 1
ATOM 3265 C CA . GLY B 1 124 ? 5.41 -0.8 11.125 1 91.56 124 GLY B CA 1
ATOM 3266 C C . GLY B 1 124 ? 3.992 -0.262 11.203 1 91.56 124 GLY B C 1
ATOM 3267 O O . GLY B 1 124 ? 3.262 -0.275 10.211 1 91.56 124 GLY B O 1
ATOM 3268 N N . LYS B 1 125 ? 3.633 0.23 12.367 1 94.31 125 LYS B N 1
ATOM 3269 C CA . LYS B 1 125 ? 2.266 0.697 12.578 1 94.31 125 LYS B CA 1
ATOM 3270 C C . LYS B 1 125 ? 2.162 2.205 12.375 1 94.31 125 LYS B C 1
ATOM 3272 O O . LYS B 1 125 ? 3.105 2.943 12.672 1 94.31 125 LYS B O 1
ATOM 3277 N N . PRO B 1 126 ? 1.018 2.641 11.867 1 97.31 126 PRO B N 1
ATOM 3278 C CA . PRO B 1 126 ? 0.752 4.082 11.797 1 97.31 126 PRO B CA 1
ATOM 3279 C C . PRO B 1 126 ? 0.399 4.68 13.156 1 97.31 126 PRO B C 1
ATOM 3281 O O . PRO B 1 126 ? -0.314 4.055 13.945 1 97.31 126 PRO B O 1
ATOM 3284 N N . TYR B 1 127 ? 0.934 5.879 13.406 1 98 127 TYR B N 1
ATOM 3285 C CA . TYR B 1 127 ? 0.658 6.676 14.602 1 98 127 TYR B CA 1
ATOM 3286 C C . TYR B 1 127 ? -0.075 7.961 14.234 1 98 127 TYR B C 1
ATOM 3288 O O . TYR B 1 127 ? 0.361 8.703 13.352 1 98 127 TYR B O 1
ATOM 3296 N N . ILE B 1 128 ? -1.166 8.125 14.93 1 98.81 128 ILE B N 1
ATOM 3297 C CA . ILE B 1 128 ? -1.876 9.391 14.797 1 98.81 128 ILE B CA 1
ATOM 3298 C C . ILE B 1 128 ? -1.505 10.312 15.961 1 98.81 128 ILE B C 1
ATOM 3300 O O . ILE B 1 128 ? -1.869 10.047 17.109 1 98.81 128 ILE B O 1
ATOM 3304 N N . PHE B 1 129 ? -0.753 11.359 15.664 1 98.88 129 PHE B N 1
ATOM 3305 C CA . PHE B 1 129 ? -0.536 12.43 16.625 1 98.88 129 PHE B CA 1
ATOM 3306 C C . PHE B 1 129 ? -1.728 13.383 16.656 1 98.88 129 PHE B C 1
ATOM 3308 O O . PHE B 1 129 ? -2.105 13.945 15.633 1 98.88 129 PHE B O 1
ATOM 3315 N N . THR B 1 130 ? -2.32 13.531 17.812 1 98.81 130 THR B N 1
ATOM 3316 C CA . THR B 1 130 ? -3.574 14.281 17.844 1 98.81 130 THR B CA 1
ATOM 3317 C C . THR B 1 130 ? -3.564 15.297 18.984 1 98.81 130 THR B C 1
ATOM 3319 O O . THR B 1 130 ? -2.857 15.117 19.984 1 98.81 130 THR B O 1
ATOM 3322 N N . THR B 1 131 ? -4.328 16.375 18.828 1 98.69 131 THR B N 1
ATOM 3323 C CA . THR B 1 131 ? -4.391 17.438 19.828 1 98.69 131 THR B CA 1
ATOM 3324 C C . T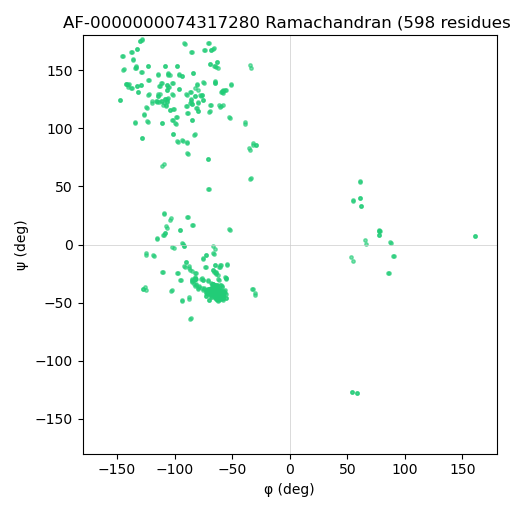HR B 1 131 ? -5.52 17.188 20.812 1 98.69 131 THR B C 1
ATOM 3326 O O . THR B 1 131 ? -5.57 17.797 21.875 1 98.69 131 THR B O 1
ATOM 3329 N N . LYS B 1 132 ? -6.48 16.344 20.484 1 98.06 132 LYS B N 1
ATOM 3330 C CA . LYS B 1 132 ? -7.594 15.938 21.344 1 98.06 132 LYS B CA 1
ATOM 3331 C C . LYS B 1 132 ? -7.848 14.43 21.234 1 98.06 132 LYS B C 1
ATOM 3333 O O . LYS B 1 132 ? -7.324 13.766 20.344 1 98.06 132 LYS B O 1
ATOM 3338 N N . ASP B 1 133 ? -8.609 13.945 22.172 1 96.69 133 ASP B N 1
ATOM 3339 C CA . ASP B 1 133 ? -8.953 12.523 22.141 1 96.69 133 ASP B CA 1
ATOM 3340 C C . ASP B 1 133 ? -9.797 12.195 20.906 1 96.69 133 ASP B C 1
ATOM 3342 O O . ASP B 1 133 ? -10.68 12.977 20.531 1 96.69 133 ASP B O 1
ATOM 3346 N N . ILE B 1 134 ? -9.523 11.109 20.312 1 97.69 134 ILE B N 1
ATOM 3347 C CA . ILE B 1 134 ? -10.242 10.695 19.109 1 97.69 134 ILE B CA 1
ATOM 3348 C C . ILE B 1 134 ? -10.586 9.211 19.188 1 97.69 134 ILE B C 1
ATOM 3350 O O . ILE B 1 134 ? -10.023 8.492 20.016 1 97.69 134 ILE B O 1
ATOM 3354 N N . THR B 1 135 ? -11.586 8.797 18.406 1 98.25 135 THR B N 1
ATOM 3355 C CA . THR B 1 135 ? -11.734 7.375 18.125 1 98.25 135 THR B CA 1
ATOM 3356 C C . THR B 1 135 ? -10.586 6.875 17.25 1 98.25 135 THR B C 1
ATOM 3358 O O . THR B 1 135 ? -10.383 7.379 16.141 1 98.25 135 THR B O 1
ATOM 3361 N N . VAL B 1 136 ? -9.852 5.953 17.734 1 98.12 136 VAL B N 1
ATOM 3362 C CA . VAL B 1 136 ? -8.68 5.445 17.031 1 98.12 136 VAL B CA 1
ATOM 3363 C C . VAL B 1 136 ? -9.109 4.363 16.031 1 98.12 136 VAL B C 1
ATOM 3365 O O . VAL B 1 136 ? -9.75 3.379 16.422 1 98.12 136 VAL B O 1
ATOM 3368 N N . PRO B 1 137 ? -8.805 4.613 14.789 1 97.44 137 PRO B N 1
ATOM 3369 C CA . PRO B 1 137 ? -9.141 3.555 13.836 1 97.44 137 PRO B CA 1
ATOM 3370 C C . PRO B 1 137 ? -8.383 2.258 14.094 1 97.44 137 PRO B C 1
ATOM 3372 O O . PRO B 1 137 ? -7.285 2.285 14.664 1 97.44 137 PRO B O 1
ATOM 3375 N N . ASP B 1 138 ? -8.93 1.115 13.625 1 93.25 138 ASP B N 1
ATOM 3376 C CA . ASP B 1 138 ? -8.297 -0.19 13.789 1 93.25 138 ASP B CA 1
ATOM 3377 C C . ASP B 1 138 ? -6.902 -0.204 13.172 1 93.25 138 ASP B C 1
ATOM 3379 O O . ASP B 1 138 ? -6.699 0.306 12.062 1 93.25 138 ASP B O 1
ATOM 3383 N N . GLY B 1 139 ? -5.996 -0.714 13.945 1 93.75 139 GLY B N 1
ATOM 3384 C CA . GLY B 1 139 ? -4.645 -0.893 13.445 1 93.75 139 GLY B CA 1
ATOM 3385 C C . GLY B 1 139 ? -3.752 0.312 13.688 1 93.75 139 GLY B C 1
ATOM 3386 O O . GLY B 1 139 ? -2.551 0.265 13.414 1 93.75 139 GLY B O 1
ATOM 3387 N N . TYR B 1 140 ? -4.305 1.434 14.125 1 96.94 140 TYR B N 1
ATOM 3388 C CA . TYR B 1 140 ? -3.537 2.646 14.391 1 96.94 140 TYR B CA 1
ATOM 3389 C C . TYR B 1 140 ? -3.213 2.779 15.867 1 96.94 140 TYR B C 1
ATOM 3391 O O . TYR B 1 140 ? -3.9 2.203 16.719 1 96.94 140 TYR B O 1
ATOM 3399 N N . GLU B 1 141 ? -2.164 3.465 16.078 1 97.06 141 GLU B N 1
ATOM 3400 C CA . GLU B 1 141 ? -1.844 3.941 17.406 1 97.06 141 GLU B CA 1
ATOM 3401 C C . GLU B 1 141 ? -2.047 5.449 17.531 1 97.06 141 GLU B C 1
ATOM 3403 O O . GLU B 1 141 ? -2.045 6.16 16.516 1 97.06 141 GLU B O 1
ATOM 3408 N N . MET B 1 142 ? -2.297 5.883 18.703 1 97.88 142 MET B N 1
ATOM 3409 C CA . MET B 1 142 ? -2.516 7.309 18.906 1 97.88 142 MET B CA 1
ATOM 3410 C C . MET B 1 142 ? -1.534 7.863 19.938 1 97.88 142 MET B C 1
ATOM 3412 O O . MET B 1 142 ? -1.212 7.191 20.922 1 97.88 142 MET B O 1
ATOM 3416 N N . LYS B 1 143 ? -1.068 9.031 19.703 1 98 143 LYS B N 1
ATOM 3417 C CA . LYS B 1 143 ? -0.27 9.797 20.656 1 98 143 LYS B CA 1
ATOM 3418 C C . LYS B 1 143 ? -0.785 11.227 20.781 1 98 143 LYS B C 1
ATOM 3420 O O . LYS B 1 143 ? -0.92 11.938 19.781 1 98 143 LYS B O 1
ATOM 3425 N N . MET B 1 144 ? -0.955 11.656 21.984 1 98.44 144 MET B N 1
ATOM 3426 C CA . MET B 1 144 ? -1.418 13.023 22.234 1 98.44 144 MET B CA 1
ATOM 3427 C C . MET B 1 144 ? -0.269 14.016 22.125 1 98.44 144 MET B C 1
ATOM 3429 O O . MET B 1 144 ? 0.841 13.742 22.594 1 98.44 144 MET B O 1
ATOM 3433 N N . ILE B 1 145 ? -0.576 15.109 21.5 1 98.5 145 ILE B N 1
ATOM 3434 C CA . ILE B 1 145 ? 0.346 16.234 21.484 1 98.5 145 ILE B CA 1
ATOM 3435 C C . ILE B 1 145 ? 0.125 17.109 22.719 1 98.5 145 ILE B C 1
ATOM 3437 O O . ILE B 1 145 ? -0.959 17.656 22.906 1 98.5 145 ILE B O 1
ATOM 3441 N N . GLU B 1 146 ? 1.175 17.25 23.453 1 97.5 146 GLU B N 1
ATOM 3442 C CA . GLU B 1 146 ? 0.976 17.938 24.719 1 97.5 146 GLU B CA 1
ATOM 3443 C C . GLU B 1 146 ? 1.915 19.125 24.859 1 97.5 146 GLU B C 1
ATOM 3445 O O . GLU B 1 146 ? 1.834 19.875 25.844 1 97.5 146 GLU B O 1
ATOM 3450 N N . SER B 1 147 ? 2.811 19.297 23.984 1 98.31 147 SER B N 1
ATOM 3451 C CA . SER B 1 147 ? 3.758 20.406 24.031 1 98.31 147 SER B CA 1
ATOM 3452 C C . SER B 1 147 ? 4.113 20.891 22.641 1 98.31 147 SER B C 1
ATOM 3454 O O . SER B 1 147 ? 3.857 20.203 21.641 1 98.31 147 SER B O 1
ATOM 3456 N N . LEU B 1 148 ? 4.652 22.094 22.609 1 98.44 148 LEU B N 1
ATOM 3457 C CA . LEU B 1 148 ? 5.121 22.672 21.344 1 98.44 148 LEU B CA 1
ATOM 3458 C C . LEU B 1 148 ? 6.137 21.766 20.672 1 98.44 148 LEU B C 1
ATOM 3460 O O . LEU B 1 148 ? 6.066 21.547 19.453 1 98.44 148 LEU B O 1
ATOM 3464 N N . SER B 1 149 ? 7.047 21.203 21.438 1 97.56 149 SER B N 1
ATOM 3465 C CA . SER B 1 149 ? 8.062 20.297 20.906 1 97.56 149 SER B CA 1
ATOM 3466 C C . SER B 1 149 ? 7.43 19.047 20.297 1 97.56 149 SER B C 1
ATOM 3468 O O . SER B 1 149 ? 7.871 18.578 19.234 1 97.56 149 SER B O 1
ATOM 3470 N N . GLU B 1 150 ? 6.406 18.562 20.906 1 98.19 150 GLU B N 1
ATOM 3471 C CA . GLU B 1 150 ? 5.734 17.375 20.391 1 98.19 150 GLU B CA 1
ATOM 3472 C C . GLU B 1 150 ? 4.977 17.672 19.094 1 98.19 150 GLU B C 1
ATOM 3474 O O . GLU B 1 150 ? 4.898 16.828 18.203 1 98.19 150 GLU B O 1
ATOM 3479 N N . LEU B 1 151 ? 4.375 18.875 19.062 1 98.62 151 LEU B N 1
ATOM 3480 C CA . LEU B 1 151 ? 3.727 19.266 17.812 1 98.62 151 LEU B CA 1
ATOM 3481 C C . LEU B 1 151 ? 4.734 19.328 16.672 1 98.62 151 LEU B C 1
ATOM 3483 O O . LEU B 1 151 ? 4.492 18.766 15.602 1 98.62 151 LEU B O 1
ATOM 3487 N N . LYS B 1 152 ? 5.871 19.938 16.953 1 97.69 152 LYS B N 1
ATOM 3488 C CA . LYS B 1 152 ? 6.922 20.047 15.945 1 97.69 152 LYS B CA 1
ATOM 3489 C C . LYS B 1 152 ? 7.441 18.672 15.539 1 97.69 152 LYS B C 1
ATOM 3491 O O . LYS B 1 152 ? 7.648 18.406 14.352 1 97.69 152 LYS B O 1
ATOM 3496 N N . ASP B 1 153 ? 7.633 17.797 16.484 1 97.19 153 ASP B N 1
ATOM 3497 C CA . ASP B 1 153 ? 8.086 16.438 16.203 1 97.19 153 ASP B CA 1
ATOM 3498 C C . ASP B 1 153 ? 7.07 15.68 15.352 1 97.19 153 ASP B C 1
ATOM 3500 O O . ASP B 1 153 ? 7.441 14.93 14.445 1 97.19 153 ASP B O 1
ATOM 3504 N N . ALA B 1 154 ? 5.824 15.875 15.688 1 98.44 154 ALA B N 1
ATOM 3505 C CA . ALA B 1 154 ? 4.766 15.211 14.93 1 98.44 154 ALA B CA 1
ATOM 3506 C C . ALA B 1 154 ? 4.766 15.656 13.469 1 98.44 154 ALA B C 1
ATOM 3508 O O . ALA B 1 154 ? 4.664 14.836 12.562 1 98.44 154 ALA B O 1
ATOM 3509 N N . MET B 1 155 ? 4.875 16.953 13.281 1 97.94 155 MET B N 1
ATOM 3510 C CA . MET B 1 155 ? 4.938 17.516 11.938 1 97.94 155 MET B CA 1
ATOM 3511 C C . MET B 1 155 ? 6.137 16.969 11.172 1 97.94 155 MET B C 1
ATOM 3513 O O . MET B 1 155 ? 6.008 16.531 10.023 1 97.94 155 MET B O 1
ATOM 3517 N N . LEU B 1 156 ? 7.246 16.938 11.836 1 95.69 156 LEU B N 1
ATOM 3518 C CA . LEU B 1 156 ? 8.477 16.484 11.211 1 95.69 156 LEU B CA 1
ATOM 3519 C C . LEU B 1 156 ? 8.406 14.984 10.914 1 95.69 156 LEU B C 1
ATOM 3521 O O . LEU B 1 156 ? 8.766 14.555 9.812 1 95.69 156 LEU B O 1
ATOM 3525 N N . ALA B 1 157 ? 7.945 14.227 11.844 1 97 157 ALA B N 1
ATOM 3526 C CA . ALA B 1 157 ? 7.828 12.781 11.68 1 97 157 ALA B CA 1
ATOM 3527 C C . ALA B 1 157 ? 6.922 12.438 10.5 1 97 157 ALA B C 1
ATOM 3529 O O . ALA B 1 157 ? 7.281 11.617 9.648 1 97 157 ALA B O 1
ATOM 3530 N N . SER B 1 158 ? 5.812 13.102 10.422 1 98.06 158 SER B N 1
ATOM 3531 C CA . SER B 1 158 ? 4.824 12.836 9.383 1 98.06 158 SER B CA 1
ATOM 3532 C C . SER B 1 158 ? 5.375 13.172 8 1 98.06 158 SER B C 1
ATOM 3534 O O . SER B 1 158 ? 4.875 12.672 6.992 1 98.06 158 SER B O 1
ATOM 3536 N N . SER B 1 159 ? 6.43 13.938 7.988 1 94.75 159 SER B N 1
ATOM 3537 C CA . SER B 1 159 ? 6.934 14.438 6.711 1 94.75 159 SER B CA 1
ATOM 3538 C C . SER B 1 159 ? 8.32 13.883 6.41 1 94.75 159 SER B C 1
ATOM 3540 O O . SER B 1 159 ? 8.977 14.32 5.457 1 94.75 159 SER B O 1
ATOM 3542 N N . SER B 1 160 ? 8.781 13.023 7.23 1 92.69 160 SER B N 1
ATOM 3543 C CA . SER B 1 160 ? 10.109 12.445 7.043 1 92.69 160 SER B CA 1
ATOM 3544 C C . SER B 1 160 ? 10.055 11.195 6.172 1 92.69 160 SER B C 1
ATOM 3546 O O . SER B 1 160 ? 10.016 10.078 6.684 1 92.69 160 SER B O 1
ATOM 3548 N N . GLN B 1 161 ? 10.125 11.398 4.898 1 89.25 161 GLN B N 1
ATOM 3549 C CA . GLN B 1 161 ? 10.055 10.273 3.967 1 89.25 161 GLN B CA 1
ATOM 3550 C C . GLN B 1 161 ? 11.188 9.281 4.215 1 89.25 161 GLN B C 1
ATOM 3552 O O . GLN B 1 161 ? 12.359 9.641 4.141 1 89.25 161 GLN B O 1
ATOM 3557 N N . GLY B 1 162 ? 10.836 8.125 4.531 1 86.69 162 GLY B N 1
ATOM 3558 C CA . GLY B 1 162 ? 11.812 7.094 4.836 1 86.69 162 GLY B CA 1
ATOM 3559 C C . GLY B 1 162 ? 12.812 6.871 3.715 1 86.69 162 GLY B C 1
ATOM 3560 O O . GLY B 1 162 ? 12.43 6.742 2.551 1 86.69 162 GLY B O 1
ATOM 3561 N N . GLY B 1 163 ? 14.109 6.801 4.074 1 78.94 163 GLY B N 1
ATOM 3562 C CA . GLY B 1 163 ? 15.18 6.641 3.096 1 78.94 163 GLY B CA 1
ATOM 3563 C C . GLY B 1 163 ? 15.648 7.957 2.506 1 78.94 163 GLY B C 1
ATOM 3564 O O . GLY B 1 163 ? 16.797 8.07 2.062 1 78.94 163 GLY B O 1
ATOM 3565 N N . PHE B 1 164 ? 14.789 8.922 2.527 1 79.06 164 PHE B N 1
ATOM 3566 C CA . PHE B 1 164 ? 15.125 10.211 1.937 1 79.06 164 PHE B CA 1
ATOM 3567 C C . PHE B 1 164 ? 15.477 11.227 3.018 1 79.06 164 PHE B C 1
ATOM 3569 O O . PHE B 1 164 ? 16.406 12.023 2.852 1 79.06 164 PHE B O 1
ATOM 3576 N N . LEU B 1 165 ? 14.742 11.141 4.055 1 82.38 165 LEU B N 1
ATOM 3577 C CA . LEU B 1 165 ? 14.977 12 5.211 1 82.38 165 LEU B CA 1
ATOM 3578 C C . LEU B 1 165 ? 15.203 11.172 6.469 1 82.38 165 LEU B C 1
ATOM 3580 O O . LEU B 1 165 ? 14.742 10.031 6.559 1 82.38 165 LEU B O 1
ATOM 3584 N N . PRO B 1 166 ? 15.922 11.727 7.414 1 84.44 166 PRO B N 1
ATOM 3585 C CA . PRO B 1 166 ? 16.141 10.969 8.648 1 84.44 166 PRO B CA 1
ATOM 3586 C C . PRO B 1 166 ? 14.859 10.727 9.43 1 84.44 166 PRO B C 1
ATOM 3588 O O . PRO B 1 166 ? 14.008 11.609 9.523 1 84.44 166 PRO B O 1
ATOM 3591 N N . PRO B 1 167 ? 14.805 9.5 9.969 1 92.06 167 PRO B N 1
ATOM 3592 C CA . PRO B 1 167 ? 13.664 9.258 10.859 1 92.06 167 PRO B CA 1
ATOM 3593 C C . PRO B 1 167 ? 13.688 10.148 12.102 1 92.06 167 PRO B C 1
ATOM 3595 O O . PRO B 1 167 ? 14.758 10.617 12.508 1 92.06 167 PRO B O 1
ATOM 3598 N N . VAL B 1 168 ? 12.555 10.414 12.625 1 93.75 168 VAL B N 1
ATOM 3599 C CA . VAL B 1 168 ? 12.406 11.242 13.82 1 93.75 168 VAL B CA 1
ATOM 3600 C C . VAL B 1 168 ? 12.164 10.352 15.039 1 93.75 168 VAL B C 1
ATOM 3602 O O . VAL B 1 168 ? 11.297 9.469 15.008 1 93.75 168 VAL B O 1
ATOM 3605 N N . ASN B 1 169 ? 12.961 10.594 16.047 1 93.5 169 ASN B N 1
ATOM 3606 C CA . ASN B 1 169 ? 12.773 9.805 17.266 1 93.5 169 ASN B CA 1
ATOM 3607 C C . ASN B 1 169 ? 11.633 10.352 18.109 1 93.5 169 ASN B C 1
ATOM 3609 O O . ASN B 1 169 ? 11.664 11.508 18.547 1 93.5 169 ASN B O 1
ATOM 3613 N N . VAL B 1 170 ? 10.633 9.586 18.297 1 94.75 170 VAL B N 1
ATOM 3614 C CA . VAL B 1 170 ? 9.516 9.891 19.188 1 94.75 170 VAL B CA 1
ATOM 3615 C C . VAL B 1 170 ? 9.305 8.742 20.172 1 94.75 170 VAL B C 1
ATOM 3617 O O . VAL B 1 170 ? 8.898 7.648 19.781 1 94.75 170 VAL B O 1
ATOM 3620 N N . ASP B 1 171 ? 9.578 8.992 21.469 1 92.69 171 ASP B N 1
ATOM 3621 C CA . ASP B 1 171 ? 9.406 8.008 22.531 1 92.69 171 ASP B CA 1
ATOM 3622 C C . ASP B 1 171 ? 10.18 6.723 22.219 1 92.69 171 ASP B C 1
ATOM 3624 O O . ASP B 1 171 ? 9.641 5.621 22.328 1 92.69 171 ASP B O 1
ATOM 3628 N N . GLY B 1 172 ? 11.336 6.832 21.641 1 90.81 172 GLY B N 1
ATOM 3629 C CA . GLY B 1 172 ? 12.219 5.699 21.422 1 90.81 172 GLY B CA 1
ATOM 3630 C C . GLY B 1 172 ? 11.953 4.984 20.109 1 90.81 172 GLY B C 1
ATOM 3631 O O . GLY B 1 172 ? 12.602 3.988 19.797 1 90.81 172 GLY B O 1
ATOM 3632 N N . LYS B 1 173 ? 11.039 5.457 19.359 1 93.25 173 LYS B N 1
ATOM 3633 C CA . LYS B 1 173 ? 10.719 4.855 18.062 1 93.25 173 LYS B CA 1
ATOM 3634 C C . LYS B 1 173 ? 11.125 5.77 16.922 1 93.25 173 LYS B C 1
ATOM 3636 O O . LYS B 1 173 ? 10.961 6.988 17 1 93.25 173 LYS B O 1
ATOM 3641 N N . GLN B 1 174 ? 11.672 5.176 15.891 1 94.88 174 GLN B N 1
ATOM 3642 C CA . GLN B 1 174 ? 11.977 5.922 14.672 1 94.88 174 GLN B CA 1
ATOM 3643 C C . GLN B 1 174 ? 10.719 6.102 13.82 1 94.88 174 GLN B C 1
ATOM 3645 O O . GLN B 1 174 ? 10.164 5.125 13.312 1 94.88 174 GLN B O 1
ATOM 3650 N N . MET B 1 175 ? 10.328 7.355 13.703 1 96.31 175 MET B N 1
ATOM 3651 C CA . MET B 1 175 ? 9.117 7.68 12.945 1 96.31 175 MET B CA 1
ATOM 3652 C C . MET B 1 175 ? 9.477 8.211 11.555 1 96.31 175 MET B C 1
ATOM 3654 O O . MET B 1 175 ? 10.438 8.969 11.406 1 96.31 175 MET B O 1
ATOM 3658 N N . VAL B 1 176 ? 8.68 7.734 10.578 1 95.81 176 VAL B N 1
ATOM 3659 C CA . VAL B 1 176 ? 8.844 8.211 9.203 1 95.81 176 VAL B CA 1
ATOM 3660 C C . VAL B 1 176 ? 7.5 8.68 8.656 1 95.81 176 VAL B C 1
ATOM 3662 O O . VAL B 1 176 ? 6.484 8.633 9.352 1 95.81 176 VAL B O 1
ATOM 3665 N N . ASP B 1 177 ? 7.539 9.172 7.488 1 96.75 177 ASP B N 1
ATOM 3666 C CA . ASP B 1 177 ? 6.398 9.789 6.816 1 96.75 177 ASP B CA 1
ATOM 3667 C C . ASP B 1 177 ? 5.18 8.875 6.855 1 96.75 177 ASP B C 1
ATOM 3669 O O . ASP B 1 177 ? 5.285 7.676 6.578 1 96.75 177 ASP B O 1
ATOM 3673 N N . GLY B 1 178 ? 4 9.484 7.129 1 98.25 178 GLY B N 1
ATOM 3674 C CA . GLY B 1 178 ? 2.754 8.742 7.188 1 98.25 178 GLY B CA 1
ATOM 3675 C C . GLY B 1 178 ? 2.338 8.172 5.844 1 98.25 178 GLY B C 1
ATOM 3676 O O . GLY B 1 178 ? 1.535 7.234 5.781 1 98.25 178 GLY B O 1
ATOM 3677 N N . GLY B 1 179 ? 2.838 8.742 4.805 1 97.12 179 GLY B N 1
ATOM 3678 C CA . GLY B 1 179 ? 2.479 8.328 3.455 1 97.12 179 GLY B CA 1
ATOM 3679 C C . GLY B 1 179 ? 2.82 6.879 3.166 1 97.12 179 GLY B C 1
ATOM 3680 O O . GLY B 1 179 ? 2.289 6.285 2.223 1 97.12 179 GLY B O 1
ATOM 3681 N N . HIS B 1 180 ? 3.693 6.293 3.975 1 96.25 180 HIS B N 1
ATOM 3682 C CA . HIS B 1 180 ? 4.051 4.891 3.797 1 96.25 180 HIS B CA 1
ATOM 3683 C C . HIS B 1 180 ? 2.914 3.973 4.234 1 96.25 180 HIS B C 1
ATOM 3685 O O . HIS B 1 180 ? 2.939 2.771 3.957 1 96.25 180 HIS B O 1
ATOM 3691 N N . TRP B 1 181 ? 1.924 4.566 4.844 1 97.62 181 TRP B N 1
ATOM 3692 C CA . TRP B 1 181 ? 0.759 3.801 5.277 1 97.62 181 TRP B CA 1
ATOM 3693 C C . TRP B 1 181 ? -0.529 4.43 4.758 1 97.62 181 TRP B C 1
ATOM 3695 O O . TRP B 1 181 ? -1.473 3.723 4.398 1 97.62 181 TRP B O 1
ATOM 3705 N N . THR B 1 182 ? -0.588 5.688 4.742 1 98.44 182 THR B N 1
ATOM 3706 C CA . THR B 1 182 ? -1.762 6.418 4.277 1 98.44 182 THR B CA 1
ATOM 3707 C C . THR B 1 182 ? -1.354 7.734 3.617 1 98.44 182 THR B C 1
ATOM 3709 O O . THR B 1 182 ? -0.637 8.539 4.215 1 98.44 182 THR B O 1
ATOM 3712 N N . VAL B 1 183 ? -1.793 7.906 2.398 1 97.56 183 VAL B N 1
ATOM 3713 C CA . VAL B 1 183 ? -1.475 9.117 1.645 1 97.56 183 VAL B CA 1
ATOM 3714 C C . VAL B 1 183 ? -2.584 10.148 1.828 1 97.56 183 VAL B C 1
ATOM 3716 O O . VAL B 1 183 ? -2.312 11.328 2.037 1 97.56 183 VAL B O 1
ATOM 3719 N N . VAL B 1 184 ? -3.766 9.703 1.664 1 98.5 184 VAL B N 1
ATOM 3720 C CA . VAL B 1 184 ? -4.977 10.43 2.025 1 98.5 184 VAL B CA 1
ATOM 3721 C C . VAL B 1 184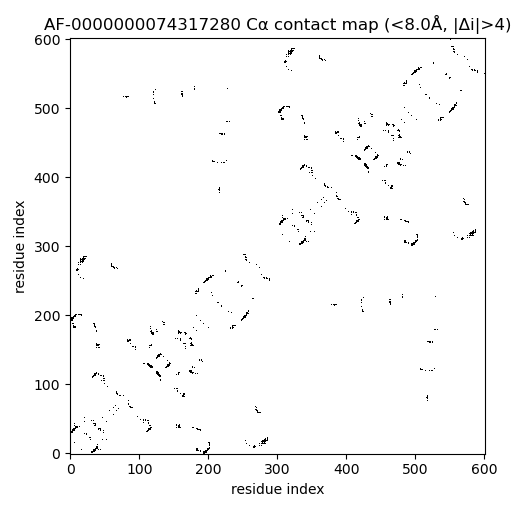 ? -5.523 9.898 3.35 1 98.5 184 VAL B C 1
ATOM 3723 O O . VAL B 1 184 ? -6.277 8.922 3.373 1 98.5 184 VAL B O 1
ATOM 3726 N N . PRO B 1 185 ? -5.164 10.547 4.43 1 98.75 185 PRO B N 1
ATOM 3727 C CA . PRO B 1 185 ? -5.414 9.953 5.746 1 98.75 185 PRO B CA 1
ATOM 3728 C C . PRO B 1 185 ?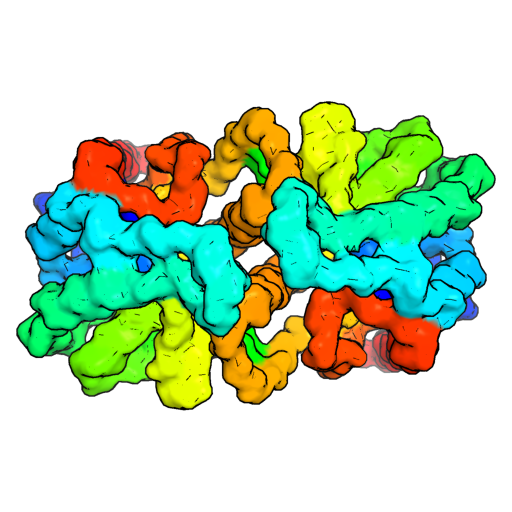 -6.895 9.945 6.121 1 98.75 185 PRO B C 1
ATOM 3730 O O . PRO B 1 185 ? -7.293 10.602 7.09 1 98.75 185 PRO B O 1
ATOM 3733 N N . SER B 1 186 ? -7.648 9.102 5.527 1 98.69 186 SER B N 1
ATOM 3734 C CA . SER B 1 186 ? -9.102 9.047 5.609 1 98.69 186 SER B CA 1
ATOM 3735 C C . SER B 1 186 ? -9.562 8.297 6.855 1 98.69 186 SER B C 1
ATOM 3737 O O . SER B 1 186 ? -10.594 8.617 7.441 1 98.69 186 SER B O 1
ATOM 3739 N N . ALA B 1 187 ? -8.805 7.332 7.332 1 98.31 187 ALA B N 1
ATOM 3740 C CA . ALA B 1 187 ? -9.227 6.484 8.445 1 98.31 187 ALA B CA 1
ATOM 3741 C C . ALA B 1 187 ? -9.438 7.309 9.711 1 98.31 187 ALA B C 1
ATOM 3743 O O . ALA B 1 187 ? -10.445 7.152 10.398 1 98.31 187 ALA B O 1
ATOM 3744 N N . ALA B 1 188 ? -8.477 8.18 9.953 1 98.06 188 ALA B N 1
ATOM 3745 C CA . ALA B 1 188 ? -8.562 9.008 11.156 1 98.06 188 ALA B CA 1
ATOM 3746 C C . ALA B 1 188 ? -9.789 9.914 11.117 1 98.06 188 ALA B C 1
ATOM 3748 O O . ALA B 1 188 ? -10.469 10.094 12.125 1 98.06 188 ALA B O 1
ATOM 3749 N N . ALA B 1 189 ? -10.07 10.469 9.977 1 98.44 189 ALA B N 1
ATOM 3750 C CA . ALA B 1 189 ? -11.211 11.367 9.82 1 98.44 189 ALA B CA 1
ATOM 3751 C C . ALA B 1 189 ? -12.523 10.609 9.914 1 98.44 189 ALA B C 1
ATOM 3753 O O . ALA B 1 189 ? -13.414 10.977 10.68 1 98.44 189 ALA B O 1
ATOM 3754 N N . VAL B 1 190 ? -12.641 9.516 9.211 1 98.38 190 VAL B N 1
ATOM 3755 C CA . VAL B 1 190 ? -13.875 8.742 9.109 1 98.38 190 VAL B CA 1
ATOM 3756 C C . VAL B 1 190 ? -14.227 8.141 10.469 1 98.38 190 VAL B C 1
ATOM 3758 O O . VAL B 1 190 ? -15.406 8.039 10.82 1 98.38 190 VAL B O 1
ATOM 3761 N N . ALA B 1 191 ? -13.25 7.766 11.211 1 98.19 191 ALA B N 1
ATOM 3762 C CA . ALA B 1 191 ? -13.477 7.16 12.523 1 98.19 191 ALA B CA 1
ATOM 3763 C C . ALA B 1 191 ? -14.211 8.117 13.453 1 98.19 191 ALA B C 1
ATOM 3765 O O . ALA B 1 191 ? -14.789 7.695 14.461 1 98.19 191 ALA B O 1
ATOM 3766 N N . GLN B 1 192 ? -14.164 9.43 13.102 1 98.25 192 GLN B N 1
ATOM 3767 C CA . GLN B 1 192 ? -14.828 10.414 13.945 1 98.25 192 GLN B CA 1
ATOM 3768 C C . GLN B 1 192 ? -16.266 10.664 13.484 1 98.25 192 GLN B C 1
ATOM 3770 O O . GLN B 1 192 ? -16.969 11.508 14.047 1 98.25 192 GLN B O 1
ATOM 3775 N N . ASN B 1 193 ? -16.703 10.055 12.477 1 98 193 ASN B N 1
ATOM 3776 C CA . ASN B 1 193 ? -18.062 10.078 11.961 1 98 193 ASN B CA 1
ATOM 3777 C C . ASN B 1 193 ? -18.484 11.492 11.562 1 98 193 ASN B C 1
ATOM 3779 O O . ASN B 1 193 ? -19.516 11.984 12.023 1 98 193 ASN B O 1
ATOM 3783 N N . PRO B 1 194 ? -17.766 12.156 10.742 1 98.44 194 PRO B N 1
ATOM 3784 C CA . PRO B 1 194 ? -18.141 13.508 10.312 1 98.44 194 PRO B CA 1
ATOM 3785 C C . PRO B 1 194 ? -19.375 13.531 9.422 1 98.44 194 PRO B C 1
ATOM 3787 O O . PRO B 1 194 ? -19.672 12.547 8.742 1 98.44 194 PRO B O 1
ATOM 3790 N N . ASP B 1 195 ? -20.062 14.703 9.422 1 98.12 195 ASP B N 1
ATOM 3791 C CA . ASP B 1 195 ? -21.234 14.898 8.578 1 98.12 195 ASP B CA 1
ATOM 3792 C C . ASP B 1 195 ? -20.828 15.289 7.16 1 98.12 195 ASP B C 1
ATOM 3794 O O . ASP B 1 195 ? -21.562 15.031 6.203 1 98.12 195 ASP B O 1
ATOM 3798 N N . GLU B 1 196 ? -19.75 15.922 7.07 1 97.94 196 GLU B N 1
ATOM 3799 C CA . GLU B 1 196 ? -19.203 16.391 5.797 1 97.94 196 GLU B CA 1
ATOM 3800 C C . GLU B 1 196 ? -17.688 16.25 5.758 1 97.94 196 GLU B C 1
ATOM 3802 O O . GLU B 1 196 ? -17.016 16.531 6.75 1 97.94 196 GLU B O 1
ATOM 3807 N N . ILE B 1 197 ? -17.234 15.789 4.59 1 98.5 197 ILE B N 1
ATOM 3808 C CA . ILE B 1 197 ? -15.797 15.625 4.414 1 98.5 197 ILE B CA 1
ATOM 3809 C C . ILE B 1 197 ? -15.336 16.438 3.209 1 98.5 197 ILE B C 1
ATOM 3811 O O . ILE B 1 197 ? -15.961 16.391 2.145 1 98.5 197 ILE B O 1
ATOM 3815 N N . ILE B 1 198 ? -14.32 17.25 3.377 1 98.62 198 ILE B N 1
ATOM 3816 C CA . ILE B 1 198 ? -13.594 17.859 2.275 1 98.62 198 ILE B CA 1
ATOM 3817 C C . ILE B 1 198 ? -12.227 17.203 2.133 1 98.62 198 ILE B C 1
ATOM 3819 O O . ILE B 1 198 ? -11.422 17.203 3.072 1 98.62 198 ILE B O 1
ATOM 3823 N N . VAL B 1 199 ? -11.992 16.609 0.952 1 98.75 199 VAL B N 1
ATOM 3824 C CA . VAL B 1 199 ? -10.719 15.953 0.669 1 98.75 199 VAL B CA 1
ATOM 3825 C C . VAL B 1 199 ? -9.875 16.828 -0.249 1 98.75 199 VAL B C 1
ATOM 3827 O O . VAL B 1 199 ? -10.273 17.125 -1.374 1 98.75 199 VAL B O 1
ATOM 3830 N N . LEU B 1 200 ? -8.773 17.266 0.275 1 98.75 200 LEU B N 1
ATOM 3831 C CA . LEU B 1 200 ? -7.777 17.938 -0.546 1 98.75 200 LEU B CA 1
ATOM 3832 C C . LEU B 1 200 ? -6.621 17.016 -0.888 1 98.75 200 LEU B C 1
ATOM 3834 O O . LEU B 1 200 ? -5.801 16.688 -0.025 1 98.75 200 LEU B O 1
ATOM 3838 N N . SER B 1 201 ? -6.555 16.578 -2.141 1 97.75 201 SER B N 1
ATOM 3839 C CA . SER B 1 201 ? -5.496 15.688 -2.605 1 97.75 201 SER B CA 1
ATOM 3840 C C . SER B 1 201 ? -4.504 16.422 -3.494 1 97.75 201 SER B C 1
ATOM 3842 O O . SER B 1 201 ? -4.898 17.234 -4.34 1 97.75 201 SER B O 1
ATOM 3844 N N . ASN B 1 202 ? -3.217 16.125 -3.242 1 95.75 202 ASN B N 1
ATOM 3845 C CA . ASN B 1 202 ? -2.176 16.781 -4.031 1 95.75 202 ASN B CA 1
ATOM 3846 C C . ASN B 1 202 ? -1.792 15.938 -5.25 1 95.75 202 ASN B C 1
ATOM 3848 O O . ASN B 1 202 ? -0.863 16.297 -5.98 1 95.75 202 ASN B O 1
ATOM 3852 N N . ASN B 1 203 ? -2.377 14.859 -5.441 1 92.5 203 ASN B N 1
ATOM 3853 C CA . ASN B 1 203 ? -2.217 13.984 -6.598 1 92.5 203 ASN B CA 1
ATOM 3854 C C . ASN B 1 203 ? -3.564 13.625 -7.219 1 92.5 203 ASN B C 1
ATOM 3856 O O . ASN B 1 203 ? -4.582 13.594 -6.527 1 92.5 203 ASN B O 1
ATOM 3860 N N . PRO B 1 204 ? -3.531 13.43 -8.516 1 91.31 204 PRO B N 1
ATOM 3861 C CA . PRO B 1 204 ? -4.785 12.977 -9.117 1 91.31 204 PRO B CA 1
ATOM 3862 C C . PRO B 1 204 ? -5.191 11.578 -8.664 1 91.31 204 PRO B C 1
ATOM 3864 O O . PRO B 1 204 ? -4.387 10.867 -8.055 1 91.31 204 PRO B O 1
ATOM 3867 N N . ARG B 1 205 ? -6.395 11.25 -8.992 1 87.94 205 ARG B N 1
ATOM 3868 C CA . ARG B 1 205 ? -6.949 9.961 -8.586 1 87.94 205 ARG B CA 1
ATOM 3869 C C . ARG B 1 205 ? -6.195 8.812 -9.25 1 87.94 205 ARG B C 1
ATOM 3871 O O . ARG B 1 205 ? -5.84 7.832 -8.586 1 87.94 205 ARG B O 1
ATOM 3878 N N . ASP B 1 206 ? -5.938 8.938 -10.477 1 80.69 206 ASP B N 1
ATOM 3879 C CA . ASP B 1 206 ? -5.293 7.871 -11.234 1 80.69 206 ASP B CA 1
ATOM 3880 C C . ASP B 1 206 ? -3.83 8.203 -11.523 1 80.69 206 ASP B C 1
ATOM 3882 O O . ASP B 1 206 ? -3.447 9.375 -11.523 1 80.69 206 ASP B O 1
ATOM 3886 N N . LEU B 1 207 ? -3.057 7.098 -11.555 1 74.69 207 LEU B N 1
ATOM 3887 C CA . LEU B 1 207 ? -1.673 7.27 -11.977 1 74.69 207 LEU B CA 1
ATOM 3888 C C . LEU B 1 207 ? -1.588 7.445 -13.492 1 74.69 207 LEU B C 1
ATOM 3890 O O . LEU B 1 207 ? -2.275 6.746 -14.242 1 74.69 207 LEU B O 1
ATOM 3894 N N . PHE B 1 208 ? -0.922 8.453 -13.867 1 63.88 208 PHE B N 1
ATOM 3895 C CA . PHE B 1 208 ? -0.79 8.633 -15.305 1 63.88 208 PHE B CA 1
ATOM 3896 C C . PHE B 1 208 ? 0.442 7.906 -15.836 1 63.88 208 PHE B C 1
ATOM 3898 O O . PHE B 1 208 ? 1.504 7.938 -15.211 1 63.88 208 PHE B O 1
ATOM 3905 N N . PRO B 1 209 ? 0.12 7.113 -16.891 1 64.12 209 PRO B N 1
ATOM 3906 C CA . PRO B 1 209 ? 1.165 6.262 -17.469 1 64.12 209 PRO B CA 1
ATOM 3907 C C . PRO B 1 209 ? 2.373 7.055 -17.953 1 64.12 209 PRO B C 1
ATOM 3909 O O . PRO B 1 209 ? 2.232 8.211 -18.359 1 64.12 209 PRO B O 1
ATOM 3912 N N . GLY B 1 210 ? 3.537 6.617 -17.547 1 62.66 210 GLY B N 1
ATOM 3913 C CA . GLY B 1 210 ? 4.703 7.145 -18.234 1 62.66 210 GLY B CA 1
ATOM 3914 C C . GLY B 1 210 ? 5.32 6.156 -19.219 1 62.66 210 GLY B C 1
ATOM 3915 O O . GLY B 1 210 ? 4.973 4.977 -19.203 1 62.66 210 GLY B O 1
ATOM 3916 N N . GLU B 1 211 ? 5.863 6.629 -20.344 1 63.38 211 GLU B N 1
ATOM 3917 C CA . GLU B 1 211 ? 6.469 5.805 -21.375 1 63.38 211 GLU B CA 1
ATOM 3918 C C . GLU B 1 211 ? 7.922 5.48 -21.047 1 63.38 211 GLU B C 1
ATOM 3920 O O . GLU B 1 211 ? 8.586 4.762 -21.797 1 63.38 211 GLU B O 1
ATOM 3925 N N . SER B 1 212 ? 8.234 5.672 -19.875 1 70.94 212 SER B N 1
ATOM 3926 C CA . SER B 1 212 ? 9.672 5.602 -19.656 1 70.94 212 SER B CA 1
ATOM 3927 C C . SER B 1 212 ? 10.125 4.168 -19.391 1 70.94 212 SER B C 1
ATOM 3929 O O . SER B 1 212 ? 9.359 3.361 -18.859 1 70.94 212 SER B O 1
ATOM 3931 N N . GLN B 1 213 ? 11.164 3.807 -20.109 1 81.88 213 GLN B N 1
ATOM 3932 C CA . GLN B 1 213 ? 11.859 2.57 -19.781 1 81.88 213 GLN B CA 1
ATOM 3933 C C . GLN B 1 213 ? 12.719 2.742 -18.516 1 81.88 213 GLN B C 1
ATOM 3935 O O . GLN B 1 213 ? 13.492 3.701 -18.422 1 81.88 213 GLN B O 1
ATOM 3940 N N . TYR B 1 214 ? 12.406 1.851 -17.625 1 82.75 214 TYR B N 1
ATOM 3941 C CA . TYR B 1 214 ? 13.195 1.883 -16.406 1 82.75 214 TYR B CA 1
ATOM 3942 C C . TYR B 1 214 ? 14.438 1.006 -16.531 1 82.75 214 TYR B C 1
ATOM 3944 O O . TYR B 1 214 ? 14.328 -0.218 -16.641 1 82.75 214 TYR B O 1
ATOM 3952 N N . THR B 1 215 ? 15.609 1.705 -16.516 1 78.19 215 THR B N 1
ATOM 3953 C CA . THR B 1 215 ? 16.844 1.012 -16.844 1 78.19 215 THR B CA 1
ATOM 3954 C C . THR B 1 215 ? 17.812 1.024 -15.664 1 78.19 215 THR B C 1
ATOM 3956 O O . THR B 1 215 ? 18.875 0.388 -15.711 1 78.19 215 THR B O 1
ATOM 3959 N N . SER B 1 216 ? 17.578 1.743 -14.641 1 76.62 216 SER B N 1
ATOM 3960 C CA . SER B 1 216 ? 18.422 1.797 -13.453 1 76.62 216 SER B CA 1
ATOM 3961 C C . SER B 1 216 ? 17.688 1.23 -12.234 1 76.62 216 SER B C 1
ATOM 3963 O O . SER B 1 216 ? 16.469 1.396 -12.102 1 76.62 216 SER B O 1
ATOM 3965 N N . VAL B 1 217 ? 18.5 0.604 -11.383 1 78.31 217 VAL B N 1
ATOM 3966 C CA . VAL B 1 217 ? 17.953 0.009 -10.172 1 78.31 217 VAL B CA 1
ATOM 3967 C C . VAL B 1 217 ? 17.281 1.089 -9.32 1 78.31 217 VAL B C 1
ATOM 3969 O O . VAL B 1 217 ? 16.188 0.886 -8.812 1 78.31 217 VAL B O 1
ATOM 3972 N N . ILE B 1 218 ? 17.922 2.211 -9.305 1 77 218 ILE B N 1
ATOM 3973 C CA . ILE B 1 218 ? 17.406 3.291 -8.477 1 77 218 ILE B CA 1
ATOM 3974 C C . ILE B 1 218 ? 16.094 3.803 -9.047 1 77 218 ILE B C 1
ATOM 3976 O O . ILE B 1 218 ? 15.117 3.996 -8.32 1 77 218 ILE B O 1
ATOM 3980 N N . ASN B 1 219 ? 16.016 3.934 -10.383 1 79.31 219 ASN B N 1
ATOM 3981 C CA . ASN B 1 219 ? 14.789 4.398 -11.023 1 79.31 219 ASN B CA 1
ATOM 3982 C C . ASN B 1 219 ? 13.656 3.385 -10.867 1 79.31 219 ASN B C 1
ATOM 3984 O O . ASN B 1 219 ? 12.5 3.766 -10.719 1 79.31 219 ASN B O 1
ATOM 3988 N N . THR B 1 220 ? 14.055 2.17 -10.875 1 84.62 220 THR B N 1
ATOM 3989 C CA . THR B 1 220 ? 13.055 1.125 -10.711 1 84.62 220 THR B CA 1
ATOM 3990 C C . THR B 1 220 ? 12.508 1.12 -9.281 1 84.62 220 THR B C 1
ATOM 3992 O O . THR B 1 220 ? 11.297 1.034 -9.078 1 84.62 220 THR B O 1
ATOM 3995 N N . ILE B 1 221 ? 13.328 1.28 -8.32 1 84.25 221 ILE B N 1
ATOM 3996 C CA . ILE B 1 221 ? 12.914 1.289 -6.922 1 84.25 221 ILE B CA 1
ATOM 3997 C C . ILE B 1 221 ? 12.016 2.5 -6.656 1 84.25 221 ILE B C 1
ATOM 3999 O O . ILE B 1 221 ? 10.984 2.383 -6 1 84.25 221 ILE B O 1
ATOM 4003 N N . LEU B 1 222 ? 12.422 3.605 -7.191 1 81.38 222 LEU B N 1
ATOM 4004 C CA . LEU B 1 222 ? 11.625 4.812 -7.016 1 81.38 222 LEU B CA 1
ATOM 4005 C C . LEU B 1 222 ? 10.25 4.66 -7.664 1 81.38 222 LEU B C 1
ATOM 4007 O O . LEU B 1 222 ? 9.25 5.121 -7.117 1 81.38 222 LEU B O 1
ATOM 4011 N N . ARG B 1 223 ? 10.227 4.02 -8.797 1 86.25 223 ARG B N 1
ATOM 4012 C CA . ARG B 1 223 ? 8.953 3.77 -9.469 1 86.25 223 ARG B CA 1
ATOM 4013 C C . ARG B 1 223 ? 8.086 2.811 -8.656 1 86.25 223 ARG B C 1
ATOM 4015 O O . ARG B 1 223 ? 6.871 3.002 -8.547 1 86.25 223 ARG B O 1
ATOM 4022 N N . VAL B 1 224 ? 8.672 1.823 -8.094 1 89.75 224 VAL B N 1
ATOM 4023 C CA . VAL B 1 224 ? 7.957 0.873 -7.254 1 89.75 224 VAL B CA 1
ATOM 4024 C C . VAL B 1 224 ? 7.367 1.595 -6.043 1 89.75 224 VAL B C 1
ATOM 4026 O O . VAL B 1 224 ? 6.223 1.349 -5.66 1 89.75 224 VAL B O 1
ATOM 4029 N N . ILE B 1 225 ? 8.086 2.484 -5.48 1 88.12 225 ILE B N 1
ATOM 4030 C CA . ILE B 1 225 ? 7.594 3.268 -4.352 1 88.12 225 ILE B CA 1
ATOM 4031 C C . ILE B 1 225 ? 6.391 4.102 -4.789 1 88.12 225 ILE B C 1
ATOM 4033 O O . ILE B 1 225 ? 5.387 4.172 -4.078 1 88.12 225 ILE B O 1
ATOM 4037 N N . THR B 1 226 ? 6.492 4.66 -5.98 1 87.44 226 THR B N 1
ATOM 4038 C CA . THR B 1 226 ? 5.379 5.426 -6.52 1 87.44 226 THR B CA 1
ATOM 4039 C C . THR B 1 226 ? 4.141 4.547 -6.68 1 87.44 226 THR B C 1
ATOM 4041 O O . THR B 1 226 ? 3.023 4.984 -6.395 1 87.44 226 THR B O 1
ATOM 4044 N N . ILE B 1 227 ? 4.34 3.404 -7.086 1 92.25 227 ILE B N 1
ATOM 4045 C CA . ILE B 1 227 ? 3.244 2.461 -7.27 1 92.25 227 ILE B CA 1
ATOM 4046 C C . ILE B 1 227 ? 2.633 2.111 -5.914 1 92.25 227 ILE B C 1
ATOM 4048 O O . ILE B 1 227 ? 1.409 2.084 -5.77 1 92.25 227 ILE B O 1
ATOM 4052 N N . PHE B 1 228 ? 3.463 1.867 -4.918 1 94 228 PHE B N 1
ATOM 4053 C CA . PHE B 1 228 ? 2.971 1.599 -3.572 1 94 228 PHE B CA 1
ATOM 4054 C C . PHE B 1 228 ? 2.129 2.762 -3.061 1 94 228 PHE B C 1
ATOM 4056 O O . PHE B 1 228 ? 1.051 2.555 -2.5 1 94 228 PHE B O 1
ATOM 4063 N N . LEU B 1 229 ? 2.635 3.955 -3.244 1 93.19 229 LEU B N 1
ATOM 4064 C CA . LEU B 1 229 ? 1.918 5.141 -2.785 1 93.19 229 LEU B CA 1
ATOM 4065 C C . LEU B 1 229 ? 0.56 5.254 -3.469 1 93.19 229 LEU B C 1
ATOM 4067 O O . LEU B 1 229 ? -0.437 5.594 -2.828 1 93.19 229 LEU B O 1
ATOM 4071 N N . HIS B 1 230 ? 0.568 4.961 -4.719 1 93.31 230 HIS B N 1
ATOM 4072 C CA . HIS B 1 230 ? -0.693 4.984 -5.449 1 93.31 230 HIS B CA 1
ATOM 4073 C C . HIS B 1 230 ? -1.656 3.926 -4.922 1 93.31 230 HIS B C 1
ATOM 4075 O O . HIS B 1 230 ? -2.854 4.184 -4.781 1 93.31 230 HIS B O 1
ATOM 4081 N N . ARG B 1 231 ? -1.125 2.77 -4.707 1 95.81 231 ARG B N 1
ATOM 4082 C CA . ARG B 1 231 ? -1.951 1.689 -4.18 1 95.81 231 ARG B CA 1
ATOM 4083 C C . ARG B 1 231 ? -2.523 2.057 -2.814 1 95.81 231 ARG B C 1
ATOM 4085 O O . ARG B 1 231 ? -3.701 1.812 -2.545 1 95.81 231 ARG B O 1
ATOM 4092 N N . VAL B 1 232 ? -1.751 2.641 -1.942 1 96.25 232 VAL B N 1
ATOM 4093 C CA . VAL B 1 232 ? -2.188 3.092 -0.625 1 96.25 232 VAL B CA 1
ATOM 4094 C C . VAL B 1 232 ? -3.287 4.141 -0.776 1 96.25 232 VAL B C 1
ATOM 4096 O O . VAL B 1 232 ? -4.324 4.062 -0.112 1 96.25 232 VAL B O 1
ATOM 4099 N N . LYS B 1 233 ? -3.033 5.023 -1.696 1 96 233 LYS B N 1
ATOM 4100 C CA . LYS B 1 233 ? -4.016 6.078 -1.942 1 96 233 LYS B CA 1
ATOM 4101 C C . LYS B 1 233 ? -5.355 5.488 -2.373 1 96 233 LYS B C 1
ATOM 4103 O O . LYS B 1 233 ? -6.41 5.93 -1.91 1 96 233 LYS B O 1
ATOM 4108 N N . THR B 1 234 ? -5.312 4.504 -3.229 1 95.44 234 THR B N 1
ATOM 4109 C CA . THR B 1 234 ? -6.539 3.85 -3.67 1 95.44 234 THR B CA 1
ATOM 4110 C C . THR B 1 234 ? -7.301 3.268 -2.482 1 95.44 234 THR B C 1
ATOM 4112 O O . THR B 1 234 ? -8.523 3.373 -2.412 1 95.44 234 THR B O 1
ATOM 4115 N N . SER B 1 235 ? -6.582 2.705 -1.593 1 96.19 235 SER B N 1
ATOM 4116 C CA . SER B 1 235 ? -7.211 2.135 -0.404 1 96.19 235 SER B CA 1
ATOM 4117 C C . SER B 1 235 ? -7.781 3.227 0.496 1 96.19 235 SER B C 1
ATOM 4119 O O . SER B 1 235 ? -8.828 3.037 1.123 1 96.19 235 SER B O 1
ATOM 4121 N N . ASP B 1 236 ? -7.07 4.344 0.583 1 97.75 236 ASP B N 1
ATOM 4122 C CA . ASP B 1 236 ? -7.555 5.469 1.375 1 97.75 236 ASP B CA 1
ATOM 4123 C C . ASP B 1 236 ? -8.891 5.98 0.837 1 97.75 236 ASP B C 1
ATOM 4125 O O . ASP B 1 236 ? -9.797 6.293 1.609 1 97.75 236 ASP B O 1
ATOM 4129 N N . TYR B 1 237 ? -8.992 6.07 -0.46 1 97.06 237 TYR B N 1
ATOM 4130 C CA . TYR B 1 237 ? -10.234 6.516 -1.082 1 97.06 237 TYR B CA 1
ATOM 4131 C C . TYR B 1 237 ? -11.359 5.52 -0.83 1 97.06 237 TYR B C 1
ATOM 4133 O O . TYR B 1 237 ? -12.508 5.91 -0.625 1 97.06 237 TYR B O 1
ATOM 4141 N N . LYS B 1 238 ? -11.023 4.254 -0.862 1 95.94 238 LYS B N 1
ATOM 4142 C CA . LYS B 1 238 ? -12.039 3.24 -0.611 1 95.94 238 LYS B CA 1
ATOM 4143 C C . LYS B 1 238 ? -12.648 3.402 0.779 1 95.94 238 LYS B C 1
ATOM 4145 O O . LYS B 1 238 ? -13.852 3.178 0.969 1 95.94 238 LYS B O 1
ATOM 4150 N N . VAL B 1 239 ? -11.867 3.82 1.756 1 97.06 239 VAL B N 1
ATOM 4151 C CA . VAL B 1 239 ? -12.352 4.066 3.109 1 97.06 239 VAL B CA 1
ATOM 4152 C C . VAL B 1 239 ? -13.43 5.152 3.082 1 97.06 239 VAL B C 1
ATOM 4154 O O . VAL B 1 239 ? -14.477 5.016 3.719 1 97.06 239 VAL B O 1
ATOM 4157 N N . ILE B 1 240 ? -13.164 6.188 2.312 1 98.06 240 ILE B N 1
ATOM 4158 C CA . ILE B 1 240 ? -14.117 7.293 2.205 1 98.06 240 ILE B CA 1
ATOM 4159 C C . ILE B 1 240 ? -15.367 6.824 1.471 1 98.06 240 ILE B C 1
ATOM 4161 O O . ILE B 1 240 ? -16.484 7.098 1.909 1 98.06 240 ILE B O 1
ATOM 4165 N N . GLU B 1 241 ? -15.164 6.098 0.429 1 96.19 241 GLU B N 1
ATOM 4166 C CA . GLU B 1 241 ? -16.281 5.633 -0.39 1 96.19 241 GLU B CA 1
ATOM 4167 C C . GLU B 1 241 ? -17.172 4.68 0.392 1 96.19 241 GLU B C 1
ATOM 4169 O O . GLU B 1 241 ? -18.406 4.773 0.318 1 96.19 241 GLU B O 1
ATOM 4174 N N . ASP B 1 242 ? -16.578 3.791 1.134 1 94.81 242 ASP B N 1
ATOM 4175 C CA . ASP B 1 242 ? -17.359 2.891 1.979 1 94.81 242 ASP B CA 1
ATOM 4176 C C . ASP B 1 242 ? -18.172 3.672 3.018 1 94.81 242 ASP B C 1
ATOM 4178 O O . ASP B 1 242 ? -19.328 3.365 3.264 1 94.81 242 ASP B O 1
ATOM 4182 N N . TYR B 1 243 ? -17.547 4.648 3.578 1 97.38 243 TYR B N 1
ATOM 4183 C CA . TYR B 1 243 ? -18.188 5.469 4.598 1 97.38 243 TYR B CA 1
ATOM 4184 C C . TYR B 1 243 ? -19.406 6.191 4.031 1 97.38 243 TYR B C 1
ATOM 4186 O O . TYR B 1 243 ? -20.484 6.18 4.637 1 97.38 243 TYR B O 1
ATOM 4194 N N . ILE B 1 244 ? -19.234 6.758 2.871 1 96.75 244 ILE B N 1
ATOM 4195 C CA . ILE B 1 244 ? -20.312 7.523 2.256 1 96.75 244 ILE B CA 1
ATOM 4196 C C . ILE B 1 244 ? -21.438 6.578 1.823 1 96.75 244 ILE B C 1
ATOM 4198 O O . ILE B 1 244 ? -22.609 6.926 1.915 1 96.75 244 ILE B O 1
ATOM 4202 N N . GLU B 1 245 ? -21.047 5.449 1.349 1 94.62 245 GLU B N 1
ATOM 4203 C CA . GLU B 1 245 ? -22.047 4.461 0.947 1 94.62 245 GLU B CA 1
ATOM 4204 C C . GLU B 1 245 ? -22.859 3.984 2.145 1 94.62 245 GLU B C 1
ATOM 4206 O O . GLU B 1 245 ? -24.078 3.801 2.039 1 94.62 245 GLU B O 1
ATOM 4211 N N . GLU B 1 246 ? -22.25 3.879 3.236 1 95.19 246 GLU B N 1
ATOM 4212 C CA . GLU B 1 246 ? -22.906 3.361 4.441 1 95.19 246 GLU B CA 1
ATOM 4213 C C . GLU B 1 246 ? -23.734 4.438 5.125 1 95.19 246 GLU B C 1
ATOM 4215 O O . GLU B 1 246 ? -24.797 4.145 5.68 1 95.19 246 GLU B O 1
ATOM 4220 N N . THR B 1 247 ? -23.312 5.684 5.086 1 96.88 247 THR B N 1
ATOM 4221 C CA . THR B 1 247 ? -23.906 6.688 5.961 1 96.88 247 THR B CA 1
ATOM 4222 C C . THR B 1 247 ? -24.734 7.691 5.16 1 96.88 247 THR B C 1
ATOM 4224 O O . THR B 1 247 ? -25.578 8.398 5.715 1 96.88 247 THR B O 1
ATOM 4227 N N . GLY B 1 248 ? -24.406 7.801 3.896 1 96.25 248 GLY B N 1
ATOM 4228 C CA . GLY B 1 248 ? -25.078 8.781 3.051 1 96.25 248 GLY B CA 1
ATOM 4229 C C . GLY B 1 248 ? -24.562 10.195 3.264 1 96.25 248 GLY B C 1
ATOM 4230 O O . GLY B 1 248 ? -25.156 11.156 2.783 1 96.25 248 GLY B O 1
ATOM 4231 N N . LYS B 1 249 ? -23.453 10.336 3.969 1 96.62 249 LYS B N 1
ATOM 4232 C CA . LYS B 1 249 ? -22.891 11.648 4.285 1 96.62 249 LYS B CA 1
ATOM 4233 C C . LYS B 1 249 ? -22.234 12.273 3.059 1 96.62 249 LYS B C 1
ATOM 4235 O O . LYS B 1 249 ? -22.031 11.602 2.043 1 96.62 249 LYS B O 1
ATOM 4240 N N . LYS B 1 250 ? -21.922 13.57 3.158 1 95.88 250 LYS B N 1
ATOM 4241 C CA . LYS B 1 250 ? -21.438 14.336 2.014 1 95.88 250 LYS B CA 1
ATOM 4242 C C . LYS B 1 250 ? -19.922 14.359 1.966 1 95.88 250 LYS B C 1
ATOM 4244 O O . LYS B 1 250 ? -19.266 14.469 3.004 1 95.88 250 LYS B O 1
ATOM 4249 N N . VAL B 1 251 ? -19.438 14.336 0.738 1 97.81 251 VAL B N 1
ATOM 4250 C CA . VAL B 1 251 ? -18 14.445 0.541 1 97.81 251 VAL B CA 1
ATOM 4251 C C . VAL B 1 251 ? -17.703 15.328 -0.67 1 97.81 251 VAL B C 1
ATOM 4253 O O . VAL B 1 251 ? -18.438 15.297 -1.66 1 97.81 251 VAL B O 1
ATOM 4256 N N . HIS B 1 252 ? -16.719 16.219 -0.543 1 97.75 252 HIS B N 1
ATOM 4257 C CA . HIS B 1 252 ? -16.156 16.984 -1.648 1 97.75 252 HIS B CA 1
ATOM 4258 C C . HIS B 1 252 ? -14.711 16.609 -1.918 1 97.75 252 HIS B C 1
ATOM 4260 O O . HIS B 1 252 ? -13.867 16.688 -1.024 1 97.75 252 HIS B O 1
ATOM 4266 N N . TYR B 1 253 ? -14.484 16.203 -3.146 1 97.75 253 TYR B N 1
ATOM 4267 C CA . TYR B 1 253 ? -13.117 15.898 -3.553 1 97.75 253 TYR B CA 1
ATOM 4268 C C . TYR B 1 253 ? -12.516 17.047 -4.348 1 97.75 253 TYR B C 1
ATOM 4270 O O . TYR B 1 253 ? -13.039 17.438 -5.391 1 97.75 253 TYR B O 1
ATOM 4278 N N . ILE B 1 254 ? -11.508 17.641 -3.85 1 98.25 254 ILE B N 1
ATOM 4279 C CA . ILE B 1 254 ? -10.727 18.641 -4.57 1 98.25 254 ILE B CA 1
ATOM 4280 C C . ILE B 1 254 ? -9.344 18.078 -4.879 1 98.25 254 ILE B C 1
ATOM 4282 O O . ILE B 1 254 ? -8.5 17.953 -3.986 1 98.25 254 ILE B O 1
ATOM 4286 N N . GLU B 1 255 ? -9.109 17.703 -6.098 1 97.31 255 GLU B N 1
ATOM 4287 C CA . GLU B 1 255 ? -7.91 17.016 -6.566 1 97.31 255 GLU B CA 1
ATOM 4288 C C . GLU B 1 255 ? -7.527 17.469 -7.977 1 97.31 255 GLU B C 1
ATOM 4290 O O . GLU B 1 255 ? -8.383 17.906 -8.742 1 97.31 255 GLU B O 1
ATOM 4295 N N . PRO B 1 256 ? -6.234 17.406 -8.258 1 95.62 256 PRO B N 1
ATOM 4296 C CA . PRO B 1 256 ? -5.871 17.766 -9.633 1 95.62 256 PRO B CA 1
ATOM 4297 C C . PRO B 1 256 ? -6.426 16.781 -10.664 1 95.62 256 PRO B C 1
ATOM 4299 O O . PRO B 1 256 ? -6.562 15.594 -10.383 1 95.62 256 PRO B O 1
ATOM 4302 N N . ASP B 1 257 ? -6.621 17.266 -11.812 1 89.12 257 ASP B N 1
ATOM 4303 C CA . ASP B 1 257 ? -7.133 16.422 -12.891 1 89.12 257 ASP B CA 1
ATOM 4304 C C . ASP B 1 257 ? -6.008 15.625 -13.547 1 89.12 257 ASP B C 1
ATOM 4306 O O . ASP B 1 257 ? -6.254 14.578 -14.141 1 89.12 257 ASP B O 1
ATOM 4310 N N . THR B 1 258 ? -4.824 16.25 -13.469 1 86.19 258 THR B N 1
ATOM 4311 C CA . THR B 1 258 ? -3.648 15.609 -14.047 1 86.19 258 THR B CA 1
ATOM 4312 C C . THR B 1 258 ? -2.475 15.648 -13.07 1 86.19 258 THR B C 1
ATOM 4314 O O . THR B 1 258 ? -2.547 16.312 -12.031 1 86.19 258 THR B O 1
ATOM 4317 N N . ASN B 1 259 ? -1.484 14.875 -13.438 1 85.62 259 ASN B N 1
ATOM 4318 C CA . ASN B 1 259 ? -0.289 14.914 -12.602 1 85.62 259 ASN B CA 1
ATOM 4319 C C . ASN B 1 259 ? 0.303 16.328 -12.547 1 85.62 259 ASN B C 1
ATOM 4321 O O . ASN B 1 259 ? 0.446 16.984 -13.578 1 85.62 259 ASN B O 1
ATOM 4325 N N . LEU B 1 260 ? 0.583 16.781 -11.375 1 86.38 260 LEU B N 1
ATOM 4326 C CA . LEU B 1 260 ? 1.135 18.109 -11.195 1 86.38 260 LEU B CA 1
ATOM 4327 C C . LEU B 1 260 ? 2.604 18.156 -11.602 1 86.38 260 LEU B C 1
ATOM 4329 O O . LEU B 1 260 ? 3.088 19.172 -12.102 1 86.38 260 LEU B O 1
ATOM 4333 N N . ASP B 1 261 ? 3.307 17.094 -11.289 1 79.5 261 ASP B N 1
ATOM 4334 C CA . ASP B 1 261 ? 4.707 16.984 -11.688 1 79.5 261 ASP B CA 1
ATOM 4335 C C . ASP B 1 261 ? 5.008 15.594 -12.266 1 79.5 261 ASP B C 1
ATOM 4337 O O . ASP B 1 261 ? 5.203 14.633 -11.516 1 79.5 261 ASP B O 1
ATOM 4341 N N . GLU B 1 262 ? 5.133 15.492 -13.492 1 67.62 262 GLU B N 1
ATOM 4342 C CA . GLU B 1 262 ? 5.367 14.219 -14.164 1 67.62 262 GLU B CA 1
ATOM 4343 C C . GLU B 1 262 ? 6.84 13.82 -14.109 1 67.62 262 GLU B C 1
ATOM 4345 O O . GLU B 1 262 ? 7.176 12.641 -14.172 1 67.62 262 GLU B O 1
ATOM 4350 N N . GLU B 1 263 ? 7.598 14.797 -13.969 1 66.38 263 GLU B N 1
ATOM 4351 C CA . GLU B 1 263 ? 9.039 14.57 -14.055 1 66.38 263 GLU B CA 1
ATOM 4352 C C . GLU B 1 263 ? 9.609 14.125 -12.711 1 66.38 263 GLU B C 1
ATOM 4354 O O . GLU B 1 263 ? 10.656 13.477 -12.664 1 66.38 263 GLU B O 1
ATOM 4359 N N . ASN B 1 264 ? 8.977 14.57 -11.711 1 65.31 264 ASN B N 1
ATOM 4360 C CA . ASN B 1 264 ? 9.461 14.242 -10.367 1 65.31 264 ASN B CA 1
ATOM 4361 C C . ASN B 1 264 ? 8.344 13.672 -9.5 1 65.31 264 ASN B C 1
ATOM 4363 O O . ASN B 1 264 ? 7.738 14.398 -8.703 1 65.31 264 ASN B O 1
ATOM 4367 N N . PRO B 1 265 ? 8.227 12.391 -9.508 1 61.84 265 PRO B N 1
ATOM 4368 C CA . PRO B 1 265 ? 7.098 11.797 -8.789 1 61.84 265 PRO B CA 1
ATOM 4369 C C . PRO B 1 265 ? 7.297 11.797 -7.273 1 61.84 265 PRO B C 1
ATOM 4371 O O . PRO B 1 265 ? 6.336 11.617 -6.52 1 61.84 265 PRO B O 1
ATOM 4374 N N . THR B 1 266 ? 8.547 12.086 -6.812 1 63.25 266 THR B N 1
ATOM 4375 C CA . THR B 1 266 ? 8.82 12.031 -5.379 1 63.25 266 THR B CA 1
ATOM 4376 C C . THR B 1 266 ? 8.18 13.219 -4.664 1 63.25 266 THR B C 1
ATOM 4378 O O . THR B 1 266 ? 8.016 13.195 -3.441 1 63.25 266 THR B O 1
ATOM 4381 N N . GLY B 1 267 ? 7.852 14.273 -5.414 1 70 267 GLY B N 1
ATOM 4382 C CA . GLY B 1 267 ? 7.266 15.469 -4.824 1 70 267 GLY B CA 1
ATOM 4383 C C . GLY B 1 267 ? 8.281 16.359 -4.125 1 70 267 GLY B C 1
ATOM 4384 O O . GLY B 1 267 ? 7.91 17.281 -3.404 1 70 267 GLY B O 1
ATOM 4385 N N . LEU B 1 268 ? 9.57 16.094 -4.336 1 69.88 268 LEU B N 1
ATOM 4386 C CA . LEU B 1 268 ? 10.586 16.828 -3.582 1 69.88 268 LEU B CA 1
ATOM 4387 C C . LEU B 1 268 ? 11.234 17.906 -4.441 1 69.88 268 LEU B C 1
ATOM 4389 O O . LEU B 1 268 ? 12.383 18.297 -4.199 1 69.88 268 LEU B O 1
ATOM 4393 N N . ARG B 1 269 ? 10.578 18.359 -5.48 1 75.38 269 ARG B N 1
ATOM 4394 C CA . ARG B 1 269 ? 11.008 19.484 -6.293 1 75.38 269 ARG B CA 1
ATOM 4395 C C . ARG B 1 269 ? 10.25 20.75 -5.902 1 75.38 269 ARG B C 1
ATOM 4397 O O . ARG B 1 269 ? 9.094 20.938 -6.293 1 75.38 269 ARG B O 1
ATOM 4404 N N . PHE B 1 270 ? 11 21.547 -5.211 1 81 270 PHE B N 1
ATOM 4405 C CA . PHE B 1 270 ? 10.406 22.797 -4.738 1 81 270 PHE B CA 1
ATOM 4406 C C . PHE B 1 270 ? 10.773 23.953 -5.66 1 81 270 PHE B C 1
ATOM 4408 O O . PHE B 1 270 ? 11.805 24.6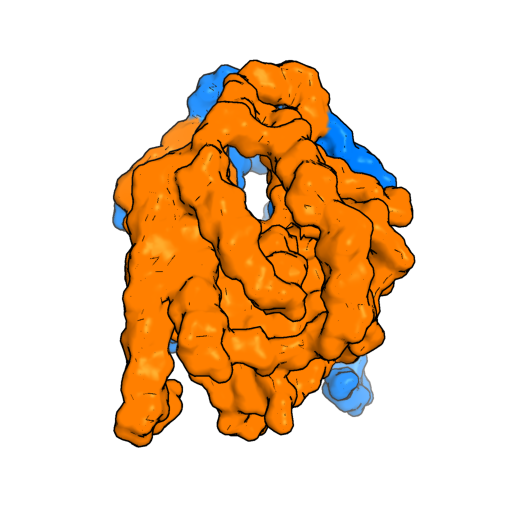09 -5.469 1 81 270 PHE B O 1
ATOM 4415 N N . ASP B 1 271 ? 9.922 24.141 -6.664 1 83.56 271 ASP B N 1
ATOM 4416 C CA . ASP B 1 271 ? 10.102 25.188 -7.668 1 83.56 271 ASP B CA 1
ATOM 4417 C C . ASP B 1 271 ? 9.031 26.266 -7.535 1 83.56 271 ASP B C 1
ATOM 4419 O O . ASP B 1 271 ? 7.836 25.969 -7.621 1 83.56 271 ASP B O 1
ATOM 4423 N N . ARG B 1 272 ? 9.531 27.453 -7.375 1 86.19 272 ARG B N 1
ATOM 4424 C CA . ARG B 1 272 ? 8.625 28.562 -7.098 1 86.19 272 ARG B CA 1
ATOM 4425 C C . ARG B 1 272 ? 7.582 28.719 -8.195 1 86.19 272 ARG B C 1
ATOM 4427 O O . ARG B 1 272 ? 6.402 28.953 -7.918 1 86.19 272 ARG B O 1
ATOM 4434 N N . PHE B 1 273 ? 7.984 28.656 -9.406 1 87.5 273 PHE B N 1
ATOM 4435 C CA . PHE B 1 273 ? 7.062 28.828 -10.523 1 87.5 273 PHE B CA 1
ATOM 4436 C C . PHE B 1 273 ? 6.023 27.703 -10.539 1 87.5 273 PHE B C 1
ATOM 4438 O O . PHE B 1 273 ? 4.824 27.984 -10.648 1 87.5 273 PHE B O 1
ATOM 4445 N N . LEU B 1 274 ? 6.445 26.5 -10.391 1 89.06 274 LEU B N 1
ATOM 4446 C CA . LEU B 1 274 ? 5.535 25.359 -10.383 1 89.06 274 LEU B CA 1
ATOM 4447 C C . LEU B 1 274 ? 4.57 25.453 -9.211 1 89.06 274 LEU B C 1
ATOM 4449 O O . LEU B 1 274 ? 3.369 25.219 -9.367 1 89.06 274 LEU B O 1
ATOM 4453 N N . MET B 1 275 ? 5.098 25.766 -8.078 1 92.69 275 MET B N 1
ATOM 4454 C CA . MET B 1 275 ? 4.266 25.812 -6.879 1 92.69 275 MET B CA 1
ATOM 4455 C C . MET B 1 275 ? 3.221 26.922 -6.992 1 92.69 275 MET B C 1
ATOM 4457 O O . MET B 1 275 ? 2.092 26.766 -6.52 1 92.69 275 MET B O 1
ATOM 4461 N N . THR B 1 276 ? 3.584 28.016 -7.625 1 92.88 276 THR B N 1
ATOM 4462 C CA . THR B 1 276 ? 2.613 29.078 -7.871 1 92.88 276 THR B CA 1
ATOM 4463 C C . THR B 1 276 ? 1.509 28.594 -8.805 1 92.88 276 THR B C 1
ATOM 4465 O O . THR B 1 276 ? 0.33 28.875 -8.578 1 92.88 276 THR B O 1
ATOM 4468 N N . LEU B 1 277 ? 1.938 27.922 -9.805 1 93.88 277 LEU B N 1
ATOM 4469 C CA . LEU B 1 277 ? 0.973 27.359 -10.734 1 93.88 277 LEU B CA 1
ATOM 4470 C C . LEU B 1 277 ? 0.037 26.391 -10.023 1 93.88 277 LEU B C 1
ATOM 4472 O O . LEU B 1 277 ? -1.179 26.422 -10.227 1 93.88 277 LEU B O 1
ATOM 4476 N N . TRP B 1 278 ? 0.577 25.531 -9.227 1 95.56 278 TRP B N 1
ATOM 4477 C CA . TRP B 1 278 ? -0.211 24.531 -8.508 1 95.56 278 TRP B CA 1
ATOM 4478 C C . TRP B 1 278 ? -1.178 25.188 -7.535 1 95.56 278 TRP B C 1
ATOM 4480 O O . TRP B 1 278 ? -2.311 24.734 -7.367 1 95.56 278 TRP B O 1
ATOM 4490 N N . ARG B 1 279 ? -0.727 26.25 -6.895 1 96.12 279 ARG B N 1
ATOM 4491 C CA . ARG B 1 279 ? -1.609 27 -6.004 1 96.12 279 ARG B CA 1
ATOM 4492 C C . ARG B 1 279 ? -2.812 27.547 -6.762 1 96.12 279 ARG B C 1
ATOM 4494 O O . ARG B 1 279 ? -3.947 27.453 -6.289 1 96.12 279 ARG B O 1
ATOM 4501 N N . SER B 1 280 ? -2.547 28.109 -7.934 1 96.56 280 SER B N 1
ATOM 4502 C CA . SER B 1 280 ? -3.623 28.641 -8.766 1 96.56 280 SER B CA 1
ATOM 4503 C C . SER B 1 280 ? -4.586 27.547 -9.195 1 96.56 280 SER B C 1
ATOM 4505 O O . SER B 1 280 ? -5.805 27.734 -9.188 1 96.56 280 SER B O 1
ATOM 4507 N N . GLN B 1 281 ? -4.078 26.438 -9.523 1 97.06 281 GLN B N 1
ATOM 4508 C CA . GLN B 1 281 ? -4.902 25.297 -9.93 1 97.06 281 GLN B CA 1
ATOM 4509 C C . GLN B 1 281 ? -5.777 24.812 -8.781 1 97.06 281 GLN B C 1
ATOM 4511 O O . GLN B 1 281 ? -6.945 24.469 -8.984 1 97.06 281 GLN B O 1
ATOM 4516 N N . GLY B 1 282 ? -5.172 24.812 -7.594 1 98 282 GLY B N 1
ATOM 4517 C CA . GLY B 1 282 ? -5.941 24.422 -6.422 1 98 282 GLY B CA 1
ATOM 4518 C C . GLY B 1 282 ? -7.105 25.344 -6.137 1 98 282 GLY B C 1
ATOM 4519 O O . GLY B 1 282 ? -8.211 24.891 -5.824 1 98 282 GLY B O 1
ATOM 4520 N N . GLU B 1 283 ? -6.836 26.625 -6.273 1 97.69 283 GLU B N 1
ATOM 4521 C CA . GLU B 1 283 ? -7.883 27.625 -6.062 1 97.69 283 GLU B CA 1
ATOM 4522 C C . GLU B 1 283 ? -9.016 27.453 -7.066 1 97.69 283 GLU B C 1
ATOM 4524 O O . GLU B 1 283 ? -10.195 27.469 -6.691 1 97.69 283 GLU B O 1
ATOM 4529 N N . GLN B 1 284 ? -8.648 27.266 -8.273 1 97.62 284 GLN B N 1
ATOM 4530 C CA . GLN B 1 284 ? -9.641 27.109 -9.336 1 97.62 284 GLN B CA 1
ATOM 4531 C C . GLN B 1 284 ? -10.461 25.844 -9.141 1 97.62 284 GLN B C 1
ATOM 4533 O O . GLN B 1 284 ? -11.68 25.844 -9.336 1 97.62 284 GLN B O 1
ATOM 4538 N N . LYS B 1 285 ? -9.805 24.781 -8.797 1 97.75 285 LYS B N 1
ATOM 4539 C CA . LYS B 1 285 ? -10.508 23.516 -8.609 1 97.75 285 LYS B CA 1
ATOM 4540 C C . LYS B 1 285 ? -11.508 23.609 -7.457 1 97.75 285 LYS B C 1
ATOM 4542 O O . LYS B 1 285 ? -12.625 23.094 -7.551 1 97.75 285 LYS B O 1
ATOM 4547 N N . ALA B 1 286 ? -11.078 24.266 -6.371 1 98 286 ALA B N 1
ATOM 4548 C CA . ALA B 1 286 ? -11.992 24.453 -5.246 1 98 286 ALA B CA 1
ATOM 4549 C C . ALA B 1 286 ? -13.227 25.234 -5.672 1 98 286 ALA B C 1
ATOM 4551 O O . ALA B 1 286 ? -14.352 24.891 -5.312 1 98 286 ALA B O 1
ATOM 4552 N N . LYS B 1 287 ? -13.031 26.266 -6.43 1 97 287 LYS B N 1
ATOM 4553 C CA . LYS B 1 287 ? -14.141 27.062 -6.945 1 97 287 LYS B CA 1
ATOM 4554 C C . LYS B 1 287 ? -15.102 26.203 -7.762 1 97 287 LYS B C 1
ATOM 4556 O O . LYS B 1 287 ? -16.328 26.297 -7.594 1 97 287 LYS B O 1
ATOM 4561 N N . GLU B 1 288 ? -14.57 25.391 -8.602 1 96.75 288 GLU B N 1
ATOM 4562 C CA . GLU B 1 288 ? -15.375 24.516 -9.453 1 96.75 288 GLU B CA 1
ATOM 4563 C C . GLU B 1 288 ? -16.219 23.547 -8.617 1 96.75 288 GLU B C 1
ATOM 4565 O O . GLU B 1 288 ? -17.406 23.375 -8.867 1 96.75 288 GLU B O 1
ATOM 4570 N N . VAL B 1 289 ? -15.602 22.938 -7.637 1 96.19 289 VAL B N 1
ATOM 4571 C CA . VAL B 1 289 ? -16.234 21.891 -6.84 1 96.19 289 VAL B CA 1
ATOM 4572 C C . VAL B 1 289 ? -17.359 22.5 -5.992 1 96.19 289 VAL B C 1
ATOM 4574 O O . VAL B 1 289 ? -18.438 21.922 -5.883 1 96.19 289 VAL B O 1
ATOM 4577 N N . PHE B 1 290 ? -17.172 23.688 -5.402 1 94.44 290 PHE B N 1
ATOM 4578 C CA . PHE B 1 290 ? -18.156 24.281 -4.496 1 94.44 290 PHE B CA 1
ATOM 4579 C C . PHE B 1 290 ? -19.219 25.047 -5.273 1 94.44 290 PHE B C 1
ATOM 4581 O O . PHE B 1 290 ? -20.312 25.281 -4.762 1 94.44 290 PHE B O 1
ATOM 4588 N N . SER B 1 291 ? -18.938 25.469 -6.465 1 89.12 291 SER B N 1
ATOM 4589 C CA . SER B 1 291 ? -19.969 26.078 -7.305 1 89.12 291 SER B CA 1
ATOM 4590 C C . SER B 1 291 ? -20.953 25.047 -7.82 1 89.12 291 SER B C 1
ATOM 4592 O O . SER B 1 291 ? -22.141 25.328 -7.961 1 89.12 291 SER B O 1
ATOM 4594 N N . GLU B 1 292 ? -20.453 23.906 -8.234 1 76.88 292 GLU B N 1
ATOM 4595 C CA . GLU B 1 292 ? -21.312 22.812 -8.703 1 76.88 292 GLU B CA 1
ATOM 4596 C C . GLU B 1 292 ? -22.203 22.297 -7.582 1 76.88 292 GLU B C 1
ATOM 4598 O O . GLU B 1 292 ? -23.328 21.859 -7.828 1 76.88 292 GLU B O 1
ATOM 4603 N N . SER B 1 293 ? -21.703 22.25 -6.438 1 67.69 293 SER B N 1
ATOM 4604 C CA . SER B 1 293 ? -22.453 21.766 -5.293 1 67.69 293 SER B CA 1
ATOM 4605 C C . SER B 1 293 ? -23.594 22.719 -4.945 1 67.69 293 SER B C 1
ATOM 4607 O O . SER B 1 293 ? -24.641 22.297 -4.426 1 67.69 293 SER B O 1
ATOM 4609 N N . SER B 1 294 ? -23.391 24.062 -5.051 1 56.78 294 SER B N 1
ATOM 4610 C CA . SER B 1 294 ? -24.453 25.031 -4.762 1 56.78 294 SER B CA 1
ATOM 4611 C C . SER B 1 294 ? -25.578 24.922 -5.77 1 56.78 294 SER B C 1
ATOM 4613 O O . SER B 1 294 ? -26.734 25.219 -5.449 1 56.78 294 SER B O 1
ATOM 4615 N N . ASP B 1 295 ? -25.156 24.75 -7.02 1 49.12 295 ASP B N 1
ATOM 4616 C CA . ASP B 1 295 ? -26.219 24.688 -8.008 1 49.12 295 ASP B CA 1
ATOM 4617 C C . ASP B 1 295 ? -27.016 23.391 -7.879 1 49.12 295 ASP B C 1
ATOM 4619 O O . ASP B 1 295 ? -27.938 23.141 -8.648 1 49.12 295 ASP B O 1
ATOM 4623 N N . GLY B 1 296 ? -27.516 22.844 -6.797 1 43.94 296 GLY B N 1
ATOM 4624 C CA . GLY B 1 296 ? -28.406 21.719 -6.574 1 43.94 296 GLY B CA 1
ATOM 4625 C C . GLY B 1 296 ? -27.938 20.438 -7.238 1 43.94 296 GLY B C 1
ATOM 4626 O O . GLY B 1 296 ? -28.734 19.531 -7.492 1 43.94 296 GLY B O 1
ATOM 4627 N N . GLY B 1 297 ? -27 20.375 -8.078 1 37.41 297 GLY B N 1
ATOM 4628 C CA . GLY B 1 297 ? -26.734 19.156 -8.82 1 37.41 297 GLY B CA 1
ATOM 4629 C C . GLY B 1 297 ? -26.156 18.047 -7.957 1 37.41 297 GLY B C 1
ATOM 4630 O O . GLY B 1 297 ? -25.422 18.312 -7 1 37.41 297 GLY B O 1
ATOM 4631 N N . GLY B 1 298 ? -26.922 16.891 -7.758 1 33.5 298 GLY B N 1
ATOM 4632 C CA . GLY B 1 298 ? -26.797 15.641 -7.02 1 33.5 298 GLY B CA 1
ATOM 4633 C C . GLY B 1 298 ? -25.359 15.133 -6.953 1 33.5 298 GLY B C 1
ATOM 4634 O O . GLY B 1 298 ? -24.5 15.594 -7.699 1 33.5 298 GLY B O 1
ATOM 4635 N N . LEU B 1 299 ? -25.031 14.359 -5.836 1 30.66 299 LEU B N 1
ATOM 4636 C CA . LEU B 1 299 ? -23.969 13.422 -5.465 1 30.66 299 LEU B CA 1
ATOM 4637 C C . LEU B 1 299 ? -23.469 12.664 -6.688 1 30.66 299 LEU B C 1
ATOM 4639 O O . LEU B 1 299 ? -24.266 12.125 -7.465 1 30.66 299 LEU B O 1
ATOM 4643 N N . VAL B 1 300 ? -22.578 13.156 -7.418 1 28.91 300 VAL B N 1
ATOM 4644 C CA . VAL B 1 300 ? -22.062 12.117 -8.305 1 28.91 300 VAL B CA 1
ATOM 4645 C C . VAL B 1 300 ? -22.188 10.758 -7.637 1 28.91 300 VAL B C 1
ATOM 4647 O O . VAL B 1 300 ? -21.625 10.531 -6.562 1 28.91 300 VAL B O 1
ATOM 4650 N N . THR B 1 301 ? -23.422 9.945 -7.695 1 25.52 301 THR B N 1
ATOM 4651 C CA . THR B 1 301 ? -23.375 8.492 -7.539 1 25.52 301 THR B CA 1
ATOM 4652 C C . THR B 1 301 ? -22.219 7.902 -8.352 1 25.52 301 THR B C 1
ATOM 4654 O O . THR B 1 301 ? -21.969 8.336 -9.477 1 25.52 301 THR B O 1
#

pLDDT: mean 87.26, std 17.66, range [24.55, 98.94]

Solvent-accessible surface area (backbone atoms only — not comparable to full-atom values): 29963 Å² total; per-residue (Å²): 136,44,27,29,35,31,26,18,27,36,41,39,37,38,12,18,42,50,17,21,45,48,46,32,50,74,66,74,64,59,79,46,44,30,35,16,8,5,17,38,12,25,56,48,38,59,36,53,64,65,65,39,57,66,62,50,51,48,57,45,39,68,47,49,40,76,50,50,51,50,80,46,58,57,69,57,29,72,67,63,68,44,36,36,48,25,71,54,58,35,53,54,51,49,47,61,68,68,58,36,71,66,54,42,49,47,43,72,72,42,81,34,32,43,35,31,26,18,24,29,68,32,49,55,36,42,33,34,37,18,66,52,93,70,57,75,37,90,80,51,43,78,42,79,44,84,45,66,68,46,47,53,48,44,39,48,14,8,48,12,42,65,31,44,19,50,61,33,78,55,95,88,34,44,19,16,19,10,42,61,68,31,24,39,31,36,57,61,44,56,51,62,64,48,50,31,37,40,36,34,34,37,49,28,93,65,73,75,64,47,89,64,80,76,61,32,25,66,57,31,38,53,49,50,50,52,33,36,41,50,49,34,30,52,54,26,50,47,55,49,52,52,48,33,71,73,68,67,46,50,74,46,79,36,54,44,91,50,74,85,49,82,87,48,80,82,20,75,67,38,42,39,70,58,18,47,50,32,17,52,50,18,26,51,44,36,51,53,53,57,51,48,55,69,68,69,56,73,76,86,124,136,44,26,28,37,30,25,18,27,37,41,40,37,39,12,19,42,50,17,22,47,49,47,33,51,76,67,74,66,59,79,46,44,31,34,17,9,6,16,38,12,24,56,48,38,59,37,52,63,65,65,39,56,65,62,50,52,48,58,44,38,67,45,49,41,73,49,49,52,49,81,44,60,57,70,58,29,73,65,63,65,41,32,34,45,24,71,55,56,34,54,55,51,49,48,59,68,70,60,38,72,66,54,44,49,48,44,70,72,42,81,35,32,42,34,30,26,19,24,31,70,35,50,54,39,42,34,34,36,17,65,53,93,71,57,74,38,90,80,50,43,77,44,78,44,84,46,66,68,47,47,52,47,44,39,48,14,7,49,12,42,65,32,44,19,49,62,33,78,56,96,89,35,42,20,17,18,9,43,61,66,28,23,39,32,36,57,60,44,55,50,63,65,48,50,32,38,39,36,34,38,38,49,28,91,66,74,74,63,46,90,63,80,75,66,34,25,67,56,31,39,55,48,49,50,50,34,36,41,50,48,35,30,52,53,25,50,47,54,48,50,51,48,32,71,74,68,67,45,50,74,45,77,36,54,44,90,51,75,84,49,82,87,48,81,81,20,76,65,38,43,39,68,60,20,46,51,33,17,52,50,18,26,50,44,35,51,53,53,57,52,48,54,67,67,70,55,71,74,84,124

Organism: NCBI:txid2715131

Sequence (602 aa):
MKRALITSGGGAKGAFTVGALSYIFENNLGDFDIISGTSTGSLIAVFAAIKDIETLKDVYTNVVDDDIIARTNLVRQLQQGEPYLLETYPLKQLINEKVTENVFQQVMSGNTTLCLTAVSLQTGKPYIFTTKDITVPDGYEMKMIESLSELKDAMLASSSQGGFLPPVNVDGKQMVDGGHWTVVPSAAAVAQNPDEIIVLSNNPRDLFPGESQYTSVINTILRVITIFLHRVKTSDYKVIEDYIEETGKKVHYIEPDTNLDEENPTGLRFDRFLMTLWRSQGEQKAKEVFSESSDGGGLVTMKRALITSGGGAKGAFTVGALSYIFENNLGDFDIISGTSTGSLIAVFAAIKDIETLKDVYTNVVDDDIIARTNLVRQLQQGEPYLLETYPLKQLINEKVTENVFQQVMSGNTTLCLTAVSLQTGKPYIFTTKDITVPDGYEMKMIESLSELKDAMLASSSQGGFLPPVNVDGKQMVDGGHWTVVPSAAAVAQNPDEIIVLSNNPRDLFPGESQYTSVINTILRVITIFLHRVKTSDYKVIEDYIEETGKKVHYIEPDTNLDEENPTGLRFDRFLMTLWRSQGEQKAKEVFSESSDGGGLVT

Nearest PDB structures (foldseek):
  5fya-assembly1_A  TM=8.044E-01  e=2.032E-12  Pseudomonas aeruginosa PAO1
  5fya-assembly1_B  TM=7.913E-01  e=1.876E-11  Pseudomonas aeruginosa PAO1
  4kyi-assembly3_E  TM=5.042E-01  e=2.127E-06  Legionella pneumophila subsp. pneumophila str. Philadelphia 1
  4qmk-assembly1_A  TM=4.413E-01  e=1.382E-05  Pseudomonas fluorescens A506
  3tu3-assembly1_B  TM=4.468E-01  e=2.037E-04  Pseudomonas aeruginosa

Radius of gyration: 24.3 Å; Cα contacts (8 Å, |Δi|>4): 1329; chains: 2; bounding box: 57×69×50 Å